Protein AF-A0A2K8T434-F1 (afdb_monomer_lite)

Foldseek 3Di:
DVVVCVVCVVPVVPVCQDPVNQVVVLVVLLVVLLCLLQVVPDDFDKFAEDEDQVDAQQEKADPPDDAQFWKFKAFPPFLDLLRGDIHGHHDDCVQADPVRHGDPRYMYHYPDDQVNLVVVLVVCVVVVHDCPPRRALDGNCQRRVDDNPTTMMTMDGCVVPVPVSVVSVVCRPPVNDAHRQDQDDFADQADPPPRDHDPPVVLVVQLPPPPQLVLLVLLLVFLLLLLQLLVCCLVPNDPVSLLVVLVLLLVLLVVLVVQCVDPNRDDDDPVLNVLSVLSNCLNPPPPNDPVSSNVSSVSVSVSSSVVSSLSSNLSSQVVCSNRHPDHRPVVSSVSVVSSDSDDQCCSPVSPDPCDLQPHFDQQPGDGPSSVSSVVSRVVRDNPDDDRDPPVVCVVVCVVPDDDPVRVVVVVVVVVVVCVVVVVVVVVVVCVQQFDDDWDWDADPVRATWIFTNCVVQDDPCVVPPPDFDKDKDADPDADSNANERIWIDGDDDPPTTGGTHHDD

Secondary structure (DSSP, 8-state):
-HHHHHHHHHTTS-GGGSHHHHHHHHHHHHHHHHHHHTTTT---EEEEEEEESSPPTTEEE-TTS-TT-EEEEEESS-SSGGG-EEEEE---GGGB-TTSPBPSSEEEEE---HHHHHHHHHHHHHTT---TTT--SS-HHHHTT--TTT-EEEEEEGGGSHHHHHHHHHHTSTTTSPPP---PPPPPSS-TTT-----HHHHHHHHT--HHHHHHHHHHHHHHHHHHHHHHHHHH--HHHHHHHHHHHHHHHHHHHHHTSSSS--PPPTTTHHHHHHHHHHHT-TT--HHHHHHHHHHHHHHHHHHHHHHHHHHHHHHGGGG-SPPP-HHHHHHHGGG-SS--THHHHTT-SSBTTTB-----S--HHHHHHHHHHHH------PPPPGGGGGGGGTT----HHHHHHHHHHHHHHHHHHHHHHHHHHHHHH--S--EEEE-TTS-EEEE--HHHH--GGGGT-SS--EEEEE-S--BTTB-SSEEEEE-SSS--EEEEE---

Organism: NCBI:txid2038116

Sequence (504 aa):
MYKLIKADLLGHQQLLETEKIKQELSRFVQSEWRDIAIGKTLTFDRAMIIPSKELKNGEICVPWLDEQEKILNFRSPFLNSNGLCVSNNKHVEDCVAPDGKSLQGIIVVNDEDHKRIQARITELEALLVDVDFIDPAETESERQARDYDGDCIGVARASLYPNLTAEAELRNLPQNAYSPTVKLKKQSFYDPTDGTQPPFEKIAIHMSDSISVGIINNQVTALEALESEIEVLKTYGTLEQQSTYLDQVSKRYQSLFEQEHDKKPKPIRAEYKPFMQSVVALAENPNRTPEIIHQAMDVNRLMYREMIGEGCYQNQIAVDLFKSAKKPEMDKIRENSRYLYRDVNYIKDKKSSSVYLRTGITPKGYSPVELLISQTNKYFQESQLESRPIVQFKNLFKGVEFTPQQKFAAVAAKYEFDRKFNAAVRASRRRETESGPSAIVQTDSGRQLEITNLTRYGHPLIWKAQTLNIRLDEIKFTNSERPHKLFWTLDKKTGSRIVCEQNE

Radius of gyration: 30.5 Å; chains: 1; bounding box: 66×80×86 Å

pLDDT: mean 85.47, std 12.94, range [27.55, 98.44]

Structure (mmCIF, N/CA/C/O backbone):
data_AF-A0A2K8T434-F1
#
_entry.id   AF-A0A2K8T434-F1
#
loop_
_atom_site.group_PDB
_atom_site.id
_atom_site.type_symbol
_atom_site.label_atom_id
_atom_site.label_alt_id
_atom_site.label_comp_id
_atom_site.label_asym_id
_atom_site.label_entity_id
_atom_site.label_seq_id
_atom_site.pdbx_PDB_ins_code
_atom_site.Cartn_x
_atom_site.Cartn_y
_atom_site.Cartn_z
_atom_site.occupancy
_atom_site.B_iso_or_equiv
_atom_site.auth_seq_id
_atom_site.auth_comp_id
_atom_site.auth_asym_id
_atom_site.auth_atom_id
_atom_site.pdbx_PDB_model_num
ATOM 1 N N . MET A 1 1 ? 1.989 -7.884 29.298 1.00 69.25 1 MET A N 1
ATOM 2 C CA . MET A 1 1 ? 3.310 -7.298 29.606 1.00 69.25 1 MET A CA 1
ATOM 3 C C . MET A 1 1 ? 3.209 -6.102 30.555 1.00 69.25 1 MET A C 1
ATOM 5 O O . MET A 1 1 ? 3.703 -6.207 31.667 1.00 69.25 1 MET A O 1
ATOM 9 N N . TYR A 1 2 ? 2.480 -5.035 30.197 1.00 70.31 2 TYR A N 1
ATOM 10 C CA . TYR A 1 2 ? 2.301 -3.827 31.030 1.00 70.31 2 TYR A CA 1
ATOM 11 C C . TYR A 1 2 ? 1.942 -4.094 32.504 1.00 70.31 2 TYR A C 1
ATOM 13 O O . TYR A 1 2 ? 2.612 -3.587 33.393 1.00 70.31 2 TYR A O 1
ATOM 21 N N . LYS A 1 3 ? 0.939 -4.941 32.789 1.00 75.12 3 LYS A N 1
ATOM 22 C CA . LYS A 1 3 ? 0.553 -5.282 34.175 1.00 75.12 3 LYS A CA 1
ATOM 23 C C . LYS A 1 3 ? 1.692 -5.930 34.976 1.00 75.12 3 LYS A C 1
ATOM 25 O O . LYS A 1 3 ? 1.811 -5.665 36.163 1.00 75.12 3 LYS A O 1
ATOM 30 N N . LEU A 1 4 ? 2.522 -6.748 34.323 1.00 70.00 4 LEU A N 1
ATOM 31 C CA . LEU A 1 4 ? 3.653 -7.441 34.944 1.00 70.00 4 LEU A CA 1
ATOM 32 C C . LEU A 1 4 ? 4.807 -6.469 35.215 1.00 70.00 4 LEU A C 1
ATOM 34 O O . LEU A 1 4 ? 5.326 -6.458 36.321 1.00 70.00 4 LEU A O 1
ATOM 38 N N . ILE A 1 5 ? 5.128 -5.596 34.254 1.00 74.56 5 ILE A N 1
ATOM 39 C CA . ILE A 1 5 ? 6.103 -4.507 34.432 1.00 74.56 5 ILE A CA 1
ATOM 40 C C . ILE A 1 5 ? 5.653 -3.559 35.547 1.00 74.56 5 ILE A C 1
ATOM 42 O O . ILE A 1 5 ? 6.426 -3.256 36.444 1.00 74.56 5 ILE A O 1
ATOM 46 N N . LYS A 1 6 ? 4.389 -3.123 35.532 1.00 75.44 6 LYS A N 1
ATOM 47 C CA . LYS A 1 6 ? 3.822 -2.228 36.548 1.00 75.44 6 LYS A CA 1
ATOM 48 C C . LYS A 1 6 ? 3.850 -2.860 37.940 1.00 75.44 6 LYS A C 1
ATOM 50 O O . LYS A 1 6 ? 4.237 -2.192 38.889 1.00 75.44 6 LYS A O 1
ATOM 55 N N . ALA A 1 7 ? 3.463 -4.130 38.065 1.00 74.00 7 ALA A N 1
ATOM 56 C CA . ALA A 1 7 ? 3.513 -4.849 39.337 1.00 74.00 7 ALA A CA 1
ATOM 57 C C . ALA A 1 7 ? 4.951 -5.032 39.845 1.00 74.00 7 ALA A C 1
ATOM 59 O O . ALA A 1 7 ? 5.192 -4.880 41.037 1.00 74.00 7 ALA A O 1
ATOM 60 N N . ASP A 1 8 ? 5.906 -5.306 38.953 1.00 70.12 8 ASP A N 1
ATOM 61 C CA . ASP A 1 8 ? 7.321 -5.421 39.312 1.00 70.12 8 ASP A CA 1
ATOM 62 C C . ASP A 1 8 ? 7.914 -4.069 39.738 1.00 70.12 8 ASP A C 1
ATOM 64 O O . ASP A 1 8 ? 8.591 -3.997 40.759 1.00 70.12 8 ASP A O 1
ATOM 68 N N . LEU A 1 9 ? 7.588 -2.982 39.025 1.00 73.50 9 LEU A N 1
ATOM 69 C CA . LEU A 1 9 ? 8.022 -1.616 39.350 1.00 73.50 9 LEU A CA 1
ATOM 70 C C . LEU A 1 9 ? 7.462 -1.102 40.685 1.00 73.50 9 LEU A C 1
ATOM 72 O O . LEU A 1 9 ? 8.158 -0.382 41.399 1.00 73.50 9 LEU A O 1
ATOM 76 N N . LEU A 1 10 ? 6.222 -1.476 41.017 1.00 75.00 10 LEU A N 1
ATOM 77 C CA . LEU A 1 10 ? 5.579 -1.185 42.306 1.00 75.00 10 LEU A CA 1
ATOM 78 C C . LEU A 1 10 ? 6.022 -2.140 43.427 1.00 75.00 10 LEU A C 1
ATOM 80 O O . LEU A 1 10 ? 5.720 -1.893 44.592 1.00 75.00 10 LEU A O 1
ATOM 84 N N . GLY A 1 11 ? 6.691 -3.236 43.069 1.00 69.12 11 GLY A N 1
ATOM 85 C CA . GLY A 1 11 ? 7.162 -4.275 43.972 1.00 69.12 11 GLY A CA 1
ATOM 86 C C . GLY A 1 11 ? 8.686 -4.313 44.043 1.00 69.12 11 GLY A C 1
ATOM 87 O O . GLY A 1 11 ? 9.332 -3.353 44.455 1.00 69.12 11 GLY A O 1
ATOM 88 N N . HIS A 1 12 ? 9.270 -5.455 43.683 1.00 66.75 12 HIS A N 1
ATOM 89 C CA . HIS A 1 12 ? 10.686 -5.740 43.925 1.00 66.75 12 HIS A CA 1
ATOM 90 C C . HIS A 1 12 ? 11.646 -5.261 42.818 1.00 66.75 12 HIS A C 1
ATOM 92 O O . HIS A 1 12 ? 12.844 -5.194 43.088 1.00 66.75 12 HIS A O 1
ATOM 98 N N . GLN A 1 13 ? 11.143 -4.884 41.632 1.00 64.69 13 GLN A N 1
ATOM 99 C CA . GLN A 1 13 ? 11.889 -4.383 40.458 1.00 64.69 13 GLN A CA 1
ATOM 100 C C . GLN A 1 13 ? 12.895 -5.377 39.844 1.00 64.69 13 GLN A C 1
ATOM 102 O O . GLN A 1 13 ? 14.026 -5.005 39.534 1.00 64.69 13 GLN A O 1
ATOM 107 N N . GLN A 1 14 ? 12.529 -6.657 39.719 1.00 63.22 14 GLN A N 1
ATOM 108 C CA . GLN A 1 14 ? 13.476 -7.748 39.419 1.00 63.22 14 GLN A CA 1
ATOM 109 C C . GLN A 1 14 ? 13.049 -8.681 38.286 1.00 63.22 14 GLN A C 1
ATOM 111 O O . GLN A 1 14 ? 13.890 -9.377 37.716 1.00 63.22 14 GLN A O 1
ATOM 116 N N . LEU A 1 15 ? 11.766 -8.706 37.920 1.00 67.19 15 LEU A N 1
ATOM 117 C CA . LEU A 1 15 ? 11.273 -9.497 36.788 1.00 67.19 15 LEU A CA 1
ATOM 118 C C . LEU A 1 15 ? 11.697 -8.902 35.441 1.00 67.19 15 LEU A C 1
ATOM 120 O O . LEU A 1 15 ? 11.828 -9.650 34.465 1.00 67.19 15 LEU A O 1
ATOM 124 N N . LEU A 1 16 ? 11.962 -7.589 35.402 1.00 64.44 16 LEU A N 1
ATOM 125 C CA . LEU A 1 16 ? 12.472 -6.868 34.228 1.00 64.44 16 LEU A CA 1
ATOM 126 C C . LEU A 1 16 ? 13.747 -7.476 33.629 1.00 64.44 16 LEU A C 1
ATOM 128 O O . LEU A 1 16 ? 13.999 -7.317 32.437 1.00 64.44 16 LEU A O 1
ATOM 132 N N . GLU A 1 17 ? 14.533 -8.199 34.426 1.00 64.62 17 GLU A N 1
ATOM 133 C CA . GLU A 1 17 ? 15.824 -8.742 33.998 1.00 64.62 17 GLU A CA 1
ATOM 134 C C . GLU A 1 17 ? 15.762 -10.166 33.451 1.00 64.62 17 GLU A C 1
ATOM 136 O O . GLU A 1 17 ? 16.748 -10.662 32.901 1.00 64.62 17 GLU A O 1
ATOM 141 N N . THR A 1 18 ? 14.614 -10.831 33.571 1.00 69.75 18 THR A N 1
ATOM 142 C CA . THR A 1 18 ? 14.461 -12.173 33.014 1.00 69.75 18 THR A CA 1
ATOM 143 C C . THR A 1 18 ? 14.592 -12.128 31.493 1.00 69.75 18 THR A C 1
ATOM 145 O O . THR A 1 18 ? 14.067 -11.231 30.833 1.00 69.75 18 THR A O 1
ATOM 148 N N . GLU A 1 19 ? 15.258 -13.131 30.920 1.00 68.62 19 GLU A N 1
ATOM 149 C CA . GLU A 1 19 ? 15.505 -13.212 29.474 1.00 68.62 19 GLU A CA 1
ATOM 150 C C . GLU A 1 19 ? 14.209 -13.094 28.659 1.00 68.62 19 GLU A C 1
ATOM 152 O O . GLU A 1 19 ? 14.160 -12.426 27.631 1.00 68.62 19 GLU A O 1
ATOM 157 N N . LYS A 1 20 ? 13.113 -13.663 29.174 1.00 74.56 20 LYS A N 1
ATOM 158 C CA . LYS A 1 20 ? 11.784 -13.524 28.577 1.00 74.56 20 LYS A CA 1
ATOM 159 C C . LYS A 1 20 ? 11.330 -12.064 28.517 1.00 74.56 20 LYS A C 1
ATOM 161 O O . LYS A 1 20 ? 10.852 -11.632 27.477 1.00 74.56 20 LYS A O 1
ATOM 166 N N . ILE A 1 21 ? 11.447 -11.312 29.612 1.00 75.62 21 ILE A N 1
ATOM 167 C CA . ILE A 1 21 ? 11.001 -9.913 29.654 1.00 75.62 21 ILE A CA 1
ATOM 168 C C . ILE A 1 21 ? 11.902 -9.029 28.793 1.00 75.62 21 ILE A C 1
ATOM 170 O O . ILE A 1 21 ? 11.378 -8.203 28.051 1.00 75.62 21 ILE A O 1
ATOM 174 N N . LYS A 1 22 ? 13.220 -9.264 28.787 1.00 76.06 22 LYS A N 1
ATOM 175 C CA . LYS A 1 22 ? 14.145 -8.576 27.876 1.00 76.06 22 LYS A CA 1
ATOM 176 C C . LYS A 1 22 ? 13.789 -8.816 26.413 1.00 76.06 22 LYS A C 1
ATOM 178 O O . LYS A 1 22 ? 13.642 -7.858 25.667 1.00 76.06 22 LYS A O 1
ATOM 183 N N . GLN A 1 23 ? 13.579 -10.069 26.010 1.00 78.38 23 GLN A N 1
ATOM 184 C CA . GLN A 1 23 ? 13.194 -10.395 24.634 1.00 78.38 23 GLN A CA 1
ATOM 185 C C . GLN A 1 23 ? 11.878 -9.730 24.229 1.00 78.38 23 GLN A C 1
ATOM 187 O O . GLN A 1 23 ? 11.771 -9.214 23.122 1.00 78.38 23 GLN A O 1
ATOM 192 N N . GLU A 1 24 ? 10.884 -9.719 25.114 1.00 82.56 24 GLU A N 1
ATOM 193 C CA . GLU A 1 24 ? 9.593 -9.088 24.840 1.00 82.56 24 GLU A CA 1
ATOM 194 C C . GLU A 1 24 ? 9.700 -7.561 24.749 1.00 82.56 24 GLU A C 1
ATOM 196 O O . GLU A 1 24 ? 9.107 -6.963 23.856 1.00 82.56 24 GLU A O 1
ATOM 201 N N . LEU A 1 25 ? 10.494 -6.927 25.617 1.00 82.56 25 LEU A N 1
ATOM 202 C CA . LEU A 1 25 ? 10.765 -5.491 25.554 1.00 82.56 25 LEU A CA 1
ATOM 203 C C . LEU A 1 25 ? 11.565 -5.114 24.302 1.00 82.56 25 LEU A C 1
ATOM 205 O O . LEU A 1 25 ? 11.208 -4.155 23.626 1.00 82.56 25 LEU A O 1
ATOM 209 N N . SER A 1 26 ? 12.595 -5.884 23.943 1.00 83.44 26 SER A N 1
ATOM 210 C CA . SER A 1 26 ? 13.347 -5.676 22.703 1.00 83.44 26 SER A CA 1
ATOM 211 C C . SER A 1 26 ? 12.463 -5.855 21.470 1.00 83.44 26 SER A C 1
ATOM 213 O O . SER A 1 26 ? 12.562 -5.054 20.548 1.00 83.44 26 SER A O 1
ATOM 215 N N . ARG A 1 27 ? 11.565 -6.851 21.452 1.00 84.94 27 ARG A N 1
ATOM 216 C CA . ARG A 1 27 ? 10.578 -7.028 20.370 1.00 84.94 27 ARG A CA 1
ATOM 217 C C . ARG A 1 27 ? 9.582 -5.878 20.300 1.00 84.94 27 ARG A C 1
ATOM 219 O O . ARG A 1 27 ? 9.239 -5.469 19.199 1.00 84.94 27 ARG A O 1
ATOM 226 N N . PHE A 1 28 ? 9.135 -5.368 21.446 1.00 88.25 28 PHE A N 1
ATOM 227 C CA . PHE A 1 28 ? 8.257 -4.203 21.507 1.00 88.25 28 PHE A CA 1
ATOM 228 C C . PHE A 1 28 ? 8.956 -2.967 20.930 1.00 88.25 28 PHE A C 1
ATOM 230 O O . PHE A 1 28 ? 8.467 -2.371 19.984 1.00 88.25 28 PHE A O 1
ATOM 237 N N . VAL A 1 29 ? 10.156 -2.624 21.404 1.00 88.00 29 VAL A N 1
ATOM 238 C CA . VAL A 1 29 ? 10.892 -1.468 20.864 1.00 88.00 29 VAL A CA 1
ATOM 239 C C . VAL A 1 29 ? 11.236 -1.664 19.380 1.00 88.00 29 VAL A C 1
ATOM 241 O O . VAL A 1 29 ? 11.122 -0.732 18.588 1.00 88.00 29 VAL A O 1
ATOM 244 N N . GLN A 1 30 ? 11.581 -2.889 18.969 1.00 89.81 30 GLN A N 1
ATOM 245 C CA . GLN A 1 30 ? 11.756 -3.245 17.560 1.00 89.81 30 GLN A CA 1
ATOM 246 C C . GLN A 1 30 ? 10.481 -2.997 16.740 1.00 89.81 30 GLN A C 1
ATOM 248 O O . GLN A 1 30 ? 10.583 -2.509 15.611 1.00 89.81 30 GLN A O 1
ATOM 253 N N . SER A 1 31 ? 9.297 -3.359 17.254 1.00 90.19 31 SER A N 1
ATOM 254 C CA . SER A 1 31 ? 8.034 -3.119 16.552 1.00 90.19 31 SER A CA 1
ATOM 255 C C . SER A 1 31 ? 7.723 -1.634 16.450 1.00 90.19 31 SER A C 1
ATOM 257 O O . SER A 1 31 ? 7.349 -1.207 15.366 1.00 90.19 31 SER A O 1
ATOM 259 N N . GLU A 1 32 ? 7.983 -0.846 17.497 1.00 91.69 32 GLU A N 1
ATOM 260 C CA . GLU A 1 32 ? 7.805 0.611 17.451 1.00 91.69 32 GLU A CA 1
ATOM 261 C C . GLU A 1 32 ? 8.685 1.242 16.362 1.00 91.69 32 GLU A C 1
ATOM 263 O O . GLU A 1 32 ? 8.187 1.951 15.491 1.00 91.69 32 GLU A O 1
ATOM 268 N N . TRP A 1 33 ? 9.986 0.920 16.328 1.00 93.31 33 TRP A N 1
ATOM 269 C CA . TRP A 1 33 ? 10.887 1.416 15.279 1.00 93.31 33 TRP A CA 1
ATOM 270 C C . TRP A 1 33 ? 10.449 0.995 13.879 1.00 93.31 33 TRP A C 1
ATOM 272 O O . TRP A 1 33 ? 10.526 1.780 12.934 1.00 93.31 33 TRP A O 1
ATOM 282 N N . ARG A 1 34 ? 9.978 -0.245 13.736 1.00 92.62 34 ARG A N 1
ATOM 283 C CA . ARG A 1 34 ? 9.474 -0.763 12.464 1.00 92.62 34 ARG A CA 1
ATOM 284 C C . ARG A 1 34 ? 8.214 -0.036 12.021 1.00 92.62 34 ARG A C 1
ATOM 286 O O . ARG A 1 34 ? 8.117 0.284 10.841 1.00 92.62 34 ARG A O 1
ATOM 293 N N . ASP A 1 35 ? 7.279 0.200 12.931 1.00 92.88 35 ASP A N 1
ATOM 294 C CA . ASP A 1 35 ? 6.023 0.885 12.650 1.00 92.88 35 ASP A CA 1
ATOM 295 C C . ASP A 1 35 ? 6.275 2.356 12.294 1.00 92.88 35 ASP A C 1
ATOM 297 O O . ASP A 1 35 ? 5.725 2.827 11.299 1.00 92.88 35 ASP A O 1
ATOM 301 N N . ILE A 1 36 ? 7.207 3.034 12.976 1.00 93.00 36 ILE A N 1
ATOM 302 C CA . ILE A 1 36 ? 7.693 4.372 12.591 1.00 93.00 36 ILE A CA 1
ATOM 303 C C . ILE A 1 36 ? 8.284 4.353 11.177 1.00 93.00 36 ILE A C 1
ATOM 305 O O . ILE A 1 36 ? 7.879 5.148 10.327 1.00 93.00 36 ILE A O 1
ATOM 309 N N . ALA A 1 37 ? 9.187 3.411 10.892 1.00 93.44 37 ALA A N 1
ATOM 310 C CA . ALA A 1 37 ? 9.864 3.321 9.601 1.00 93.44 37 ALA A CA 1
ATOM 311 C C . ALA A 1 37 ? 8.906 3.126 8.422 1.00 93.44 37 ALA A C 1
ATOM 313 O O . ALA A 1 37 ? 9.167 3.619 7.329 1.00 93.44 37 ALA A O 1
ATOM 314 N N . ILE A 1 38 ? 7.802 2.406 8.632 1.00 91.62 38 ILE A N 1
ATOM 315 C CA . ILE A 1 38 ? 6.809 2.128 7.585 1.00 91.62 38 ILE A CA 1
ATOM 316 C C . ILE A 1 38 ? 5.566 3.025 7.670 1.00 91.62 38 ILE A C 1
ATOM 318 O O . ILE A 1 38 ? 4.577 2.731 7.002 1.00 91.62 38 ILE A O 1
ATOM 322 N N . GLY A 1 39 ? 5.606 4.096 8.471 1.00 87.44 39 GLY A N 1
ATOM 323 C CA . GLY A 1 39 ? 4.557 5.121 8.527 1.00 87.44 39 GLY A CA 1
ATOM 324 C C . GLY A 1 39 ? 3.284 4.733 9.288 1.00 87.44 39 GLY A C 1
ATOM 325 O O . GLY A 1 39 ? 2.246 5.359 9.103 1.00 87.44 39 GLY A O 1
ATOM 326 N N . LYS A 1 40 ? 3.329 3.724 10.164 1.00 88.69 40 LYS A N 1
ATOM 327 C CA . LYS A 1 40 ? 2.199 3.291 11.010 1.00 88.69 40 LYS A CA 1
ATOM 328 C C . LYS A 1 40 ? 2.080 4.088 12.316 1.00 88.69 40 LYS A C 1
ATOM 330 O O . LYS A 1 40 ? 1.815 3.533 13.376 1.00 88.69 40 LYS A O 1
ATOM 335 N N . THR A 1 41 ? 2.298 5.393 12.247 1.00 84.50 41 THR A N 1
ATOM 336 C CA . THR A 1 41 ? 2.248 6.297 13.409 1.00 84.50 41 THR A CA 1
ATOM 337 C C . THR A 1 41 ? 1.001 7.173 13.429 1.00 84.50 41 THR A C 1
ATOM 339 O O . THR A 1 41 ? 0.736 7.837 14.428 1.00 84.50 41 THR A O 1
ATOM 342 N N . LEU A 1 42 ? 0.229 7.179 12.340 1.00 87.56 42 LEU A N 1
ATOM 343 C CA . LEU A 1 42 ? -1.019 7.924 12.238 1.00 87.56 42 LEU A CA 1
ATOM 344 C C . LEU A 1 42 ? -2.137 7.174 12.961 1.00 87.56 42 LEU A C 1
ATOM 346 O O . LEU A 1 42 ? -2.314 5.969 12.772 1.00 87.56 42 LEU A O 1
ATOM 350 N N . THR A 1 43 ? -2.907 7.900 13.764 1.00 90.00 43 THR A N 1
ATOM 351 C CA . THR A 1 43 ? -3.989 7.343 14.575 1.00 90.00 43 THR A CA 1
ATOM 352 C C . THR A 1 43 ? -5.307 7.986 14.186 1.00 90.00 43 THR A C 1
ATOM 354 O O . THR A 1 43 ? -5.399 9.206 14.083 1.00 90.00 43 THR A O 1
ATOM 357 N N . PHE A 1 44 ? -6.328 7.158 14.015 1.00 94.25 44 PHE A N 1
ATOM 358 C CA . PHE A 1 44 ? -7.682 7.586 13.695 1.00 94.25 44 PHE A CA 1
ATOM 359 C C . PHE A 1 44 ? -8.636 6.958 14.703 1.00 94.25 44 PHE A C 1
ATOM 361 O O . PHE A 1 44 ? -8.498 5.770 15.020 1.00 94.25 44 PHE A O 1
ATOM 368 N N . ASP A 1 45 ? -9.607 7.736 15.167 1.00 95.38 45 ASP A N 1
ATOM 369 C CA . ASP A 1 45 ? -10.725 7.208 15.939 1.00 95.38 45 ASP A CA 1
ATOM 370 C C . ASP A 1 45 ? -11.583 6.343 15.023 1.00 95.38 45 ASP A C 1
ATOM 372 O O . ASP A 1 45 ? -11.714 6.632 13.835 1.00 95.38 45 ASP A O 1
ATOM 376 N N . ARG A 1 46 ? -12.161 5.263 15.548 1.00 95.12 46 ARG A N 1
ATOM 377 C CA . ARG A 1 46 ? -13.014 4.364 14.764 1.00 95.12 46 ARG A CA 1
ATOM 378 C C . ARG A 1 46 ? -14.343 4.148 15.453 1.00 95.12 46 ARG A C 1
ATOM 380 O O . ARG A 1 46 ? -14.382 3.860 16.646 1.00 95.12 46 ARG A O 1
ATOM 387 N N . ALA A 1 47 ? -15.407 4.207 14.671 1.00 95.94 47 ALA A N 1
ATOM 388 C CA . ALA A 1 47 ? -16.768 3.983 15.131 1.00 95.94 47 ALA A CA 1
ATOM 389 C C . ALA A 1 47 ? -17.621 3.391 14.006 1.00 95.94 47 ALA A C 1
ATOM 391 O O . ALA A 1 47 ? -17.243 3.460 12.833 1.00 95.94 47 ALA A O 1
ATOM 392 N N . MET A 1 48 ? -18.740 2.776 14.391 1.00 96.81 48 MET A N 1
ATOM 393 C CA . MET A 1 48 ? -19.702 2.194 13.458 1.00 96.81 48 MET A CA 1
ATOM 394 C C . MET A 1 48 ? -20.409 3.305 12.684 1.00 96.81 48 MET A C 1
ATOM 396 O O . MET A 1 48 ? -20.736 4.337 13.266 1.00 96.81 48 MET A O 1
ATOM 400 N N . ILE A 1 49 ? -20.654 3.110 11.391 1.00 96.62 49 ILE A N 1
ATOM 401 C CA . ILE A 1 49 ? -21.391 4.095 10.601 1.00 96.62 49 ILE A CA 1
ATOM 402 C C . ILE A 1 49 ? -22.896 3.865 10.655 1.00 96.62 49 ILE A C 1
ATOM 404 O O . ILE A 1 49 ? -23.363 2.727 10.634 1.00 96.62 49 ILE A O 1
ATOM 408 N N . ILE A 1 50 ? -23.648 4.961 10.648 1.00 95.56 50 ILE A N 1
ATOM 409 C CA . ILE A 1 50 ? -25.082 4.963 10.357 1.00 95.56 50 ILE A CA 1
ATOM 410 C C . ILE A 1 50 ? -25.384 5.977 9.240 1.00 95.56 50 ILE A C 1
ATOM 412 O O . ILE A 1 50 ? -24.714 7.010 9.160 1.00 95.56 50 ILE A O 1
ATOM 416 N N . PRO A 1 51 ? -26.335 5.689 8.338 1.00 95.88 51 PRO A N 1
ATOM 417 C CA . PRO A 1 51 ? -26.692 6.607 7.262 1.00 95.88 51 PRO A CA 1
ATOM 418 C C . PRO A 1 51 ? -27.571 7.755 7.766 1.00 95.88 51 PRO A C 1
ATOM 420 O O . PRO A 1 51 ? -28.435 7.541 8.613 1.00 95.88 51 PRO A O 1
ATOM 423 N N . SER A 1 52 ? -27.423 8.936 7.165 1.00 95.12 52 SER A N 1
ATOM 424 C CA . SER A 1 52 ? -28.371 10.048 7.287 1.00 95.12 52 SER A CA 1
ATOM 425 C C . SER A 1 52 ? -28.739 10.616 5.925 1.00 95.12 52 SER A C 1
ATOM 427 O O . SER A 1 52 ? -27.886 10.808 5.055 1.00 95.12 52 SER A O 1
ATOM 429 N N . LYS A 1 53 ? -30.028 10.938 5.774 1.00 93.75 53 LYS A N 1
ATOM 430 C CA . LYS A 1 53 ? -30.566 11.641 4.604 1.00 93.75 53 LYS A CA 1
ATOM 431 C C . LYS A 1 53 ? -30.263 13.142 4.628 1.00 93.75 53 LYS A C 1
ATOM 433 O O . LYS A 1 53 ? -30.320 13.767 3.570 1.00 93.75 53 LYS A O 1
ATOM 438 N N . GLU A 1 54 ? -29.952 13.706 5.796 1.00 94.50 54 GLU A N 1
ATOM 439 C CA . GLU A 1 54 ? -29.689 15.141 5.995 1.00 94.50 54 GLU A CA 1
ATOM 440 C C . GLU A 1 54 ? -28.261 15.553 5.617 1.00 94.50 54 GLU A C 1
ATOM 442 O O . GLU A 1 54 ? -27.994 16.728 5.329 1.00 94.50 54 GLU A O 1
ATOM 447 N N . LEU A 1 55 ? -27.343 14.585 5.623 1.00 95.62 55 LEU A N 1
ATOM 448 C CA . LEU A 1 55 ? -25.963 14.764 5.198 1.00 95.62 55 LEU A CA 1
ATOM 449 C C . LEU A 1 55 ? -25.848 14.625 3.676 1.00 95.62 55 LEU A C 1
ATOM 451 O O . LEU A 1 55 ? -26.382 13.695 3.065 1.00 95.62 55 LEU A O 1
ATOM 455 N N . LYS A 1 56 ? -25.110 15.552 3.070 1.00 93.75 56 LYS A N 1
ATOM 456 C CA . LYS A 1 56 ? -24.746 15.561 1.647 1.00 93.75 56 LYS A CA 1
ATOM 457 C C . LYS A 1 56 ? -23.366 14.936 1.437 1.00 93.75 56 LYS A C 1
ATOM 459 O O . LYS A 1 56 ? -22.573 14.833 2.370 1.00 93.75 56 LYS A O 1
ATOM 464 N N . ASN A 1 57 ? -23.045 14.550 0.206 1.00 91.81 57 ASN A N 1
ATOM 465 C CA . ASN A 1 57 ? -21.676 14.196 -0.169 1.00 91.81 57 ASN A CA 1
ATOM 466 C C . ASN A 1 57 ? -20.720 15.355 0.186 1.00 91.81 57 ASN A C 1
ATOM 468 O O . ASN A 1 57 ? -20.996 16.503 -0.171 1.00 91.81 57 ASN A O 1
ATOM 472 N N . GLY A 1 58 ? -19.628 15.070 0.900 1.00 92.12 58 GLY A N 1
ATOM 473 C CA . GLY A 1 58 ? -18.751 16.072 1.513 1.00 92.12 58 GLY A CA 1
ATOM 474 C C . GLY A 1 58 ? -19.099 16.423 2.966 1.00 92.12 58 GLY A C 1
ATOM 475 O O . GLY A 1 58 ? -18.358 17.184 3.586 1.00 92.12 58 GLY A O 1
ATOM 476 N N . GLU A 1 59 ? -20.184 15.885 3.532 1.00 95.88 59 GLU A N 1
ATOM 477 C CA . GLU A 1 59 ? -20.600 16.085 4.928 1.00 95.88 59 GLU A CA 1
ATOM 478 C C . GLU A 1 59 ? -20.573 14.763 5.721 1.00 95.88 59 GLU A C 1
ATOM 480 O O . GLU A 1 59 ? -20.906 13.683 5.215 1.00 95.88 59 GLU A O 1
ATOM 485 N N . ILE A 1 60 ? -20.200 14.868 6.997 1.00 97.56 60 ILE A N 1
ATOM 486 C CA . ILE A 1 60 ? -20.109 13.773 7.974 1.00 97.56 60 ILE A CA 1
ATOM 487 C C . ILE A 1 60 ? -20.528 14.297 9.353 1.00 97.56 60 ILE A C 1
ATOM 489 O O . ILE A 1 60 ? -20.334 15.473 9.622 1.00 97.56 60 ILE A O 1
ATOM 493 N N . CYS A 1 61 ? -21.056 13.462 10.247 1.00 97.50 61 CYS A N 1
ATOM 494 C CA . CYS A 1 61 ? -21.254 13.820 11.653 1.00 97.50 61 CYS A CA 1
ATOM 495 C C . CYS A 1 61 ? -20.391 12.935 12.548 1.00 97.50 61 CYS A C 1
ATOM 497 O O . CYS A 1 61 ? -20.667 11.747 12.733 1.00 97.50 61 CYS A O 1
ATOM 499 N N . VAL A 1 62 ? -19.370 13.538 13.143 1.00 96.94 62 VAL A N 1
ATOM 500 C CA . VAL A 1 62 ? -18.574 12.971 14.225 1.00 96.94 62 VAL A CA 1
ATOM 501 C C . VAL A 1 62 ? -18.993 13.687 15.513 1.00 96.94 62 VAL A C 1
ATOM 503 O O . VAL A 1 62 ? -18.550 14.815 15.741 1.00 96.94 62 VAL A O 1
ATOM 506 N N . PRO A 1 63 ? -19.849 13.078 16.360 1.00 94.12 63 PRO A N 1
ATOM 507 C CA . PRO A 1 63 ? -20.532 13.798 17.444 1.00 94.12 63 PRO A CA 1
ATOM 508 C C . PRO A 1 63 ? -19.606 14.392 18.512 1.00 94.12 63 PRO A C 1
ATOM 510 O O . PRO A 1 63 ? -20.005 15.281 19.255 1.00 94.12 63 PRO A O 1
ATOM 513 N N . TRP A 1 64 ? -18.379 13.877 18.621 1.00 94.06 64 TRP A N 1
ATOM 514 C CA . TRP A 1 64 ? -17.376 14.344 19.582 1.00 94.06 64 TRP A CA 1
ATOM 515 C C . TRP A 1 64 ? -16.412 15.395 19.019 1.00 94.06 64 TRP A C 1
ATOM 517 O O . TRP A 1 64 ? -15.478 15.785 19.720 1.00 94.06 64 TRP A O 1
ATOM 527 N N . LEU A 1 65 ? -16.601 15.822 17.769 1.00 94.75 65 LEU A N 1
ATOM 528 C CA . LEU A 1 65 ? -15.821 16.875 17.119 1.00 94.75 65 LEU A CA 1
ATOM 529 C C . LEU A 1 65 ? -16.697 18.099 16.845 1.00 94.75 65 LEU A C 1
ATOM 531 O O . LEU A 1 65 ? -17.925 17.996 16.776 1.00 94.75 65 LEU A O 1
ATOM 535 N N . ASP A 1 66 ? -16.055 19.251 16.679 1.00 95.12 66 ASP A N 1
ATOM 536 C CA . ASP A 1 66 ? -16.746 20.532 16.559 1.00 95.12 66 ASP A CA 1
ATOM 537 C C . ASP A 1 66 ? -17.478 20.663 15.212 1.00 95.12 66 ASP A C 1
ATOM 539 O O . ASP A 1 66 ? -17.063 20.119 14.185 1.00 95.12 66 ASP A O 1
ATOM 543 N N . GLU A 1 67 ? -18.593 21.391 15.219 1.00 95.44 67 GLU A N 1
ATOM 544 C CA . GLU A 1 67 ? -19.369 21.749 14.026 1.00 95.44 67 GLU A CA 1
ATOM 545 C C . GLU A 1 67 ? -18.488 22.516 13.017 1.00 95.44 67 GLU A C 1
ATOM 547 O O . GLU A 1 67 ? -17.674 23.355 13.401 1.00 95.44 67 GLU A O 1
ATOM 552 N N . GLN A 1 68 ? -18.645 22.234 11.720 1.00 93.88 68 GLN A N 1
ATOM 553 C CA . GLN A 1 68 ? -17.833 22.763 10.611 1.00 93.88 68 GLN A CA 1
ATOM 554 C C . GLN A 1 68 ? -16.337 22.394 10.629 1.00 93.88 68 GLN A C 1
ATOM 556 O O . GLN A 1 68 ? -15.571 22.881 9.793 1.00 93.88 68 GLN A O 1
ATOM 561 N N . GLU A 1 69 ? -15.885 21.519 11.530 1.00 96.12 69 GLU A N 1
ATOM 562 C CA . GLU A 1 69 ? -14.504 21.041 11.501 1.00 96.12 69 GLU A CA 1
ATOM 563 C C . GLU A 1 69 ? -14.240 20.163 10.263 1.00 96.12 69 GLU A C 1
ATOM 565 O O . GLU A 1 69 ? -15.044 19.304 9.909 1.00 96.12 69 GLU A O 1
ATOM 570 N N . LYS A 1 70 ? -13.091 20.335 9.595 1.00 97.56 70 LYS A N 1
ATOM 571 C CA . LYS A 1 70 ? -12.677 19.439 8.503 1.00 97.56 70 LYS A CA 1
ATOM 572 C C . LYS A 1 70 ? -12.196 18.098 9.056 1.00 97.56 70 LYS A C 1
ATOM 574 O O . LYS A 1 70 ? -11.270 18.052 9.870 1.00 97.56 70 LYS A O 1
ATOM 579 N N . ILE A 1 71 ? -12.757 17.007 8.547 1.00 98.00 71 ILE A N 1
ATOM 580 C CA . ILE A 1 71 ? -12.511 15.639 9.004 1.00 98.00 71 ILE A CA 1
ATOM 581 C C . ILE A 1 71 ? -11.897 14.803 7.885 1.00 98.00 71 ILE A C 1
ATOM 583 O O . ILE A 1 71 ? -12.511 14.590 6.839 1.00 98.00 71 ILE A O 1
ATOM 587 N N . LEU A 1 72 ? -10.709 14.258 8.143 1.00 97.44 72 LEU A N 1
ATOM 588 C CA . LEU A 1 72 ? -10.166 13.149 7.367 1.00 97.44 72 LEU A CA 1
ATOM 589 C C . LEU A 1 72 ? -10.916 11.875 7.732 1.00 97.44 72 LEU A C 1
ATOM 591 O O . LEU A 1 72 ? -10.993 11.538 8.914 1.00 97.44 72 LEU A O 1
ATOM 595 N N . ASN A 1 73 ? -11.425 11.150 6.740 1.00 96.50 73 ASN A N 1
ATOM 596 C CA . ASN A 1 73 ? -12.159 9.915 6.978 1.00 96.50 73 ASN A CA 1
ATOM 597 C C . ASN A 1 73 ? -11.909 8.839 5.913 1.00 96.50 73 ASN A C 1
ATOM 599 O O . ASN A 1 73 ? -11.623 9.145 4.757 1.00 96.50 73 ASN A O 1
ATOM 603 N N . PHE A 1 74 ? -11.981 7.567 6.314 1.00 95.62 74 PHE A N 1
ATOM 604 C CA . PHE A 1 74 ? -11.806 6.423 5.410 1.00 95.62 74 PHE A CA 1
ATOM 605 C C . PHE A 1 74 ? -12.398 5.123 5.967 1.00 95.62 74 PHE A C 1
ATOM 607 O O . PHE A 1 74 ? -12.401 4.893 7.178 1.00 95.62 74 PHE A O 1
ATOM 614 N N . ARG A 1 75 ? -12.790 4.197 5.083 1.00 93.94 75 ARG A N 1
ATOM 615 C CA . ARG A 1 75 ? -13.038 2.786 5.437 1.00 93.94 75 ARG A CA 1
ATOM 616 C C . ARG A 1 75 ? -11.787 1.958 5.153 1.00 93.94 75 ARG A C 1
ATOM 618 O O . ARG A 1 75 ? -11.092 2.171 4.165 1.00 93.94 75 ARG A O 1
ATOM 625 N N . SER A 1 76 ? -11.491 1.001 6.029 1.00 88.00 76 SER A N 1
ATOM 626 C CA . SER A 1 76 ? -10.416 0.024 5.814 1.00 88.00 76 SER A CA 1
ATOM 627 C C . SER A 1 76 ? -10.993 -1.336 5.414 1.00 88.00 76 SER A C 1
ATOM 629 O O . SER A 1 76 ? -11.979 -1.745 6.026 1.00 88.00 76 SER A O 1
ATOM 631 N N . PRO A 1 77 ? -10.337 -2.090 4.516 1.00 84.00 77 PRO A N 1
ATOM 632 C CA . PRO A 1 77 ? -9.184 -1.688 3.703 1.00 84.00 77 PRO A CA 1
ATOM 633 C C . PRO A 1 77 ? -9.570 -0.684 2.602 1.00 84.00 77 PRO A C 1
ATOM 635 O O . PRO A 1 77 ? -10.732 -0.604 2.217 1.00 84.00 77 PRO A O 1
ATOM 638 N N . PHE A 1 78 ? -8.589 0.065 2.093 1.00 84.00 78 PHE A N 1
ATOM 639 C CA . PHE A 1 78 ? -8.785 0.937 0.933 1.00 84.00 78 PHE A CA 1
ATOM 640 C C . PHE A 1 78 ? -8.985 0.111 -0.342 1.00 84.00 78 PHE A C 1
ATOM 642 O O . PHE A 1 78 ? -8.285 -0.884 -0.543 1.00 84.00 78 PHE A O 1
ATOM 649 N N . LEU A 1 79 ? -9.883 0.560 -1.224 1.00 84.81 79 LEU A N 1
ATOM 650 C CA . LEU A 1 79 ? -9.897 0.111 -2.620 1.00 84.81 79 LEU A CA 1
ATOM 651 C C . LEU A 1 79 ? -8.709 0.710 -3.383 1.00 84.81 79 LEU A C 1
ATOM 653 O O . LEU A 1 79 ? -7.959 -0.006 -4.037 1.00 84.81 79 LEU A O 1
ATOM 657 N N . ASN A 1 80 ? -8.540 2.025 -3.255 1.00 88.69 80 ASN A N 1
ATOM 658 C CA . ASN A 1 80 ? -7.424 2.832 -3.739 1.00 88.69 80 ASN A CA 1
ATOM 659 C C . ASN A 1 80 ? -7.385 4.142 -2.914 1.00 88.69 80 ASN A C 1
ATOM 661 O O . ASN A 1 80 ? -8.138 4.291 -1.944 1.00 88.69 80 ASN A O 1
ATOM 665 N N . SER A 1 81 ? -6.534 5.105 -3.285 1.00 89.19 81 SER A N 1
ATOM 666 C CA . SER A 1 81 ? -6.411 6.368 -2.541 1.00 89.19 81 SER A CA 1
ATOM 667 C C . SER A 1 81 ? -7.673 7.242 -2.540 1.00 89.19 81 SER A C 1
ATOM 669 O O . SER A 1 81 ? -7.794 8.078 -1.650 1.00 89.19 81 SER A O 1
ATOM 671 N N . ASN A 1 82 ? -8.622 7.048 -3.470 1.00 91.62 82 ASN A N 1
ATOM 672 C CA . ASN A 1 82 ? -9.878 7.813 -3.521 1.00 91.62 82 ASN A CA 1
ATOM 673 C C . ASN A 1 82 ? -10.704 7.633 -2.231 1.00 91.62 82 ASN A C 1
ATOM 675 O O . ASN A 1 82 ? -11.499 8.494 -1.865 1.00 91.62 82 ASN A O 1
ATOM 679 N N . GLY A 1 83 ? -10.523 6.508 -1.527 1.00 92.81 83 GLY A N 1
ATOM 680 C CA . GLY A 1 83 ? -11.240 6.199 -0.288 1.00 92.81 83 GLY A CA 1
ATOM 681 C C . GLY A 1 83 ? -10.844 7.058 0.918 1.00 92.81 83 GLY A C 1
ATOM 682 O O . GLY A 1 83 ? -11.532 7.000 1.938 1.00 92.81 83 GLY A O 1
ATOM 683 N N . LEU A 1 84 ? -9.758 7.841 0.836 1.00 95.12 84 LEU A N 1
ATOM 684 C CA . LEU A 1 84 ? -9.385 8.803 1.875 1.00 95.12 84 LEU A CA 1
ATOM 685 C C . LEU A 1 84 ? -10.058 10.137 1.563 1.00 95.12 84 LEU A C 1
ATOM 687 O O . LEU A 1 84 ? -9.634 10.858 0.666 1.00 95.12 84 LEU A O 1
ATOM 691 N N . CYS A 1 85 ? -11.127 10.445 2.283 1.00 94.75 85 CYS A N 1
ATOM 692 C CA . CYS A 1 85 ? -11.978 11.603 2.039 1.00 94.75 85 CYS A CA 1
ATOM 693 C C . CYS A 1 85 ? -11.699 12.716 3.054 1.00 94.75 85 CYS A C 1
ATOM 695 O O . CYS A 1 85 ? -11.258 12.462 4.178 1.00 94.75 85 CYS A O 1
ATOM 697 N N . VAL A 1 86 ? -11.983 13.953 2.648 1.00 95.88 86 VAL A N 1
ATOM 698 C CA . VAL A 1 86 ? -12.032 15.119 3.533 1.00 95.88 86 VAL A CA 1
ATOM 699 C C . VAL A 1 86 ? -13.451 15.658 3.474 1.00 95.88 86 VAL A C 1
ATOM 701 O O . VAL A 1 86 ? -13.914 16.046 2.405 1.00 95.88 86 VAL A O 1
ATOM 704 N N . SER A 1 87 ? -14.131 15.653 4.614 1.00 95.94 87 SER A N 1
ATOM 705 C CA . SER A 1 87 ? -15.540 16.039 4.732 1.00 95.94 87 SER A CA 1
ATOM 706 C C . SER A 1 87 ? -15.687 17.102 5.824 1.00 95.94 87 SER A C 1
ATOM 708 O O . SER A 1 87 ? -14.887 17.146 6.760 1.00 95.94 87 SER A O 1
ATOM 710 N N . ASN A 1 88 ? -16.690 17.969 5.721 1.00 97.12 88 ASN A N 1
ATOM 711 C CA . ASN A 1 88 ? -17.014 18.935 6.770 1.00 97.12 88 ASN A CA 1
ATOM 712 C C . ASN A 1 88 ? -17.901 18.272 7.824 1.00 97.12 88 ASN A C 1
ATOM 714 O O . ASN A 1 88 ? -18.866 17.581 7.485 1.00 97.12 88 ASN A O 1
ATOM 718 N N . ASN A 1 89 ? -17.577 18.488 9.096 1.00 97.88 89 ASN A N 1
ATOM 719 C CA . ASN A 1 89 ? -18.382 17.994 10.195 1.00 97.88 89 ASN A CA 1
ATOM 720 C C . ASN A 1 89 ? -19.686 18.791 10.290 1.00 97.88 89 ASN A C 1
ATOM 722 O O . ASN A 1 89 ? -19.654 20.019 10.346 1.00 97.88 89 ASN A O 1
ATOM 726 N N . LYS A 1 90 ? -20.815 18.093 10.331 1.00 97.62 90 LYS A N 1
ATOM 727 C CA . LYS A 1 90 ? -22.153 18.658 10.455 1.00 97.62 90 LYS A CA 1
ATOM 728 C C . LYS A 1 90 ? -22.970 17.814 11.413 1.00 97.62 90 LYS A C 1
ATOM 730 O O . LYS A 1 90 ? -23.175 16.624 11.176 1.00 97.62 90 LYS A O 1
ATOM 735 N N . HIS A 1 91 ? -23.416 18.406 12.511 1.00 95.19 91 HIS A N 1
ATOM 736 C CA . HIS A 1 91 ? -24.250 17.736 13.498 1.00 95.19 91 HIS A CA 1
ATOM 737 C C . HIS A 1 91 ? -25.670 17.568 12.955 1.00 95.19 91 HIS A C 1
ATOM 739 O O . HIS A 1 91 ? -26.252 18.492 12.390 1.00 95.19 91 HIS A O 1
ATOM 745 N N . VAL A 1 92 ? -26.212 16.361 13.113 1.00 95.81 92 VAL A N 1
ATOM 746 C CA . VAL A 1 92 ? -27.557 15.967 12.664 1.00 95.81 92 VAL A CA 1
ATOM 747 C C . VAL A 1 92 ? -28.265 15.203 13.775 1.00 95.81 92 VAL A C 1
ATOM 749 O O . VAL A 1 92 ? -27.608 14.556 14.593 1.00 95.81 92 VAL A O 1
ATOM 752 N N . GLU A 1 93 ? -29.597 15.249 13.806 1.00 93.81 93 GLU A N 1
ATOM 753 C CA . GLU A 1 93 ? -30.391 14.616 14.873 1.00 93.81 93 GLU A CA 1
ATOM 754 C C . GLU A 1 93 ? -30.239 13.088 14.903 1.00 93.81 93 GLU A C 1
ATOM 756 O O . GLU A 1 93 ? -30.379 12.480 15.962 1.00 93.81 93 GLU A O 1
ATOM 761 N N . ASP A 1 94 ? -29.849 12.471 13.781 1.00 93.94 94 ASP A N 1
ATOM 762 C CA . ASP A 1 94 ? -29.570 11.033 13.683 1.00 93.94 94 ASP A CA 1
ATOM 763 C C . ASP A 1 94 ? -28.473 10.557 14.657 1.00 93.94 94 ASP A C 1
ATOM 765 O O . ASP A 1 94 ? -28.371 9.363 14.945 1.00 93.94 94 ASP A O 1
ATOM 769 N N . CYS A 1 95 ? -27.646 11.466 15.193 1.00 90.94 95 CYS A N 1
ATOM 770 C CA . CYS A 1 95 ? -26.653 11.125 16.209 1.00 90.94 95 CYS A CA 1
ATOM 771 C C . CYS A 1 95 ? -27.201 11.114 17.648 1.00 90.94 95 CYS A C 1
ATOM 773 O O . CYS A 1 95 ? -26.447 10.845 18.589 1.00 90.94 95 CYS A O 1
ATOM 775 N N . VAL A 1 96 ? -28.495 11.387 17.841 1.00 91.75 96 VAL A N 1
ATOM 776 C CA . VAL A 1 96 ? -29.150 11.539 19.144 1.00 91.75 96 VAL A CA 1
ATOM 777 C C . VAL A 1 96 ? -30.129 10.387 19.388 1.00 91.75 96 VAL A C 1
ATOM 779 O O . VAL A 1 96 ? -30.937 10.016 18.542 1.00 91.75 96 VAL A O 1
ATOM 782 N N . ALA A 1 97 ? -30.060 9.789 20.574 1.00 88.00 97 ALA A N 1
ATOM 783 C CA . ALA A 1 97 ? -30.984 8.756 21.017 1.00 88.00 97 ALA A CA 1
ATOM 784 C C . ALA A 1 97 ? -32.350 9.353 21.418 1.00 88.00 97 ALA A C 1
ATOM 786 O O . ALA A 1 97 ? -32.435 10.536 21.748 1.00 88.00 97 ALA A O 1
ATOM 787 N N . PRO A 1 98 ? -33.423 8.541 21.516 1.00 88.69 98 PRO A N 1
ATOM 788 C CA . PRO A 1 98 ? -34.740 9.023 21.947 1.00 88.69 98 PRO A CA 1
ATOM 789 C C . PRO A 1 98 ? -34.773 9.681 23.337 1.00 88.69 98 PRO A C 1
ATOM 791 O O . PRO A 1 98 ? -35.715 10.402 23.649 1.00 88.69 98 PRO A O 1
ATOM 794 N N . ASP A 1 99 ? -33.769 9.431 24.186 1.00 91.06 99 ASP A N 1
ATOM 795 C CA . ASP A 1 99 ? -33.621 10.073 25.499 1.00 91.06 99 ASP A CA 1
ATOM 796 C C . ASP A 1 99 ? -32.898 11.435 25.440 1.00 91.06 99 ASP A C 1
ATOM 798 O O . ASP A 1 99 ? -32.610 12.024 26.483 1.00 91.06 99 ASP A O 1
ATOM 802 N N . GLY A 1 100 ? -32.606 11.935 24.235 1.00 87.50 100 GLY A N 1
ATOM 803 C CA . GLY A 1 100 ? -31.933 13.208 23.986 1.00 87.50 100 GLY A CA 1
ATOM 804 C C . GLY A 1 100 ? -30.413 13.163 24.149 1.00 87.50 100 GLY A C 1
ATOM 805 O O . GLY A 1 100 ? -29.765 14.203 24.048 1.00 87.50 100 GLY A O 1
ATOM 806 N N . LYS A 1 101 ? -29.816 11.994 24.416 1.00 88.75 101 LYS A N 1
ATOM 807 C CA . LYS A 1 101 ? -28.358 11.861 24.557 1.00 88.75 101 LYS A CA 1
ATOM 808 C C . LYS A 1 101 ? -27.704 11.469 23.244 1.00 88.75 101 LYS A C 1
ATOM 810 O O . LYS A 1 101 ? -28.241 10.660 22.496 1.00 88.75 101 LYS A O 1
ATOM 815 N N . SER A 1 102 ? -26.493 11.961 23.006 1.00 87.75 102 SER A N 1
ATOM 816 C CA . SER A 1 102 ? -25.693 11.540 21.856 1.00 87.75 102 SER A CA 1
ATOM 817 C C . SER A 1 102 ? -25.366 10.049 21.927 1.00 87.75 102 SER A C 1
ATOM 819 O O . SER A 1 102 ? -24.842 9.551 22.934 1.00 87.75 102 SER A O 1
ATOM 821 N N . LEU A 1 103 ? -25.635 9.348 20.831 1.00 90.00 103 LEU A N 1
ATOM 822 C CA . LEU A 1 103 ? -25.238 7.965 20.630 1.00 90.00 103 LEU A CA 1
ATOM 823 C C . LEU A 1 103 ? -23.707 7.862 20.676 1.00 90.00 103 LEU A C 1
ATOM 825 O O . LEU A 1 103 ? -22.981 8.670 20.100 1.00 90.00 103 LEU A O 1
ATOM 829 N N . GLN A 1 104 ? -23.209 6.861 21.400 1.00 90.56 104 GLN A N 1
ATOM 830 C CA . GLN A 1 104 ? -21.776 6.640 21.585 1.00 90.56 104 GLN A CA 1
ATOM 831 C C . GLN A 1 104 ? -21.259 5.607 20.587 1.00 90.56 104 GLN A C 1
ATOM 833 O O . GLN A 1 104 ? -21.934 4.619 20.303 1.00 90.56 104 GLN A O 1
ATOM 838 N N . GLY A 1 105 ? -20.032 5.805 20.101 1.00 91.25 105 GLY A N 1
ATOM 839 C CA . GLY A 1 105 ? -19.372 4.845 19.212 1.00 91.25 105 GLY A CA 1
ATOM 840 C C . GLY A 1 105 ? -19.965 4.770 17.803 1.00 91.25 105 GLY A C 1
ATOM 841 O O . GLY A 1 105 ? -19.751 3.766 17.119 1.00 91.25 105 GLY A O 1
ATOM 842 N N . ILE A 1 106 ? -20.676 5.818 17.372 1.00 95.38 106 ILE A N 1
ATOM 843 C CA . ILE A 1 106 ? -21.220 5.943 16.019 1.00 95.38 106 ILE A CA 1
ATOM 844 C C . ILE A 1 106 ? -20.667 7.168 15.287 1.00 95.38 106 ILE A C 1
ATOM 846 O O . ILE A 1 106 ? -20.311 8.167 15.908 1.00 95.38 106 ILE A O 1
ATOM 850 N N . ILE A 1 107 ? -20.642 7.097 13.964 1.00 97.25 107 ILE A N 1
ATOM 851 C CA . ILE A 1 107 ? -20.411 8.228 13.067 1.00 97.25 107 ILE A CA 1
ATOM 852 C C . ILE A 1 107 ? -21.558 8.243 12.063 1.00 97.25 107 ILE A C 1
ATOM 854 O O . ILE A 1 107 ? -21.864 7.214 11.461 1.00 97.25 107 ILE A O 1
ATOM 858 N N . VAL A 1 108 ? -22.200 9.391 11.877 1.00 97.31 108 VAL A N 1
ATOM 859 C CA . VAL A 1 108 ? -23.262 9.516 10.875 1.00 97.31 108 VAL A CA 1
ATOM 860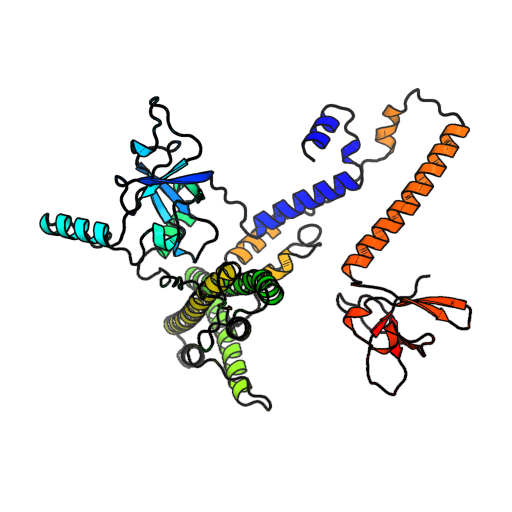 C C . VAL A 1 108 ? -22.631 9.933 9.556 1.00 97.31 108 VAL A C 1
ATOM 862 O O . VAL A 1 108 ? -21.824 10.860 9.516 1.00 97.31 108 VAL A O 1
ATOM 865 N N . VAL A 1 109 ? -22.971 9.246 8.474 1.00 97.25 109 VAL A N 1
ATOM 866 C CA . VAL A 1 109 ? -22.443 9.530 7.135 1.00 97.25 109 VAL A CA 1
ATOM 867 C C . VAL A 1 109 ? -23.579 9.785 6.156 1.00 97.25 109 VAL A C 1
ATOM 869 O O . VAL A 1 109 ? -24.689 9.284 6.333 1.00 97.25 109 VAL A O 1
ATOM 872 N N . ASN A 1 110 ? -23.295 10.532 5.092 1.00 94.44 110 ASN A N 1
ATOM 873 C CA . ASN A 1 110 ? -24.236 10.677 3.987 1.00 94.44 110 ASN A CA 1
ATOM 874 C C . ASN A 1 110 ? -24.508 9.321 3.304 1.00 94.44 110 ASN A C 1
ATOM 876 O O . ASN A 1 110 ? -23.641 8.449 3.211 1.00 94.44 110 ASN A O 1
ATOM 880 N N . ASP A 1 111 ? -25.725 9.141 2.806 1.00 92.44 111 ASP A N 1
ATOM 881 C CA . ASP A 1 111 ? -26.121 8.009 1.957 1.00 92.44 111 ASP A CA 1
ATOM 882 C C . ASP A 1 111 ? -26.588 8.484 0.571 1.00 92.44 111 ASP A C 1
ATOM 884 O O . ASP A 1 111 ? -27.445 7.879 -0.082 1.00 92.44 111 ASP A O 1
ATOM 888 N N . GLU A 1 112 ? -26.073 9.639 0.157 1.00 91.88 112 GLU A N 1
ATOM 889 C CA . GLU A 1 112 ? -26.439 10.275 -1.096 1.00 91.88 112 GLU A CA 1
ATOM 890 C C . GLU A 1 112 ? -25.937 9.438 -2.277 1.00 91.88 112 GLU A C 1
ATOM 892 O O . GLU A 1 112 ? -24.779 9.025 -2.319 1.00 91.88 112 GLU A O 1
ATOM 897 N N . ASP A 1 113 ? -26.831 9.170 -3.227 1.00 91.00 113 ASP A N 1
ATOM 898 C CA . ASP A 1 113 ? -26.506 8.513 -4.485 1.00 91.00 113 ASP A CA 1
ATOM 899 C C . ASP A 1 113 ? -26.407 9.548 -5.611 1.00 91.00 113 ASP A C 1
ATOM 901 O O . ASP A 1 113 ? -26.864 10.688 -5.484 1.00 91.00 113 ASP A O 1
ATOM 905 N N . HIS A 1 114 ? -25.853 9.136 -6.753 1.00 91.06 114 HIS A N 1
ATOM 906 C CA . HIS A 1 114 ? -25.748 9.994 -7.939 1.00 91.06 114 HIS A CA 1
ATOM 907 C C . HIS A 1 114 ? -27.085 10.619 -8.337 1.00 91.06 114 HIS A C 1
ATOM 909 O O . HIS A 1 114 ? -27.133 11.777 -8.723 1.00 91.06 114 HIS A O 1
ATOM 915 N N . LYS A 1 115 ? -28.203 9.896 -8.198 1.00 92.25 115 LYS A N 1
ATOM 916 C CA . LYS A 1 115 ? -29.525 10.428 -8.562 1.00 92.25 115 LYS A CA 1
ATOM 917 C C . LYS A 1 115 ? -29.917 11.623 -7.700 1.00 92.25 115 LYS A C 1
ATOM 919 O O . LYS A 1 115 ? -30.405 12.616 -8.234 1.00 92.25 115 LYS A O 1
ATOM 924 N N . ARG A 1 116 ? -29.715 11.535 -6.384 1.00 91.75 116 ARG A N 1
ATOM 925 C CA . ARG A 1 116 ? -29.976 12.642 -5.458 1.00 91.75 116 ARG A CA 1
ATOM 926 C C . ARG A 1 116 ? -29.015 13.805 -5.668 1.00 91.75 116 ARG A C 1
ATOM 928 O O . ARG A 1 116 ? -29.467 14.946 -5.637 1.00 91.75 116 ARG A O 1
ATOM 935 N N . ILE A 1 117 ? -27.738 13.522 -5.934 1.00 91.69 117 ILE A N 1
ATOM 936 C CA . ILE A 1 117 ? -26.746 14.550 -6.271 1.00 91.69 117 ILE A CA 1
ATOM 937 C C . ILE A 1 117 ? -27.190 15.315 -7.525 1.00 91.69 117 ILE A C 1
ATOM 939 O O . ILE A 1 117 ? -27.299 16.535 -7.484 1.00 91.69 117 ILE A O 1
ATOM 943 N N . GLN A 1 118 ? -27.549 14.610 -8.599 1.00 90.56 118 GLN A N 1
ATOM 944 C CA . GLN A 1 118 ? -27.996 15.206 -9.863 1.00 90.56 118 GLN A CA 1
ATOM 945 C C . GLN A 1 118 ? -29.291 16.016 -9.721 1.00 90.56 118 GLN A C 1
ATOM 947 O O . GLN A 1 118 ? -29.412 17.105 -10.283 1.00 90.56 118 GLN A O 1
ATOM 952 N N . ALA A 1 119 ? -30.253 15.523 -8.933 1.00 91.12 119 ALA A N 1
ATOM 953 C CA . ALA A 1 119 ? -31.472 16.274 -8.631 1.00 91.12 119 ALA A CA 1
ATOM 954 C C . ALA A 1 119 ? -31.151 17.593 -7.906 1.00 91.12 119 ALA A C 1
ATOM 956 O O . ALA A 1 119 ? -31.632 18.650 -8.311 1.00 91.12 119 ALA A O 1
ATOM 957 N N . ARG A 1 120 ? -30.272 17.547 -6.897 1.00 89.81 120 ARG A N 1
ATOM 958 C CA . ARG A 1 120 ? -29.798 18.736 -6.176 1.00 89.81 120 ARG A CA 1
ATOM 959 C C . ARG A 1 120 ? -29.032 19.701 -7.084 1.00 89.81 120 ARG A C 1
ATOM 961 O O . ARG A 1 120 ? -29.214 20.906 -6.959 1.00 89.81 120 ARG A O 1
ATOM 968 N N . ILE A 1 121 ? -28.196 19.195 -7.989 1.00 89.81 121 ILE A N 1
ATOM 969 C CA . ILE A 1 121 ? -27.490 20.008 -8.989 1.00 89.81 121 ILE A CA 1
ATOM 970 C C . ILE A 1 121 ? -28.491 20.745 -9.876 1.00 89.81 121 ILE A C 1
ATOM 972 O O . ILE A 1 121 ? -28.412 21.961 -9.982 1.00 89.81 121 ILE A O 1
ATOM 976 N N . THR A 1 122 ? -29.488 20.037 -10.412 1.00 89.88 122 THR A N 1
ATOM 977 C CA . THR A 1 122 ? -30.533 20.632 -11.263 1.00 89.88 122 THR A CA 1
ATOM 978 C C . THR A 1 122 ? -31.273 21.768 -10.541 1.00 89.88 122 THR A C 1
ATOM 980 O O . THR A 1 122 ? -31.544 22.818 -11.123 1.00 89.88 122 THR A O 1
ATOM 983 N N . GLU A 1 123 ? -31.592 21.584 -9.254 1.00 90.69 123 GLU A N 1
ATOM 984 C CA . GLU A 1 123 ? -32.217 22.622 -8.422 1.00 90.69 123 GLU A CA 1
ATOM 985 C C . GLU A 1 123 ? -31.300 23.839 -8.209 1.00 90.69 123 GLU A C 1
ATOM 987 O O . GLU A 1 123 ? -31.768 24.977 -8.244 1.00 90.69 123 GLU A O 1
ATOM 992 N N . LEU A 1 124 ? -29.998 23.620 -8.005 1.00 89.81 124 LEU A N 1
ATOM 993 C CA . LEU A 1 124 ? -29.005 24.680 -7.803 1.00 89.81 124 LEU A CA 1
ATOM 994 C C . LEU A 1 124 ? -28.701 25.457 -9.091 1.00 89.81 124 LEU A C 1
ATOM 996 O O . LEU A 1 124 ? -28.625 26.685 -9.055 1.00 89.81 124 LEU A O 1
ATOM 1000 N N . GLU A 1 125 ? -28.607 24.773 -10.230 1.00 89.44 125 GLU A N 1
ATOM 1001 C CA . GLU A 1 125 ? -28.460 25.394 -11.551 1.00 89.44 125 GLU A CA 1
ATOM 1002 C C . GLU A 1 125 ? -29.657 26.294 -11.878 1.00 89.44 125 GLU A C 1
ATOM 1004 O O . GLU A 1 125 ? -29.486 27.407 -12.380 1.00 89.44 125 GLU A O 1
ATOM 1009 N N . ALA A 1 126 ? -30.875 25.867 -11.520 1.00 91.38 126 ALA A N 1
ATOM 1010 C CA . ALA A 1 126 ? -32.078 26.689 -11.660 1.00 91.38 126 ALA A CA 1
ATOM 1011 C C . ALA A 1 126 ? -32.030 27.973 -10.805 1.00 91.38 126 ALA A C 1
ATOM 1013 O O . ALA A 1 126 ? -32.689 28.961 -11.134 1.00 91.38 126 ALA A O 1
ATOM 1014 N N . LEU A 1 127 ? -31.232 27.974 -9.732 1.00 91.75 127 LEU A N 1
ATOM 1015 C CA . LEU A 1 127 ? -30.958 29.128 -8.872 1.00 91.75 127 LEU A CA 1
ATOM 1016 C C . LEU A 1 127 ? -29.688 29.900 -9.278 1.00 91.75 127 LEU A C 1
ATOM 1018 O O . LEU A 1 127 ? -29.302 30.828 -8.567 1.00 91.75 127 LEU A O 1
ATOM 1022 N N . LEU A 1 128 ? -29.059 29.554 -10.409 1.00 87.62 128 LEU A N 1
ATOM 1023 C CA . LEU A 1 128 ? -27.804 30.139 -10.903 1.00 87.62 128 LEU A CA 1
ATOM 1024 C C . LEU A 1 128 ? -26.630 29.995 -9.917 1.00 87.62 128 LEU A C 1
ATOM 1026 O O . LEU A 1 128 ? -25.737 30.844 -9.873 1.00 87.62 128 LEU A O 1
ATOM 1030 N N . VAL A 1 129 ? -26.639 28.933 -9.112 1.00 86.50 129 VAL A N 1
ATOM 1031 C CA . VAL A 1 129 ? -25.518 28.565 -8.243 1.00 86.50 129 VAL A CA 1
ATOM 1032 C C . VAL A 1 129 ? -24.526 27.734 -9.053 1.00 86.50 129 VAL A C 1
ATOM 1034 O O . VAL A 1 129 ? -24.931 26.852 -9.803 1.00 86.50 129 VAL A O 1
ATOM 1037 N N . ASP A 1 130 ? -23.232 28.014 -8.901 1.00 76.44 130 ASP A N 1
ATOM 1038 C CA . ASP A 1 130 ? -22.160 27.202 -9.485 1.00 76.44 130 ASP A CA 1
ATOM 1039 C C . ASP A 1 130 ? -22.118 25.816 -8.818 1.00 76.44 130 ASP A C 1
ATOM 1041 O O . ASP A 1 130 ? -22.138 25.703 -7.588 1.00 76.44 130 ASP A O 1
ATOM 1045 N N . VAL A 1 131 ? -22.093 24.767 -9.637 1.00 75.62 131 VAL A N 1
ATOM 1046 C CA . VAL A 1 131 ? -22.232 23.359 -9.240 1.00 75.62 131 VAL A CA 1
ATOM 1047 C C . VAL A 1 131 ? -21.057 22.490 -9.688 1.00 75.62 131 VAL A C 1
ATOM 1049 O O . VAL A 1 131 ? -21.076 21.287 -9.427 1.00 75.62 131 VAL A O 1
ATOM 1052 N N . ASP A 1 132 ? -20.016 23.064 -10.304 1.00 64.62 132 ASP A N 1
ATOM 1053 C CA . ASP A 1 132 ? -18.901 22.315 -10.917 1.00 64.62 132 ASP A CA 1
ATOM 1054 C C . ASP A 1 132 ? -18.154 21.391 -9.927 1.00 64.62 132 ASP A C 1
ATOM 1056 O O . ASP A 1 132 ? -17.454 20.458 -10.319 1.00 64.62 132 ASP A O 1
ATOM 1060 N N . PHE A 1 133 ? -18.320 21.614 -8.621 1.00 65.50 133 PHE A N 1
ATOM 1061 C CA . PHE A 1 133 ? -17.722 20.831 -7.535 1.00 65.50 133 PHE A CA 1
ATOM 1062 C C . PHE A 1 133 ? -18.648 19.754 -6.931 1.00 65.50 133 PHE A C 1
ATOM 1064 O O . PHE A 1 133 ? -18.252 19.083 -5.975 1.00 65.50 133 PHE A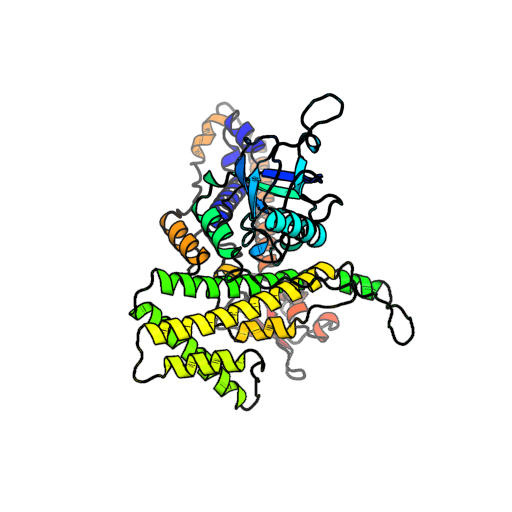 O 1
ATOM 1071 N N . ILE A 1 134 ? -19.882 19.603 -7.429 1.00 70.94 134 ILE A N 1
ATOM 1072 C CA . ILE A 1 134 ? -20.951 18.834 -6.766 1.00 70.94 134 ILE A CA 1
ATOM 1073 C C . ILE A 1 134 ? -21.151 17.437 -7.371 1.00 70.94 134 ILE A C 1
ATOM 1075 O O . ILE A 1 134 ? -21.661 16.573 -6.662 1.00 70.94 134 ILE A O 1
ATOM 1079 N N . ASP A 1 135 ? -20.723 17.184 -8.614 1.00 80.88 135 ASP A N 1
ATOM 1080 C CA . ASP A 1 135 ? -20.891 15.888 -9.296 1.00 80.88 135 ASP A CA 1
ATOM 1081 C C . ASP A 1 135 ? -19.605 15.041 -9.284 1.00 80.88 135 ASP A C 1
ATOM 1083 O O . ASP A 1 135 ? -18.765 15.148 -10.185 1.00 80.88 135 ASP A O 1
ATOM 1087 N N . PRO A 1 136 ? -19.366 14.219 -8.247 1.00 84.88 136 PRO A N 1
ATOM 1088 C CA . PRO A 1 136 ? -18.168 13.403 -8.200 1.00 84.88 136 PRO A CA 1
ATOM 1089 C C . PRO A 1 136 ? -18.293 12.181 -9.120 1.00 84.88 136 PRO A C 1
ATOM 1091 O O . PRO A 1 136 ? -19.346 11.568 -9.207 1.00 84.88 136 PRO A O 1
ATOM 1094 N N . ALA A 1 137 ? -17.181 11.713 -9.697 1.00 84.75 137 ALA A N 1
ATOM 1095 C CA . ALA A 1 137 ? -17.164 10.445 -10.447 1.00 84.75 137 ALA A CA 1
ATOM 1096 C C . ALA A 1 137 ? -17.559 9.219 -9.589 1.00 84.75 137 ALA A C 1
ATOM 1098 O O . ALA A 1 137 ? -18.126 8.254 -10.093 1.00 84.75 137 ALA A O 1
ATOM 1099 N N . GLU A 1 138 ? -17.255 9.270 -8.290 1.00 89.00 138 GLU A N 1
ATOM 1100 C CA . GLU A 1 138 ? -17.688 8.311 -7.270 1.00 89.00 138 GLU A CA 1
ATOM 1101 C C . GLU A 1 138 ? -18.189 9.093 -6.056 1.00 89.00 138 GLU A C 1
ATOM 1103 O O . GLU A 1 138 ? -17.478 9.976 -5.559 1.00 89.00 138 GLU A O 1
ATOM 1108 N N . THR A 1 139 ? -19.360 8.736 -5.537 1.00 90.50 139 THR A N 1
ATOM 1109 C CA . THR A 1 139 ? -19.821 9.175 -4.211 1.00 90.50 139 THR A CA 1
ATOM 1110 C C . THR A 1 139 ? -18.834 8.733 -3.129 1.00 90.50 139 THR A C 1
ATOM 1112 O O . THR A 1 139 ? -18.115 7.744 -3.295 1.00 90.50 139 THR A O 1
ATOM 1115 N N . GLU A 1 140 ? -18.806 9.409 -1.978 1.00 90.12 140 GLU A N 1
ATOM 1116 C CA . GLU A 1 140 ? -17.996 8.951 -0.838 1.00 90.12 140 GLU A CA 1
ATOM 1117 C C . GLU A 1 140 ? -18.298 7.493 -0.456 1.00 90.12 140 GLU A C 1
ATOM 1119 O O . GLU A 1 140 ? -17.387 6.733 -0.116 1.00 90.12 140 GLU A O 1
ATOM 1124 N N . SER A 1 141 ? -19.569 7.085 -0.558 1.00 90.25 141 SER A N 1
ATOM 1125 C CA . SER A 1 141 ? -19.981 5.708 -0.300 1.00 90.25 141 SER A CA 1
ATOM 1126 C C . SER A 1 141 ? -19.312 4.712 -1.247 1.00 90.25 141 SER A C 1
ATOM 1128 O O . SER A 1 141 ? -18.824 3.677 -0.795 1.00 90.25 141 SER A O 1
ATOM 1130 N N . GLU A 1 142 ? -19.237 5.031 -2.539 1.00 91.00 142 GLU A N 1
ATOM 1131 C CA . GLU A 1 142 ? -18.575 4.197 -3.547 1.00 91.00 142 GLU A CA 1
ATOM 1132 C C . GLU A 1 142 ? -17.055 4.164 -3.350 1.00 91.00 142 GLU A C 1
ATOM 1134 O O . GLU A 1 142 ? -16.481 3.074 -3.295 1.00 91.00 142 GLU A O 1
ATOM 1139 N N . ARG A 1 143 ? -16.415 5.323 -3.128 1.00 89.88 143 ARG A N 1
ATOM 1140 C CA . ARG A 1 143 ? -14.957 5.424 -2.896 1.00 89.88 143 ARG A CA 1
ATOM 1141 C C . ARG A 1 143 ? -14.494 4.595 -1.700 1.00 89.88 143 ARG A C 1
ATOM 1143 O O . ARG A 1 143 ? -13.408 4.016 -1.707 1.00 89.88 143 ARG A O 1
ATOM 1150 N N . GLN A 1 144 ? -15.318 4.551 -0.655 1.00 91.44 144 GLN A N 1
ATOM 1151 C CA . GLN A 1 144 ? -15.074 3.783 0.568 1.00 91.44 144 GLN A CA 1
ATOM 1152 C C . GLN A 1 144 ? -15.686 2.378 0.522 1.00 91.44 144 GLN A C 1
ATOM 1154 O O . GLN A 1 144 ? -15.563 1.622 1.485 1.00 91.44 144 GLN A O 1
ATOM 1159 N N . ALA A 1 145 ? -16.361 2.023 -0.573 1.00 88.31 145 ALA A N 1
ATOM 1160 C CA . ALA A 1 145 ? -17.126 0.794 -0.756 1.00 88.31 145 ALA A CA 1
ATOM 1161 C C . ALA A 1 145 ? -18.184 0.512 0.327 1.00 88.31 145 ALA A C 1
ATOM 1163 O O . ALA A 1 145 ? -18.579 -0.648 0.467 1.00 88.31 145 ALA A O 1
ATOM 1164 N N . ARG A 1 146 ? -18.575 1.514 1.128 1.00 88.44 146 ARG A N 1
ATOM 1165 C CA . ARG A 1 146 ? -19.272 1.344 2.413 1.00 88.44 146 ARG A CA 1
ATOM 1166 C C . ARG A 1 146 ? -20.682 0.788 2.254 1.00 88.44 146 ARG A C 1
ATOM 1168 O O . ARG A 1 146 ? -21.403 1.136 1.320 1.00 88.44 146 ARG A O 1
ATOM 1175 N N . ASP A 1 147 ? -21.059 -0.052 3.201 1.00 88.44 147 ASP A N 1
ATOM 1176 C CA . ASP A 1 147 ? -22.410 -0.537 3.430 1.00 88.44 147 ASP A CA 1
ATOM 1177 C C . ASP A 1 147 ? -22.804 -0.338 4.898 1.00 88.44 147 ASP A C 1
ATOM 1179 O O . ASP A 1 147 ? -21.991 -0.008 5.751 1.00 88.44 147 ASP A O 1
ATOM 1183 N N . TYR A 1 148 ? -24.092 -0.461 5.204 1.00 91.56 148 TYR A N 1
ATOM 1184 C CA . TYR A 1 148 ? -24.625 -0.145 6.535 1.00 91.56 148 TYR A CA 1
ATOM 1185 C C . TYR A 1 148 ? -24.931 -1.410 7.355 1.00 91.56 148 TYR A C 1
ATOM 1187 O O . TYR A 1 148 ? -25.837 -1.409 8.184 1.00 91.56 148 TYR A O 1
ATOM 1195 N N . ASP A 1 149 ? -24.206 -2.509 7.111 1.00 90.75 149 ASP A N 1
ATOM 1196 C CA . ASP A 1 149 ? -24.408 -3.816 7.760 1.00 90.75 149 ASP A CA 1
ATOM 1197 C C . ASP A 1 149 ? -23.470 -4.072 8.959 1.00 90.75 149 ASP A C 1
ATOM 1199 O O . ASP A 1 149 ? -23.410 -5.186 9.486 1.00 90.75 149 ASP A O 1
ATOM 1203 N N . GLY A 1 150 ? -22.775 -3.030 9.425 1.00 91.69 150 GLY A N 1
ATOM 1204 C CA . GLY A 1 150 ? -21.838 -3.086 10.553 1.00 91.69 150 GLY A CA 1
ATOM 1205 C C . GLY A 1 150 ? -20.479 -2.444 10.281 1.00 91.69 150 GLY A C 1
ATOM 1206 O O . GLY A 1 150 ? -19.546 -2.639 11.064 1.00 91.69 150 GLY A O 1
ATOM 1207 N N . ASP A 1 151 ? -20.350 -1.696 9.187 1.00 94.38 151 ASP A N 1
ATOM 1208 C CA . ASP A 1 151 ? -19.121 -1.001 8.843 1.00 94.38 151 ASP A CA 1
ATOM 1209 C C . ASP A 1 151 ? -18.657 -0.001 9.886 1.00 94.38 151 ASP A C 1
ATOM 1211 O O . ASP A 1 151 ? -19.443 0.690 10.530 1.00 94.38 151 ASP A O 1
ATOM 1215 N N . CYS A 1 152 ? -17.334 0.134 9.966 1.00 96.06 152 CYS A N 1
ATOM 1216 C CA . CYS A 1 152 ? -16.681 1.175 10.738 1.00 96.06 152 CYS A CA 1
ATOM 1217 C C . CYS A 1 152 ? -15.738 1.980 9.848 1.00 96.06 152 CYS A C 1
ATOM 1219 O O . CYS A 1 152 ? -14.942 1.402 9.093 1.00 96.06 152 CYS A O 1
ATOM 1221 N N . ILE A 1 153 ? -15.733 3.296 10.033 1.00 96.31 153 ILE A N 1
ATOM 1222 C CA . ILE A 1 153 ? -14.765 4.196 9.399 1.00 96.31 153 ILE A CA 1
ATOM 1223 C C . ILE A 1 153 ? -13.803 4.771 10.433 1.00 96.31 153 ILE A C 1
ATOM 1225 O O . ILE A 1 153 ? -14.114 4.846 11.621 1.00 96.31 153 ILE A O 1
ATOM 1229 N N . GLY A 1 154 ? -12.601 5.106 9.971 1.00 96.44 154 GLY A N 1
ATOM 1230 C CA . GLY A 1 154 ? -11.625 5.883 10.718 1.00 96.44 154 GLY A CA 1
ATOM 1231 C C . GLY A 1 154 ? -11.832 7.372 10.474 1.00 96.44 154 GLY A C 1
ATOM 1232 O O . GLY A 1 154 ? -12.051 7.752 9.327 1.00 96.44 154 GLY A O 1
ATOM 1233 N N . VAL A 1 155 ? -11.735 8.195 11.519 1.00 97.12 155 VAL A N 1
ATOM 1234 C CA . VAL A 1 155 ? -11.812 9.660 11.450 1.00 97.12 155 VAL A CA 1
ATOM 1235 C C . VAL A 1 155 ? -10.684 10.325 12.232 1.00 97.12 155 VAL A C 1
ATOM 1237 O O . VAL A 1 155 ? -10.212 9.808 13.244 1.00 97.12 155 VAL A O 1
ATOM 1240 N N . ALA A 1 156 ? -10.235 11.478 11.749 1.00 97.19 156 ALA A N 1
ATOM 1241 C CA . ALA A 1 156 ? -9.333 12.369 12.465 1.00 97.19 156 ALA A CA 1
ATOM 1242 C C . ALA A 1 156 ? -9.586 13.815 12.035 1.00 97.19 156 ALA A C 1
ATOM 1244 O O . ALA A 1 156 ? -9.959 14.078 10.891 1.00 97.19 156 ALA A O 1
ATOM 1245 N N . ARG A 1 157 ? -9.326 14.768 12.933 1.00 97.31 157 ARG A N 1
ATOM 1246 C CA . ARG A 1 157 ? -9.336 16.195 12.587 1.00 97.31 157 ARG A CA 1
ATOM 1247 C C . ARG A 1 157 ? -8.276 16.446 11.517 1.00 97.31 157 ARG A C 1
ATOM 1249 O O . ARG A 1 157 ? -7.110 16.103 11.716 1.00 97.31 157 ARG A O 1
ATOM 1256 N N . ALA A 1 158 ? -8.657 17.063 10.405 1.00 96.62 158 ALA A N 1
ATOM 1257 C CA . ALA A 1 158 ? -7.750 17.345 9.292 1.00 96.62 158 ALA A CA 1
ATOM 1258 C C . ALA A 1 158 ? -6.541 18.196 9.730 1.00 96.62 158 ALA A C 1
ATOM 1260 O O . ALA A 1 158 ? -5.414 17.992 9.276 1.00 96.62 158 ALA A O 1
ATOM 1261 N N . SER A 1 159 ? -6.756 19.094 10.697 1.00 96.00 159 SER A N 1
ATOM 1262 C CA . SER A 1 159 ? -5.728 19.952 11.297 1.00 96.00 159 SER A CA 1
ATOM 1263 C C . SER A 1 159 ? -4.584 19.187 11.976 1.00 96.00 159 SER A C 1
ATOM 1265 O O . SER A 1 159 ? -3.482 19.724 12.086 1.00 96.00 159 SER A O 1
ATOM 1267 N N . LEU A 1 160 ? -4.801 17.934 12.397 1.00 95.94 160 LEU A N 1
ATOM 1268 C CA . LEU A 1 160 ? -3.747 17.083 12.961 1.00 95.94 160 LEU A CA 1
ATOM 1269 C C . LEU A 1 160 ? -2.759 16.602 11.895 1.00 95.94 160 LEU A C 1
ATOM 1271 O O . LEU A 1 160 ? -1.590 16.366 12.201 1.00 95.94 160 LEU A O 1
ATOM 1275 N N . TYR A 1 161 ? -3.220 16.470 10.650 1.00 95.12 161 TYR A N 1
ATOM 1276 C CA . TYR A 1 161 ? -2.447 15.925 9.540 1.00 95.12 161 TYR A CA 1
ATOM 1277 C C . TYR A 1 161 ? -2.577 16.825 8.299 1.00 95.12 161 TYR A C 1
ATOM 1279 O O . TYR A 1 161 ? -3.132 16.397 7.284 1.00 95.12 161 TYR A O 1
ATOM 1287 N N . PRO A 1 162 ? -2.063 18.071 8.335 1.00 95.44 162 PRO A N 1
ATOM 1288 C CA . PRO A 1 162 ? -2.297 19.054 7.275 1.00 95.44 162 PRO A CA 1
ATOM 1289 C C . PRO A 1 162 ? -1.748 18.605 5.913 1.00 95.44 162 PRO A C 1
ATOM 1291 O O . PRO A 1 162 ? -2.424 18.758 4.902 1.00 95.44 162 PRO A O 1
ATOM 1294 N N . ASN A 1 163 ? -0.569 17.974 5.883 1.00 93.00 163 ASN A N 1
ATOM 1295 C CA . ASN A 1 163 ? 0.027 17.485 4.634 1.00 93.00 163 ASN A CA 1
ATOM 1296 C C . ASN A 1 163 ? -0.744 16.292 4.049 1.00 93.00 163 ASN A C 1
ATOM 1298 O O . ASN A 1 163 ? -0.963 16.243 2.844 1.00 93.00 163 ASN A O 1
ATOM 1302 N N . LEU A 1 164 ? -1.191 15.357 4.897 1.00 93.06 164 LEU A N 1
ATOM 1303 C CA . LEU A 1 164 ? -2.020 14.231 4.456 1.00 93.06 164 LEU A CA 1
ATOM 1304 C C . LEU A 1 164 ? -3.388 14.713 3.965 1.00 93.06 164 LEU A C 1
ATOM 1306 O O . LEU A 1 164 ? -3.901 14.190 2.985 1.00 93.06 164 LEU A O 1
ATOM 1310 N N . THR A 1 165 ? -3.959 15.720 4.629 1.00 95.88 165 THR A N 1
ATOM 1311 C CA . THR A 1 165 ? -5.210 16.361 4.206 1.00 95.88 165 THR A CA 1
ATOM 1312 C C . THR A 1 165 ? -5.055 16.988 2.830 1.00 95.88 165 THR A C 1
ATOM 1314 O O . THR A 1 165 ? -5.854 16.698 1.948 1.00 95.88 165 THR A O 1
ATOM 1317 N N . ALA A 1 166 ? -4.002 17.783 2.625 1.00 95.31 166 ALA A N 1
ATOM 1318 C CA . ALA A 1 166 ? -3.729 18.399 1.333 1.00 95.31 166 ALA A CA 1
ATOM 1319 C C . ALA A 1 166 ? -3.510 17.347 0.232 1.00 95.31 166 ALA A C 1
ATOM 1321 O O . ALA A 1 166 ? -4.010 17.509 -0.878 1.00 95.31 166 ALA A O 1
ATOM 1322 N N . GLU A 1 167 ? -2.814 16.243 0.532 1.00 92.69 167 GLU A N 1
ATOM 1323 C CA . GLU A 1 167 ? -2.659 15.136 -0.417 1.00 92.69 167 GLU A CA 1
ATOM 1324 C C . GLU A 1 167 ? -3.997 14.441 -0.717 1.00 92.69 167 GLU A C 1
ATOM 1326 O O . GLU A 1 167 ? -4.276 14.148 -1.878 1.00 92.69 167 GLU A O 1
ATOM 1331 N N . ALA A 1 168 ? -4.840 14.204 0.292 1.00 94.00 168 ALA A N 1
ATOM 1332 C CA . ALA A 1 168 ? -6.158 13.598 0.112 1.00 94.00 168 ALA A CA 1
ATOM 1333 C C . ALA A 1 168 ? -7.078 14.481 -0.748 1.00 94.00 168 ALA A C 1
ATOM 1335 O O . ALA A 1 168 ? -7.712 13.983 -1.676 1.00 94.00 168 ALA A O 1
ATOM 1336 N N . GLU A 1 169 ? -7.118 15.792 -0.489 1.00 93.44 169 GLU A N 1
ATOM 1337 C CA . GLU A 1 169 ? -7.854 16.761 -1.311 1.00 93.44 169 GLU A CA 1
ATOM 1338 C C . GLU A 1 169 ? -7.315 16.766 -2.752 1.00 93.44 169 GLU A C 1
ATOM 1340 O O . GLU A 1 169 ? -8.091 16.621 -3.696 1.00 93.44 169 GLU A O 1
ATOM 1345 N N . LEU A 1 170 ? -5.989 16.833 -2.929 1.00 92.00 170 LEU A N 1
ATOM 1346 C CA . LEU A 1 170 ? -5.343 16.836 -4.244 1.00 92.00 170 LEU A CA 1
ATOM 1347 C C . LEU A 1 170 ? -5.630 15.557 -5.040 1.00 92.00 170 LEU A C 1
ATOM 1349 O O . LEU A 1 170 ? -5.941 15.643 -6.228 1.00 92.00 170 LEU A O 1
ATOM 1353 N N . ARG A 1 171 ? -5.514 14.377 -4.416 1.00 89.88 171 ARG A N 1
ATOM 1354 C CA . ARG A 1 171 ? -5.747 13.081 -5.077 1.00 89.88 171 ARG A CA 1
ATOM 1355 C C . ARG A 1 171 ? -7.219 12.820 -5.377 1.00 89.88 171 ARG A C 1
ATOM 1357 O O . ARG A 1 171 ? -7.502 12.046 -6.281 1.00 89.88 171 ARG A O 1
ATOM 1364 N N . ASN A 1 172 ? -8.138 13.468 -4.667 1.00 89.31 172 ASN A N 1
ATOM 1365 C CA . ASN A 1 172 ? -9.573 13.358 -4.923 1.00 89.31 172 ASN A CA 1
ATOM 1366 C C . ASN A 1 172 ? -10.089 14.295 -6.023 1.00 89.31 172 ASN A C 1
ATOM 1368 O O . ASN A 1 172 ? -11.261 14.180 -6.390 1.00 89.31 172 ASN A O 1
ATOM 1372 N N . LEU A 1 173 ? -9.250 15.194 -6.558 1.00 88.56 173 LEU A N 1
ATOM 1373 C CA . LEU A 1 173 ? -9.599 15.992 -7.735 1.00 88.56 173 LEU A CA 1
ATOM 1374 C C . LEU A 1 173 ? -9.811 15.082 -8.960 1.00 88.56 173 LEU A C 1
ATOM 1376 O O . LEU A 1 173 ? -9.040 14.134 -9.130 1.00 88.56 173 LEU A O 1
ATOM 1380 N N . PRO A 1 174 ? -10.775 15.373 -9.856 1.00 86.19 174 PRO A N 1
ATOM 1381 C CA . PRO A 1 174 ? -11.112 14.501 -10.988 1.00 86.19 174 PRO A CA 1
ATOM 1382 C C . PRO A 1 174 ? -9.917 14.077 -11.856 1.00 86.19 174 PRO A C 1
ATOM 1384 O O . PRO A 1 174 ? -9.804 12.917 -12.236 1.00 86.19 174 PRO A O 1
ATOM 1387 N N . GLN A 1 175 ? -8.984 14.993 -12.116 1.00 86.38 175 GLN A N 1
ATOM 1388 C CA . GLN A 1 175 ? -7.775 14.744 -12.908 1.00 86.38 175 GLN A CA 1
ATOM 1389 C C . GLN A 1 175 ? -6.722 13.875 -12.198 1.00 86.38 175 GLN A C 1
ATOM 1391 O O . GLN A 1 175 ? -5.843 13.316 -12.851 1.00 86.38 175 GLN A O 1
ATOM 1396 N N . ASN A 1 176 ? -6.793 13.771 -10.868 1.00 88.69 176 ASN A N 1
ATOM 1397 C CA . ASN A 1 176 ? -5.823 13.069 -10.026 1.00 88.69 176 ASN A CA 1
ATOM 1398 C C . ASN A 1 176 ? -6.397 11.819 -9.356 1.00 88.69 176 ASN A C 1
ATOM 1400 O O . ASN A 1 176 ? -5.626 11.060 -8.759 1.00 88.69 176 ASN A O 1
ATOM 1404 N N . ALA A 1 177 ? -7.710 11.604 -9.434 1.00 89.69 177 ALA A N 1
ATOM 1405 C CA . ALA A 1 177 ? -8.386 10.440 -8.886 1.00 89.69 177 ALA A CA 1
ATOM 1406 C C . ALA A 1 177 ? -8.083 9.201 -9.729 1.00 89.69 177 ALA A C 1
ATOM 1408 O O . ALA A 1 177 ? -7.858 9.267 -10.943 1.00 89.69 177 ALA A O 1
ATOM 1409 N N . TYR A 1 178 ? -7.997 8.046 -9.078 1.00 89.62 178 TYR A N 1
ATOM 1410 C CA . TYR A 1 178 ? -7.974 6.783 -9.805 1.00 89.62 178 TYR A CA 1
ATOM 1411 C C . TYR A 1 178 ? -9.334 6.544 -10.450 1.00 89.62 178 TYR A C 1
ATOM 1413 O O . TYR A 1 178 ? -10.356 6.989 -9.927 1.00 89.62 178 TYR A O 1
ATOM 1421 N N . SER A 1 179 ? -9.360 5.801 -11.554 1.00 88.06 179 SER A N 1
ATOM 1422 C CA . SER A 1 179 ? -10.629 5.314 -12.085 1.00 88.06 179 SER A CA 1
ATOM 1423 C C . SER A 1 179 ? -11.352 4.451 -11.037 1.00 88.06 179 SER A C 1
ATOM 1425 O O . SER A 1 179 ? -10.686 3.720 -10.289 1.00 88.06 179 SER A O 1
ATOM 1427 N N . PRO A 1 180 ? -12.695 4.499 -10.995 1.00 88.94 180 PRO A N 1
ATOM 1428 C CA . PRO A 1 180 ? -13.488 3.710 -10.060 1.00 88.94 180 PRO A CA 1
ATOM 1429 C C . PRO A 1 180 ? -13.140 2.223 -10.120 1.00 88.94 180 PRO A C 1
ATOM 1431 O O . PRO A 1 180 ? -13.065 1.625 -11.199 1.00 88.94 180 PRO A O 1
ATOM 1434 N N . THR A 1 181 ? -12.949 1.594 -8.959 1.00 87.31 181 THR A N 1
ATOM 1435 C CA . THR A 1 181 ? -12.657 0.154 -8.917 1.00 87.31 181 THR A CA 1
ATOM 1436 C C . THR A 1 181 ? -13.951 -0.633 -9.095 1.00 87.31 181 THR A C 1
ATOM 1438 O O . THR A 1 181 ? -14.824 -0.640 -8.231 1.00 87.31 181 THR A O 1
ATOM 1441 N N . VAL A 1 182 ? -14.079 -1.340 -10.219 1.00 83.62 182 VAL A N 1
ATOM 1442 C CA . VAL A 1 182 ? -15.311 -2.066 -10.556 1.00 83.62 182 VAL A CA 1
ATOM 1443 C C . VAL A 1 182 ? -15.533 -3.256 -9.619 1.00 83.62 182 VAL A C 1
ATOM 1445 O O . VAL A 1 182 ? -14.802 -4.250 -9.664 1.00 83.62 182 VAL A O 1
ATOM 1448 N N . LYS A 1 183 ? -16.613 -3.211 -8.832 1.00 82.50 183 LYS A N 1
ATOM 1449 C CA . LYS A 1 183 ? -17.082 -4.347 -8.029 1.00 82.50 183 LYS A CA 1
ATOM 1450 C C . LYS A 1 183 ? -17.980 -5.253 -8.866 1.00 82.50 183 LYS A C 1
ATOM 1452 O O . LYS A 1 183 ? -19.078 -4.880 -9.275 1.00 82.50 183 LYS A O 1
ATOM 1457 N N . LEU A 1 184 ? -17.513 -6.468 -9.128 1.00 85.38 184 LEU A N 1
ATOM 1458 C CA . LEU A 1 184 ? -18.275 -7.434 -9.911 1.00 85.38 184 LEU A CA 1
ATOM 1459 C C . LEU A 1 184 ? -19.386 -8.094 -9.099 1.00 85.38 184 LEU A C 1
ATOM 1461 O O . LEU A 1 184 ? -19.261 -8.328 -7.896 1.00 85.38 184 LEU A O 1
ATOM 1465 N N . LYS A 1 185 ? -20.451 -8.494 -9.799 1.00 89.25 185 LYS A N 1
ATOM 1466 C CA . LYS A 1 185 ? -21.448 -9.404 -9.234 1.00 89.25 185 LYS A CA 1
ATOM 1467 C C . LYS A 1 185 ? -20.776 -10.724 -8.849 1.00 89.25 185 LYS A C 1
ATOM 1469 O O . LYS A 1 185 ? -19.951 -11.254 -9.595 1.00 89.25 185 LYS A O 1
ATOM 1474 N N . LYS A 1 186 ? -21.148 -11.245 -7.678 1.00 90.62 186 LYS A N 1
ATOM 1475 C CA . LYS A 1 186 ? -20.648 -12.520 -7.152 1.00 90.62 186 LYS A CA 1
ATOM 1476 C C . LYS A 1 186 ? -20.948 -13.637 -8.152 1.00 90.62 186 LYS A C 1
ATOM 1478 O O . LYS A 1 186 ? -22.084 -13.769 -8.604 1.00 90.62 186 LYS A O 1
ATOM 1483 N N . GLN A 1 187 ? -19.934 -14.431 -8.489 1.00 92.56 187 GLN A N 1
ATOM 1484 C CA . GLN A 1 187 ? -20.101 -15.582 -9.369 1.00 92.56 187 GLN A CA 1
ATOM 1485 C C . GLN A 1 187 ? -20.488 -16.803 -8.536 1.00 92.56 187 GLN A C 1
ATOM 1487 O O . GLN A 1 187 ? -19.831 -17.112 -7.541 1.00 92.56 187 GLN A O 1
ATOM 1492 N N . SER A 1 188 ? -21.542 -17.498 -8.956 1.00 91.50 188 SER A N 1
ATOM 1493 C CA . SER A 1 188 ? -21.962 -18.744 -8.320 1.00 91.50 188 SER A CA 1
ATOM 1494 C C . SER A 1 188 ? -20.976 -19.883 -8.594 1.00 91.50 188 SER A C 1
ATOM 1496 O O . SER A 1 188 ? -20.291 -19.884 -9.613 1.00 91.50 188 SER A O 1
ATOM 1498 N N . PHE A 1 189 ? -20.931 -20.867 -7.695 1.00 92.56 189 PHE A N 1
ATOM 1499 C CA . PHE A 1 189 ? -20.139 -22.089 -7.869 1.00 92.56 189 PHE A CA 1
ATOM 1500 C C . PHE A 1 189 ? -20.804 -23.122 -8.788 1.00 92.56 189 PHE A C 1
ATOM 1502 O O . PHE A 1 189 ? -20.193 -24.152 -9.044 1.00 92.56 189 PHE A O 1
ATOM 1509 N N . TYR A 1 190 ? -22.025 -22.876 -9.267 1.00 92.00 190 TYR A N 1
ATOM 1510 C CA . TYR A 1 190 ? -22.657 -23.746 -10.258 1.00 92.00 190 TYR A CA 1
ATOM 1511 C C . TYR A 1 190 ? -22.005 -23.569 -11.630 1.00 92.00 190 TYR A C 1
ATOM 1513 O O . TYR A 1 190 ? -21.797 -22.439 -12.081 1.00 92.00 190 TYR A O 1
ATOM 1521 N N . ASP A 1 191 ? -21.709 -24.682 -12.292 1.00 84.94 191 ASP A N 1
ATOM 1522 C CA . ASP A 1 191 ? -21.307 -24.679 -13.689 1.00 84.94 191 ASP A CA 1
ATOM 1523 C C . ASP A 1 191 ? -22.496 -24.201 -14.545 1.00 84.94 191 ASP A C 1
ATOM 1525 O O . ASP A 1 191 ? -23.601 -24.740 -14.432 1.00 84.94 191 ASP A O 1
ATOM 1529 N N . PRO A 1 192 ? -22.324 -23.160 -15.375 1.00 83.94 192 PRO A N 1
ATOM 1530 C CA . PRO A 1 192 ? -23.420 -22.607 -16.162 1.00 83.94 192 PRO A CA 1
ATOM 1531 C C . PRO A 1 192 ? -23.892 -23.536 -17.292 1.00 83.94 192 PRO A C 1
ATOM 1533 O O . PRO A 1 192 ? -24.948 -23.281 -17.864 1.00 83.94 192 PRO A O 1
ATOM 1536 N N . THR A 1 193 ? -23.122 -24.570 -17.647 1.00 87.69 193 THR A N 1
ATOM 1537 C CA . THR A 1 193 ? -23.431 -25.480 -18.760 1.00 87.69 193 THR A CA 1
ATOM 1538 C C . THR A 1 193 ? -24.338 -26.636 -18.351 1.00 87.69 193 THR A C 1
ATOM 1540 O O . THR A 1 193 ? -25.227 -26.999 -19.119 1.00 87.69 193 THR A O 1
ATOM 1543 N N . ASP A 1 194 ? -24.156 -27.185 -17.148 1.00 91.31 194 ASP A N 1
ATOM 1544 C CA . ASP A 1 194 ? -24.902 -28.352 -16.659 1.00 91.31 194 ASP A CA 1
ATOM 1545 C C . ASP A 1 194 ? -25.569 -28.143 -15.286 1.00 91.31 194 ASP A C 1
ATOM 1547 O O . ASP A 1 194 ? -26.309 -29.008 -14.816 1.00 91.31 194 ASP A O 1
ATOM 1551 N N . GLY A 1 195 ? -25.351 -26.990 -14.644 1.00 89.88 195 GLY A N 1
ATOM 1552 C CA . GLY A 1 195 ? -25.915 -26.657 -13.337 1.00 89.88 195 GLY A CA 1
ATOM 1553 C C . GLY A 1 195 ? -25.315 -27.452 -12.177 1.00 89.88 195 GLY A C 1
ATOM 1554 O O . GLY A 1 195 ? -25.856 -27.409 -11.071 1.00 89.88 195 GLY A O 1
ATOM 1555 N N . THR A 1 196 ? -24.224 -28.190 -12.393 1.00 92.19 196 THR A N 1
ATOM 1556 C CA . THR A 1 196 ? -23.576 -28.975 -11.341 1.00 92.19 196 THR A CA 1
ATOM 1557 C C . THR A 1 196 ? -22.744 -28.089 -10.424 1.00 92.19 196 THR A C 1
ATOM 1559 O O . THR A 1 196 ? -22.264 -27.022 -10.803 1.00 92.19 196 THR A O 1
ATOM 1562 N N . GLN A 1 197 ? -22.578 -28.521 -9.175 1.00 93.19 197 GLN A N 1
ATOM 1563 C CA . GLN A 1 197 ? -21.739 -27.835 -8.200 1.00 93.19 197 GLN A CA 1
ATOM 1564 C C . GLN A 1 197 ? -20.489 -28.676 -7.903 1.00 93.19 197 GLN A C 1
ATOM 1566 O O . GLN A 1 197 ? -20.601 -29.895 -7.734 1.00 93.19 197 GLN A O 1
ATOM 1571 N N . PRO A 1 198 ? -19.297 -28.065 -7.778 1.00 91.75 198 PRO A N 1
ATOM 1572 C CA . PRO A 1 198 ? -18.127 -28.749 -7.253 1.00 91.75 198 PRO A CA 1
ATOM 1573 C C . PRO A 1 198 ? -18.388 -29.303 -5.843 1.00 91.75 198 PRO A C 1
ATOM 1575 O O . PRO A 1 198 ? -19.114 -28.677 -5.069 1.00 91.75 198 PRO A O 1
ATOM 1578 N N . PRO A 1 199 ? -17.741 -30.419 -5.457 1.00 93.75 199 PRO A N 1
ATOM 1579 C CA . PRO A 1 199 ? -17.775 -30.901 -4.080 1.00 93.75 199 PRO A CA 1
ATOM 1580 C C . PRO A 1 199 ? -17.378 -29.812 -3.082 1.00 93.75 199 PRO A C 1
ATOM 1582 O O . PRO A 1 199 ? -16.510 -28.978 -3.374 1.00 93.75 199 PRO A O 1
ATOM 1585 N N . PHE A 1 200 ? -17.978 -29.856 -1.892 1.00 91.62 200 PHE A N 1
ATOM 1586 C CA . PHE A 1 200 ? -17.763 -28.864 -0.839 1.00 91.62 200 PHE A CA 1
ATOM 1587 C C . PHE A 1 200 ? -16.277 -28.665 -0.518 1.00 91.62 200 PHE A C 1
ATOM 1589 O O . PHE A 1 200 ? -15.836 -27.537 -0.333 1.00 91.62 200 PHE A O 1
ATOM 1596 N N . GLU A 1 201 ? -15.469 -29.725 -0.540 1.00 93.44 201 GLU A N 1
ATOM 1597 C CA . GLU A 1 201 ? -14.031 -29.667 -0.279 1.00 93.44 201 GLU A CA 1
ATOM 1598 C C . GLU A 1 201 ? -13.297 -28.794 -1.302 1.00 93.44 201 GLU A C 1
ATOM 1600 O O . GLU A 1 201 ? -12.399 -28.035 -0.939 1.00 93.44 201 GLU A O 1
ATOM 1605 N N . LYS A 1 202 ? -13.691 -28.847 -2.582 1.00 90.44 202 LYS A N 1
ATOM 1606 C CA . LYS A 1 202 ? -13.098 -27.990 -3.620 1.00 90.44 202 LYS A CA 1
ATOM 1607 C C . LYS A 1 202 ? -13.476 -26.526 -3.411 1.00 90.44 202 LYS A C 1
ATOM 1609 O O . LYS A 1 202 ? -12.633 -25.652 -3.610 1.00 90.44 202 LYS A O 1
ATOM 1614 N N . ILE A 1 203 ? -14.715 -26.271 -2.991 1.00 91.81 203 ILE A N 1
ATOM 1615 C CA . ILE A 1 203 ? -15.197 -24.928 -2.653 1.00 91.81 203 ILE A CA 1
ATOM 1616 C C . ILE A 1 203 ? -14.447 -24.401 -1.425 1.00 91.81 203 ILE A C 1
ATOM 1618 O O . ILE A 1 203 ? -13.925 -23.293 -1.461 1.00 91.81 203 ILE A O 1
ATOM 1622 N N . ALA A 1 204 ? -14.300 -25.210 -0.376 1.00 89.88 204 ALA A N 1
ATOM 1623 C CA . ALA A 1 204 ? -13.580 -24.842 0.838 1.00 89.88 204 ALA A CA 1
ATOM 1624 C C . ALA A 1 204 ? -12.102 -24.529 0.558 1.00 89.88 204 ALA A C 1
ATOM 1626 O O . ALA A 1 204 ? -11.595 -23.510 1.024 1.00 89.88 204 ALA A O 1
ATOM 1627 N N . ILE A 1 205 ? -11.422 -25.346 -0.257 1.00 88.69 205 ILE A N 1
ATOM 1628 C CA . ILE A 1 205 ? -10.040 -25.079 -0.683 1.00 88.69 205 ILE A CA 1
ATOM 1629 C C . ILE A 1 205 ? -9.960 -23.753 -1.449 1.00 88.69 205 ILE A C 1
ATOM 1631 O O . ILE A 1 205 ? -9.081 -22.942 -1.165 1.00 88.69 205 ILE A O 1
ATOM 1635 N N . HIS A 1 206 ? -10.889 -23.497 -2.376 1.00 89.44 206 HIS A N 1
ATOM 1636 C CA . HIS A 1 206 ? -10.964 -22.226 -3.105 1.00 89.44 206 HIS A CA 1
ATOM 1637 C C . HIS A 1 206 ? -11.161 -21.029 -2.168 1.00 89.44 206 HIS A C 1
ATOM 1639 O O . HIS A 1 206 ? -10.433 -20.047 -2.269 1.00 89.44 206 HIS A O 1
ATOM 1645 N N . MET A 1 207 ? -12.105 -21.126 -1.231 1.00 88.31 207 MET A N 1
ATOM 1646 C CA . MET A 1 207 ? -12.421 -20.061 -0.275 1.00 88.31 207 MET A CA 1
ATOM 1647 C C . MET A 1 207 ? -11.302 -19.826 0.749 1.00 88.31 207 MET A C 1
ATOM 1649 O O . MET A 1 207 ? -11.231 -18.750 1.336 1.00 88.31 207 MET A O 1
ATOM 1653 N N . SER A 1 208 ? -10.433 -20.818 0.972 1.00 85.62 208 SER A N 1
ATOM 1654 C CA . SER A 1 208 ? -9.309 -20.728 1.912 1.00 85.62 208 SER A CA 1
ATOM 1655 C C . SER A 1 208 ? -8.092 -19.960 1.381 1.00 85.62 208 SER A C 1
ATOM 1657 O O . SER A 1 208 ? -7.141 -19.731 2.136 1.00 85.62 208 SER A O 1
ATOM 1659 N N . ASP A 1 209 ? -8.096 -19.551 0.106 1.00 84.31 209 ASP A N 1
ATOM 1660 C CA . ASP A 1 209 ? -6.996 -18.784 -0.479 1.00 84.31 209 ASP A CA 1
ATOM 1661 C C . ASP A 1 209 ? -6.921 -17.363 0.099 1.00 84.31 209 ASP A C 1
ATOM 1663 O O . ASP A 1 209 ? -7.540 -16.412 -0.370 1.00 84.31 209 ASP A O 1
ATOM 1667 N N . SER A 1 210 ? -6.091 -17.234 1.129 1.00 74.00 210 SER A N 1
ATOM 1668 C CA . SER A 1 210 ? -5.687 -15.970 1.749 1.00 74.00 210 SER A CA 1
ATOM 1669 C C . SER A 1 210 ? -4.364 -15.429 1.193 1.00 74.00 210 SER A C 1
ATOM 1671 O O . SER A 1 210 ? -3.942 -14.326 1.548 1.00 74.00 210 SER A O 1
ATOM 1673 N N . ILE A 1 211 ? -3.685 -16.187 0.325 1.00 84.00 211 ILE A N 1
ATOM 1674 C CA . ILE A 1 211 ? -2.346 -15.848 -0.167 1.00 84.00 211 ILE A CA 1
ATOM 1675 C C . ILE A 1 211 ? -2.450 -14.799 -1.275 1.00 84.00 211 ILE A C 1
ATOM 1677 O O . ILE A 1 211 ? -1.648 -13.862 -1.306 1.00 84.00 211 ILE A O 1
ATOM 1681 N N . SER A 1 212 ? -3.450 -14.927 -2.152 1.00 89.88 212 SER A N 1
ATOM 1682 C CA . SER A 1 212 ? -3.643 -14.032 -3.299 1.00 89.88 212 SER A CA 1
ATOM 1683 C C . SER A 1 212 ? -3.745 -12.559 -2.891 1.00 89.88 212 SER A C 1
ATOM 1685 O O . SER A 1 212 ? -3.007 -11.738 -3.433 1.00 89.88 212 SER A O 1
ATOM 1687 N N . VAL A 1 213 ? -4.537 -12.234 -1.861 1.00 90.56 213 VAL A N 1
ATOM 1688 C CA . VAL A 1 213 ? -4.660 -10.861 -1.321 1.00 90.56 213 VAL A CA 1
ATOM 1689 C C . VAL A 1 213 ? -3.296 -10.306 -0.898 1.00 90.56 213 VAL A C 1
ATOM 1691 O O . VAL A 1 213 ? -2.922 -9.190 -1.249 1.00 90.56 213 VAL A O 1
ATOM 1694 N N . GLY A 1 214 ? -2.504 -11.101 -0.172 1.00 90.19 214 GLY A N 1
ATOM 1695 C CA . GLY A 1 214 ? -1.180 -10.684 0.283 1.00 90.19 214 GLY A CA 1
ATOM 1696 C C . GLY A 1 214 ? -0.190 -10.454 -0.862 1.00 90.19 214 GLY A C 1
ATOM 1697 O O . GLY A 1 214 ? 0.612 -9.522 -0.796 1.00 90.19 214 GLY A O 1
ATOM 1698 N N . ILE A 1 215 ? -0.226 -11.288 -1.907 1.00 92.44 215 ILE A N 1
ATOM 1699 C CA . ILE A 1 215 ? 0.637 -11.137 -3.088 1.00 92.44 215 ILE A CA 1
ATOM 1700 C C . ILE A 1 215 ? 0.258 -9.879 -3.872 1.00 92.44 215 ILE A C 1
ATOM 1702 O O . ILE A 1 215 ? 1.146 -9.082 -4.177 1.00 92.44 215 ILE A O 1
ATOM 1706 N N . ILE A 1 216 ? -1.035 -9.686 -4.149 1.00 94.50 216 ILE A N 1
ATOM 1707 C CA . ILE A 1 216 ? -1.536 -8.533 -4.906 1.00 94.50 216 ILE A CA 1
ATOM 1708 C C . ILE A 1 216 ? -1.243 -7.236 -4.148 1.00 94.50 216 ILE A C 1
ATOM 1710 O O . ILE A 1 216 ? -0.654 -6.325 -4.720 1.00 94.50 216 ILE A O 1
ATOM 1714 N N . ASN A 1 217 ? -1.525 -7.178 -2.842 1.00 92.06 217 ASN A N 1
ATOM 1715 C CA . ASN A 1 217 ? -1.222 -5.998 -2.026 1.00 92.06 217 ASN A CA 1
ATOM 1716 C C . ASN A 1 217 ? 0.269 -5.639 -2.045 1.00 92.06 217 ASN A C 1
ATOM 1718 O O . ASN A 1 217 ? 0.614 -4.475 -2.208 1.00 92.06 217 ASN A O 1
ATOM 1722 N N . ASN A 1 218 ? 1.173 -6.620 -1.917 1.00 93.38 218 ASN A N 1
ATOM 1723 C CA . ASN A 1 218 ? 2.613 -6.339 -1.983 1.00 93.38 218 ASN A CA 1
ATOM 1724 C C . ASN A 1 218 ? 3.023 -5.772 -3.345 1.00 93.38 218 ASN A C 1
ATOM 1726 O O . ASN A 1 218 ? 3.930 -4.946 -3.408 1.00 93.38 218 ASN A O 1
ATOM 1730 N N . GLN A 1 219 ? 2.386 -6.223 -4.426 1.00 95.31 219 GLN A N 1
ATOM 1731 C CA . GLN A 1 219 ? 2.629 -5.660 -5.742 1.00 95.31 219 GLN A CA 1
ATOM 1732 C C . GLN A 1 219 ? 2.103 -4.229 -5.851 1.00 95.31 219 GLN A C 1
ATOM 1734 O O . GLN A 1 219 ? 2.851 -3.364 -6.296 1.00 95.31 219 GLN A O 1
ATOM 1739 N N . VAL A 1 220 ? 0.848 -3.984 -5.464 1.00 94.75 220 VAL A N 1
ATOM 1740 C CA . VAL A 1 220 ? 0.236 -2.648 -5.510 1.00 94.75 220 VAL A CA 1
ATOM 1741 C C . VAL A 1 220 ? 1.083 -1.666 -4.707 1.00 94.75 220 VAL A C 1
ATOM 1743 O O . VAL A 1 220 ? 1.497 -0.650 -5.247 1.00 94.75 220 VAL A O 1
ATOM 1746 N N . THR A 1 221 ? 1.502 -2.036 -3.493 1.00 94.25 221 THR A N 1
ATOM 1747 C CA . THR A 1 221 ? 2.424 -1.221 -2.687 1.00 94.25 221 THR A CA 1
ATOM 1748 C C . THR A 1 221 ? 3.758 -0.952 -3.393 1.00 94.25 221 THR A C 1
ATOM 1750 O O . THR A 1 221 ? 4.328 0.124 -3.232 1.00 94.25 221 THR A O 1
ATOM 1753 N N . ALA A 1 222 ? 4.296 -1.910 -4.156 1.00 96.44 222 ALA A N 1
ATOM 1754 C CA . ALA A 1 222 ? 5.520 -1.685 -4.922 1.00 96.44 222 ALA A CA 1
ATOM 1755 C C . ALA A 1 222 ? 5.289 -0.690 -6.069 1.00 96.44 222 ALA A C 1
ATOM 1757 O O . ALA A 1 222 ? 6.104 0.205 -6.263 1.00 96.44 222 ALA A O 1
ATOM 1758 N N . LEU A 1 223 ? 4.180 -0.817 -6.797 1.00 96.94 223 LEU A N 1
ATOM 1759 C CA . LEU A 1 223 ? 3.814 0.104 -7.873 1.00 96.94 223 LEU A CA 1
ATOM 1760 C C . LEU A 1 223 ? 3.564 1.521 -7.343 1.00 96.94 223 LEU A C 1
ATOM 1762 O O . LEU A 1 223 ? 4.136 2.463 -7.875 1.00 96.94 223 LEU A O 1
ATOM 1766 N N . GLU A 1 224 ? 2.795 1.669 -6.262 1.00 94.62 224 GLU A N 1
ATOM 1767 C CA . GLU A 1 224 ? 2.527 2.959 -5.605 1.00 94.62 224 GLU A CA 1
ATOM 1768 C C . GLU A 1 224 ? 3.813 3.626 -5.106 1.00 94.62 224 GLU A C 1
ATOM 1770 O O . GLU A 1 224 ? 3.976 4.844 -5.211 1.00 94.62 224 GLU A O 1
ATOM 1775 N N . ALA A 1 225 ? 4.757 2.835 -4.584 1.00 96.31 225 ALA A N 1
ATOM 1776 C CA . ALA A 1 225 ? 6.056 3.339 -4.156 1.00 96.31 225 ALA A CA 1
ATOM 1777 C C . ALA A 1 225 ? 6.869 3.904 -5.330 1.00 96.31 225 ALA A C 1
ATOM 1779 O O . ALA A 1 225 ? 7.502 4.947 -5.172 1.00 96.31 225 ALA A O 1
ATOM 1780 N N . LEU A 1 226 ? 6.841 3.243 -6.492 1.00 97.94 226 LEU A N 1
ATOM 1781 C CA . LEU A 1 226 ? 7.540 3.702 -7.694 1.00 97.94 226 LEU A CA 1
ATOM 1782 C C . LEU A 1 226 ? 6.804 4.858 -8.389 1.00 97.94 226 LEU A C 1
ATOM 1784 O O . LEU A 1 226 ? 7.462 5.777 -8.862 1.00 97.94 226 LEU A O 1
ATOM 1788 N N . GLU A 1 227 ? 5.466 4.869 -8.401 1.00 96.50 227 GLU A N 1
ATOM 1789 C CA . GLU A 1 227 ? 4.669 6.019 -8.861 1.00 96.50 227 GLU A CA 1
ATOM 1790 C C . GLU A 1 227 ? 5.001 7.264 -8.025 1.00 96.50 227 GLU A C 1
ATOM 1792 O O . GLU A 1 227 ? 5.309 8.323 -8.565 1.00 96.50 227 GLU A O 1
ATOM 1797 N N . SER A 1 228 ? 5.000 7.127 -6.698 1.00 94.88 228 SER A N 1
ATOM 1798 C CA . SER A 1 228 ? 5.269 8.243 -5.785 1.00 94.88 228 SER A CA 1
ATOM 1799 C C . SER A 1 228 ? 6.727 8.703 -5.838 1.00 94.88 228 SER A C 1
ATOM 1801 O O . SER A 1 228 ? 7.007 9.886 -5.680 1.00 94.88 228 SER A O 1
ATOM 1803 N N . GLU A 1 229 ? 7.671 7.793 -6.084 1.00 97.00 229 GLU A N 1
ATOM 1804 C CA . GLU A 1 229 ? 9.073 8.147 -6.317 1.00 97.00 229 GLU A CA 1
ATOM 1805 C C . GLU A 1 229 ? 9.243 9.060 -7.536 1.00 97.00 229 GLU A C 1
ATOM 1807 O O . GLU A 1 229 ? 10.045 9.991 -7.480 1.00 97.00 229 GLU A O 1
ATOM 1812 N N . ILE A 1 230 ? 8.477 8.839 -8.611 1.00 97.44 230 ILE A N 1
ATOM 1813 C CA . ILE A 1 230 ? 8.491 9.723 -9.783 1.00 97.44 230 ILE A CA 1
ATOM 1814 C C . ILE A 1 230 ? 8.081 11.138 -9.376 1.00 97.44 230 ILE A C 1
ATOM 1816 O O . ILE A 1 230 ? 8.786 12.091 -9.700 1.00 97.44 230 ILE A O 1
ATOM 1820 N N . GLU A 1 231 ? 6.983 11.277 -8.631 1.00 93.94 231 GLU A N 1
ATOM 1821 C CA . GLU A 1 231 ? 6.483 12.579 -8.170 1.00 93.94 231 GLU A CA 1
ATOM 1822 C C . GLU A 1 231 ? 7.473 13.288 -7.235 1.00 93.94 231 GLU A C 1
ATOM 1824 O O . GLU A 1 231 ? 7.734 14.485 -7.382 1.00 93.94 231 GLU A O 1
ATOM 1829 N N . VAL A 1 232 ? 8.106 12.543 -6.324 1.00 95.62 232 VAL A N 1
ATOM 1830 C CA . VAL A 1 232 ? 9.170 13.069 -5.457 1.00 95.62 232 VAL A CA 1
ATOM 1831 C C . VAL A 1 232 ? 10.358 13.559 -6.286 1.00 95.62 232 VAL A C 1
ATOM 1833 O O . VAL A 1 232 ? 10.851 14.663 -6.051 1.00 95.62 232 VAL A O 1
ATOM 1836 N N . LEU A 1 233 ? 10.815 12.781 -7.271 1.00 97.06 233 LEU A N 1
ATOM 1837 C CA . LEU A 1 233 ? 11.939 13.161 -8.130 1.00 97.06 233 LEU A CA 1
ATOM 1838 C C . LEU A 1 233 ? 11.612 14.365 -9.020 1.00 97.06 233 LEU A C 1
ATOM 1840 O O . LEU A 1 233 ? 12.476 15.222 -9.203 1.00 97.06 233 LEU A O 1
ATOM 1844 N N . LYS A 1 234 ? 10.386 14.465 -9.546 1.00 95.50 234 LYS A N 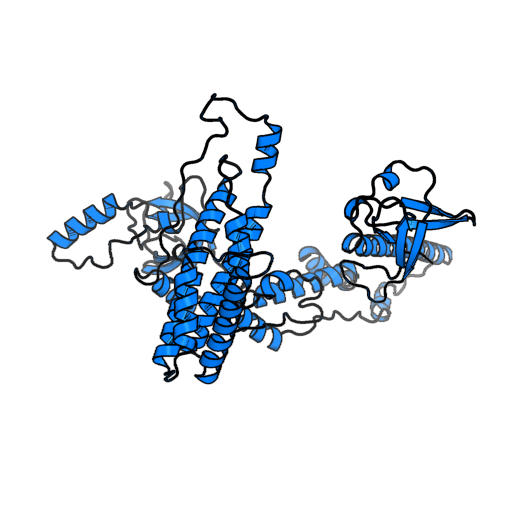1
ATOM 1845 C CA . LYS A 1 234 ? 9.935 15.635 -10.317 1.00 95.50 234 LYS A CA 1
ATOM 1846 C C . LYS A 1 234 ? 9.915 16.901 -9.465 1.00 95.50 234 LYS A C 1
ATOM 1848 O O . LYS A 1 234 ? 10.359 17.948 -9.925 1.00 95.50 234 LYS A O 1
ATOM 1853 N N . THR A 1 235 ? 9.416 16.791 -8.236 1.00 94.06 235 THR A N 1
ATOM 1854 C CA . THR A 1 235 ? 9.183 17.944 -7.355 1.00 94.06 235 THR A CA 1
ATOM 1855 C C . THR A 1 235 ? 10.460 18.417 -6.660 1.00 94.06 235 THR A C 1
ATOM 1857 O O . THR A 1 235 ? 10.687 19.617 -6.532 1.00 94.06 235 THR A O 1
ATOM 1860 N N . TYR A 1 236 ? 11.300 17.484 -6.204 1.00 95.56 236 TYR A N 1
ATOM 1861 C CA . TYR A 1 236 ? 12.438 17.777 -5.324 1.00 95.56 236 TYR A CA 1
ATOM 1862 C C . TYR A 1 236 ? 13.790 17.291 -5.862 1.00 95.56 236 TYR A C 1
ATOM 1864 O O . TYR A 1 236 ? 14.827 17.633 -5.294 1.00 95.56 236 TYR A O 1
ATOM 1872 N N . GLY A 1 237 ? 13.803 16.470 -6.915 1.00 95.06 237 GLY A N 1
ATOM 1873 C CA . GLY A 1 237 ? 15.029 15.917 -7.485 1.00 95.06 237 GLY A CA 1
ATOM 1874 C C . GLY A 1 237 ? 15.785 16.916 -8.361 1.00 95.06 237 GLY A C 1
ATOM 1875 O O . GLY A 1 237 ? 15.194 17.774 -9.016 1.00 95.06 237 GLY A O 1
ATOM 1876 N N . THR A 1 238 ? 17.110 16.782 -8.413 1.00 96.50 238 THR A N 1
ATOM 1877 C CA . THR A 1 238 ? 17.942 17.523 -9.371 1.00 96.50 238 THR A CA 1
ATOM 1878 C C . THR A 1 238 ? 17.759 16.971 -10.788 1.00 96.50 238 THR A C 1
ATOM 1880 O O . THR A 1 238 ? 17.383 15.812 -10.972 1.00 96.50 238 THR A O 1
ATOM 1883 N N . LEU A 1 239 ? 18.093 17.765 -11.813 1.00 95.25 239 LEU A N 1
ATOM 1884 C CA . LEU A 1 239 ? 18.063 17.296 -13.207 1.00 95.25 239 LEU A CA 1
ATOM 1885 C C . LEU A 1 239 ? 18.933 16.048 -13.425 1.00 95.25 239 LEU A C 1
ATOM 1887 O O . LEU A 1 239 ? 18.556 15.160 -14.183 1.00 95.25 239 LEU A O 1
ATOM 1891 N N . GLU A 1 240 ? 20.065 15.943 -12.728 1.00 95.75 240 GLU A N 1
ATOM 1892 C CA . GLU A 1 240 ? 20.929 14.760 -12.773 1.00 95.75 240 GLU A CA 1
ATOM 1893 C C . GLU A 1 240 ? 20.227 13.518 -12.203 1.00 95.75 240 GLU A C 1
ATOM 1895 O O . GLU A 1 240 ? 20.280 12.447 -12.809 1.00 95.75 240 GLU A O 1
ATOM 1900 N N . GLN A 1 241 ? 19.519 13.653 -11.076 1.00 96.56 241 GLN A N 1
ATOM 1901 C CA . GLN A 1 241 ? 18.748 12.558 -10.476 1.00 96.56 241 GLN A CA 1
ATOM 1902 C C . GLN A 1 241 ? 17.589 12.128 -11.379 1.00 96.56 241 GLN A C 1
ATOM 1904 O O . GLN A 1 241 ? 17.392 10.932 -11.594 1.00 96.56 241 GLN A O 1
ATOM 1909 N N . GLN A 1 242 ? 16.858 13.089 -11.950 1.00 97.25 242 GLN A N 1
ATOM 1910 C CA . GLN A 1 242 ? 15.777 12.827 -12.904 1.00 97.25 242 GLN A CA 1
ATOM 1911 C C . GLN A 1 242 ? 16.307 12.135 -14.170 1.00 97.25 242 GLN A C 1
ATOM 1913 O O . GLN A 1 242 ? 15.726 11.153 -14.638 1.00 97.25 242 GLN A O 1
ATOM 1918 N N . SER A 1 243 ? 17.451 12.591 -14.694 1.00 95.75 243 SER A N 1
ATOM 1919 C CA . SER A 1 243 ? 18.107 11.970 -15.846 1.00 95.75 243 SER A CA 1
ATOM 1920 C C . SER A 1 243 ? 18.551 10.539 -15.538 1.00 95.75 243 SER A C 1
ATOM 1922 O O . SER A 1 243 ? 18.239 9.623 -16.297 1.00 95.75 243 SER A O 1
ATOM 1924 N N . THR A 1 244 ? 19.203 10.335 -14.391 1.00 96.75 244 THR A N 1
ATOM 1925 C CA . THR A 1 244 ? 19.676 9.020 -13.935 1.00 96.75 244 THR A CA 1
ATOM 1926 C C . THR A 1 244 ? 18.524 8.033 -13.771 1.00 96.75 244 THR A C 1
ATOM 1928 O O . THR A 1 244 ? 18.626 6.882 -14.195 1.00 96.75 244 THR A O 1
ATOM 1931 N N . TYR A 1 245 ? 17.412 8.474 -13.177 1.00 97.69 245 TYR A N 1
ATOM 1932 C CA . TYR A 1 245 ? 16.197 7.673 -13.064 1.00 97.69 245 TYR A CA 1
ATOM 1933 C C . TYR A 1 245 ? 15.702 7.217 -14.442 1.00 97.69 245 TYR A C 1
ATOM 1935 O O . TYR A 1 245 ? 15.504 6.022 -14.671 1.00 97.69 245 TYR A O 1
ATOM 1943 N N . LEU A 1 246 ? 15.553 8.154 -15.380 1.00 97.69 246 LEU A N 1
ATOM 1944 C CA . LEU A 1 246 ? 15.055 7.843 -16.717 1.00 97.69 246 LEU A CA 1
ATOM 1945 C C . LEU A 1 246 ? 16.016 6.918 -17.488 1.00 97.69 246 LEU A C 1
ATOM 1947 O O . LEU A 1 246 ? 15.550 6.021 -18.188 1.00 97.69 246 LEU A O 1
ATOM 1951 N N . ASP A 1 247 ? 17.332 7.037 -17.292 1.00 97.50 247 ASP A N 1
ATOM 1952 C CA . ASP A 1 247 ? 18.315 6.114 -17.880 1.00 97.50 247 ASP A CA 1
ATOM 1953 C C . ASP A 1 247 ? 18.147 4.684 -17.349 1.00 97.50 247 ASP A C 1
ATOM 1955 O O . ASP A 1 247 ? 18.187 3.716 -18.112 1.00 97.50 247 ASP A O 1
ATOM 1959 N N . GLN A 1 248 ? 17.915 4.531 -16.042 1.00 98.00 248 GLN A N 1
ATOM 1960 C CA . GLN A 1 248 ? 17.679 3.225 -15.422 1.00 98.00 248 GLN A CA 1
ATOM 1961 C C . GLN A 1 248 ? 16.382 2.581 -15.923 1.00 98.00 248 GLN A C 1
ATOM 1963 O O . GLN A 1 248 ? 16.365 1.383 -16.221 1.00 98.00 248 GLN A O 1
ATOM 1968 N N . VAL A 1 249 ? 15.311 3.369 -16.045 1.00 98.25 249 VAL A N 1
ATOM 1969 C CA . VAL A 1 249 ? 14.026 2.910 -16.586 1.00 98.25 249 VAL A CA 1
ATOM 1970 C C . VAL A 1 249 ? 14.165 2.517 -18.056 1.00 98.25 249 VAL A C 1
ATOM 1972 O O . VAL A 1 249 ? 13.772 1.411 -18.427 1.00 98.25 249 VAL A O 1
ATOM 1975 N N . SER A 1 250 ? 14.776 3.371 -18.881 1.00 98.12 250 SER A N 1
ATOM 1976 C CA . SER A 1 250 ? 14.990 3.098 -20.306 1.00 98.12 250 SER A CA 1
ATOM 1977 C C . SER A 1 250 ? 15.795 1.813 -20.506 1.00 98.12 250 SER A C 1
ATOM 1979 O O . SER A 1 250 ? 15.354 0.900 -21.207 1.00 98.12 250 SER A O 1
ATOM 1981 N N . LYS A 1 251 ? 16.903 1.659 -19.768 1.00 98.25 251 LYS A N 1
ATOM 1982 C CA . LYS A 1 251 ? 17.718 0.439 -19.780 1.00 98.25 251 LYS A CA 1
ATOM 1983 C C . LYS A 1 251 ? 16.920 -0.802 -19.379 1.00 98.25 251 LYS A C 1
ATOM 1985 O O . LYS A 1 251 ? 17.111 -1.874 -19.959 1.00 98.25 251 LYS A O 1
ATOM 1990 N N . ARG A 1 252 ? 16.024 -0.693 -18.387 1.00 98.00 252 ARG A N 1
ATOM 1991 C CA . ARG A 1 252 ? 15.136 -1.805 -18.023 1.00 98.00 252 ARG A CA 1
ATOM 1992 C C . ARG A 1 252 ? 14.250 -2.191 -19.202 1.00 98.00 252 ARG A C 1
ATOM 1994 O O . ARG A 1 252 ? 14.160 -3.378 -19.499 1.00 98.00 252 ARG A O 1
ATOM 2001 N N . TYR A 1 253 ? 13.595 -1.228 -19.842 1.00 98.38 253 TYR A N 1
ATOM 2002 C CA . TYR A 1 253 ? 12.641 -1.493 -20.922 1.00 98.38 253 TYR A CA 1
ATOM 2003 C C . TYR A 1 253 ? 13.307 -2.015 -22.185 1.00 98.38 253 TYR A C 1
ATOM 2005 O O . TYR A 1 253 ? 12.825 -2.999 -22.739 1.00 98.38 253 TYR A O 1
ATOM 2013 N N . GLN A 1 254 ? 14.468 -1.480 -22.560 1.00 97.69 254 GLN A N 1
ATOM 2014 C CA . GLN A 1 254 ? 15.311 -2.060 -23.609 1.00 97.69 254 GLN A CA 1
ATOM 2015 C C . GLN A 1 254 ? 15.605 -3.542 -23.329 1.00 97.69 254 GLN A C 1
ATOM 2017 O O . GLN A 1 254 ? 15.345 -4.395 -24.175 1.00 97.69 254 GLN A O 1
ATOM 2022 N N . SER A 1 255 ? 16.020 -3.878 -22.102 1.00 96.94 255 SER A N 1
ATOM 2023 C CA . SER A 1 255 ? 16.252 -5.275 -21.710 1.00 96.94 255 SER A CA 1
ATOM 2024 C C . SER A 1 255 ? 14.985 -6.143 -21.763 1.00 96.94 255 SER A C 1
ATOM 2026 O O . SER A 1 255 ? 15.073 -7.346 -22.013 1.00 96.94 255 SER A O 1
ATOM 2028 N N . LEU A 1 256 ? 13.795 -5.580 -21.524 1.00 96.81 256 LEU A N 1
ATOM 2029 C CA . LEU A 1 256 ? 12.532 -6.308 -21.688 1.00 96.81 256 LEU A CA 1
ATOM 2030 C C . LEU A 1 256 ? 12.196 -6.547 -23.166 1.00 96.81 256 LEU A C 1
ATOM 2032 O O . LEU A 1 256 ? 11.721 -7.635 -23.483 1.00 96.81 256 LEU A O 1
ATOM 2036 N N . PHE A 1 257 ? 12.469 -5.588 -24.056 1.00 97.19 257 PHE A N 1
ATOM 2037 C CA . PHE A 1 257 ? 12.292 -5.761 -25.502 1.00 97.19 257 PHE A CA 1
ATOM 2038 C C . PHE A 1 257 ? 13.243 -6.820 -26.068 1.00 97.19 257 PHE A C 1
ATOM 2040 O O . PHE A 1 257 ? 12.823 -7.677 -26.841 1.00 97.19 257 PHE A O 1
ATOM 2047 N N . GLU A 1 258 ? 14.499 -6.848 -25.616 1.00 95.00 258 GLU A N 1
ATOM 2048 C CA . GLU A 1 258 ? 15.453 -7.907 -25.975 1.00 95.00 258 GLU A CA 1
ATOM 2049 C C . GLU A 1 258 ? 14.935 -9.305 -25.586 1.00 95.00 258 GLU A C 1
ATOM 2051 O O . GLU A 1 258 ? 15.075 -10.263 -26.349 1.00 95.00 258 GLU A O 1
ATOM 2056 N N . GLN A 1 259 ? 14.268 -9.430 -24.431 1.00 93.62 259 GLN A N 1
ATOM 2057 C CA . GLN A 1 259 ? 13.674 -10.693 -23.968 1.00 93.62 259 GLN A CA 1
ATOM 2058 C C . GLN A 1 259 ? 12.499 -11.180 -24.832 1.00 93.62 259 GLN A C 1
ATOM 2060 O O . GLN A 1 259 ? 12.154 -12.364 -24.764 1.00 93.62 259 GLN A O 1
ATOM 2065 N N . GLU A 1 260 ? 11.872 -10.323 -25.643 1.00 91.50 260 GLU A N 1
ATOM 2066 C CA . GLU A 1 260 ? 10.853 -10.751 -26.613 1.00 91.50 260 GLU A CA 1
ATOM 2067 C C . GLU A 1 260 ? 11.466 -11.514 -27.800 1.00 91.50 260 GLU A C 1
ATOM 2069 O O . GLU A 1 260 ? 10.761 -12.262 -28.474 1.00 91.50 260 GLU A O 1
ATOM 2074 N N . HIS A 1 261 ? 12.777 -11.378 -28.025 1.00 90.12 261 HIS A N 1
ATOM 2075 C CA . HIS A 1 261 ? 13.509 -12.008 -29.129 1.00 90.12 261 HIS A CA 1
ATOM 2076 C C . HIS A 1 261 ? 14.468 -13.128 -28.683 1.00 90.12 261 HIS A C 1
ATOM 2078 O O . HIS A 1 261 ? 15.182 -13.697 -29.509 1.00 90.12 261 HIS A O 1
ATOM 2084 N N . ASP A 1 262 ? 14.495 -13.466 -27.390 1.00 88.81 262 ASP A N 1
ATOM 2085 C CA . ASP A 1 262 ? 15.348 -14.529 -26.846 1.00 88.81 262 ASP A CA 1
ATOM 2086 C C . ASP A 1 262 ? 14.852 -15.939 -27.245 1.00 88.81 262 ASP A C 1
ATOM 2088 O O . ASP A 1 262 ? 13.734 -16.128 -27.720 1.00 88.81 262 ASP A O 1
ATOM 2092 N N . LYS A 1 263 ? 15.658 -16.981 -26.998 1.00 84.12 263 LYS A N 1
ATOM 2093 C CA . LYS A 1 263 ? 15.325 -18.395 -27.281 1.00 84.12 263 LYS A CA 1
ATOM 2094 C C . LYS A 1 263 ? 14.024 -18.860 -26.620 1.00 84.12 263 LYS A C 1
ATOM 2096 O O . LYS A 1 263 ? 13.414 -19.826 -27.075 1.00 84.12 263 LYS A O 1
ATOM 2101 N N . LYS A 1 264 ? 13.632 -18.218 -25.515 1.00 88.81 264 LYS A N 1
ATOM 2102 C CA . LYS A 1 264 ? 12.339 -18.395 -24.843 1.00 88.81 264 LYS A CA 1
ATOM 2103 C C . LYS A 1 264 ? 11.681 -17.021 -24.686 1.00 88.81 264 LYS A C 1
ATOM 2105 O O . LYS A 1 264 ? 11.829 -16.424 -23.616 1.00 88.81 264 LYS A O 1
ATOM 2110 N N . PRO A 1 265 ? 10.986 -16.533 -25.730 1.00 88.81 265 PRO A N 1
ATOM 2111 C CA . PRO A 1 265 ? 10.385 -15.209 -25.737 1.00 88.81 265 PRO A CA 1
ATOM 2112 C C . PRO A 1 265 ? 9.473 -14.980 -24.536 1.00 88.81 265 PRO A C 1
ATOM 2114 O O . PRO A 1 265 ? 8.647 -15.833 -24.200 1.00 88.81 265 PRO A O 1
ATOM 2117 N N . LYS A 1 266 ? 9.605 -13.811 -23.910 1.00 91.00 266 LYS A N 1
ATOM 2118 C CA . LYS A 1 266 ? 8.690 -13.339 -22.864 1.00 91.00 266 LYS A CA 1
ATOM 2119 C C . LYS A 1 266 ? 7.969 -12.084 -23.351 1.00 91.00 266 LYS A C 1
ATOM 2121 O O . LYS A 1 266 ? 8.443 -10.981 -23.056 1.00 91.00 266 LYS A O 1
ATOM 2126 N N . PRO A 1 267 ? 6.864 -12.242 -24.104 1.00 92.44 267 PRO A N 1
ATOM 2127 C CA . PRO A 1 267 ? 6.166 -11.115 -24.707 1.00 92.44 267 PRO A CA 1
ATOM 2128 C C . PRO A 1 267 ? 5.735 -10.113 -23.639 1.00 92.44 267 PRO A C 1
ATOM 2130 O O . PRO A 1 267 ? 5.336 -10.491 -22.535 1.00 92.44 267 PRO A O 1
ATOM 2133 N N . ILE A 1 268 ? 5.848 -8.833 -23.966 1.00 95.94 268 ILE A N 1
ATOM 2134 C CA . ILE A 1 268 ? 5.318 -7.755 -23.137 1.00 95.94 268 ILE A CA 1
ATOM 2135 C C . ILE A 1 268 ? 3.825 -7.636 -23.436 1.00 95.94 268 ILE A C 1
ATOM 2137 O O . ILE A 1 268 ? 3.394 -7.735 -24.586 1.00 95.94 268 ILE A O 1
ATOM 2141 N N . ARG A 1 269 ? 3.031 -7.419 -22.390 1.00 96.06 269 ARG A N 1
ATOM 2142 C CA . ARG A 1 269 ? 1.593 -7.176 -22.498 1.00 96.06 269 ARG A CA 1
ATOM 2143 C C . ARG A 1 269 ? 1.299 -5.983 -23.417 1.00 96.06 269 ARG A C 1
ATOM 2145 O O . ARG A 1 269 ? 1.924 -4.927 -23.297 1.00 96.06 269 ARG A O 1
ATOM 2152 N N . ALA A 1 270 ? 0.364 -6.171 -24.346 1.00 95.94 270 ALA A N 1
ATOM 2153 C CA . ALA A 1 270 ? 0.087 -5.230 -25.432 1.00 95.94 270 ALA A CA 1
ATOM 2154 C C . ALA A 1 270 ? -0.362 -3.851 -24.926 1.00 95.94 270 ALA A C 1
ATOM 2156 O O . ALA A 1 270 ? -0.037 -2.840 -25.533 1.00 95.94 270 ALA A O 1
ATOM 2157 N N . GLU A 1 271 ? -1.056 -3.815 -23.794 1.00 95.81 271 GLU A N 1
ATOM 2158 C CA . GLU A 1 271 ? -1.537 -2.613 -23.118 1.00 95.81 271 GLU A CA 1
ATOM 2159 C C . GLU A 1 271 ? -0.410 -1.751 -22.523 1.00 95.81 271 GLU A C 1
ATOM 2161 O O . GLU A 1 271 ? -0.541 -0.531 -22.482 1.00 95.81 271 GLU A O 1
ATOM 2166 N N . TYR A 1 272 ? 0.719 -2.345 -22.115 1.00 97.06 272 TYR A N 1
ATOM 2167 C CA . TYR A 1 272 ? 1.833 -1.611 -21.491 1.00 97.06 272 TYR A CA 1
ATOM 2168 C C . TYR A 1 272 ? 2.996 -1.337 -22.445 1.00 97.06 272 TYR A C 1
ATOM 2170 O O . TYR A 1 272 ? 3.796 -0.427 -22.222 1.00 97.06 272 TYR A O 1
ATOM 2178 N N . LYS A 1 273 ? 3.080 -2.095 -23.540 1.00 97.06 273 LYS A N 1
ATOM 2179 C CA . LYS A 1 273 ? 4.135 -1.956 -24.545 1.00 97.06 273 LYS A CA 1
ATOM 2180 C C . LYS A 1 273 ? 4.257 -0.528 -25.119 1.00 97.06 273 LYS A C 1
ATOM 2182 O O . LYS A 1 273 ? 5.390 -0.046 -25.177 1.00 97.06 273 LYS A O 1
ATOM 2187 N N . PRO A 1 274 ? 3.165 0.189 -25.468 1.00 98.38 274 PRO A N 1
ATOM 2188 C CA . PRO A 1 274 ? 3.255 1.557 -25.982 1.00 98.38 274 PRO A CA 1
ATOM 2189 C C . PRO A 1 274 ? 3.874 2.545 -24.987 1.00 98.38 274 PRO A C 1
ATOM 2191 O O . PRO A 1 274 ? 4.679 3.386 -25.385 1.00 98.38 274 PRO A O 1
ATOM 2194 N N . PHE A 1 275 ? 3.566 2.414 -23.690 1.00 98.44 275 PHE A N 1
ATOM 2195 C CA . PHE A 1 275 ? 4.170 3.252 -22.650 1.00 98.44 275 PHE A CA 1
ATOM 2196 C C . PHE A 1 275 ? 5.685 3.048 -22.600 1.00 98.44 275 PHE A C 1
ATOM 2198 O O . PHE A 1 275 ? 6.442 4.012 -22.673 1.00 98.44 275 PHE A O 1
ATOM 2205 N N . MET A 1 276 ? 6.138 1.790 -22.555 1.00 98.44 276 MET A N 1
ATOM 2206 C CA . MET A 1 276 ? 7.568 1.464 -22.519 1.00 98.44 276 MET A CA 1
ATOM 2207 C C . MET A 1 276 ? 8.307 1.969 -23.763 1.00 98.44 276 MET A C 1
ATOM 2209 O O . MET A 1 276 ? 9.397 2.524 -23.644 1.00 98.44 276 MET A O 1
ATOM 2213 N N . GLN A 1 277 ? 7.707 1.814 -24.949 1.00 98.38 277 GLN A N 1
ATOM 2214 C CA . GLN A 1 277 ? 8.274 2.313 -26.205 1.00 98.38 277 GLN A CA 1
ATOM 2215 C C . GLN A 1 277 ? 8.406 3.838 -26.190 1.00 98.38 277 GLN A C 1
ATOM 2217 O O . GLN A 1 277 ? 9.451 4.365 -26.564 1.00 98.38 277 GLN A O 1
ATOM 2222 N N . SER A 1 278 ? 7.379 4.542 -25.709 1.00 98.25 278 SER A N 1
ATOM 2223 C CA . SER A 1 278 ? 7.410 5.998 -25.581 1.00 98.25 278 SER A CA 1
ATOM 2224 C C . SER A 1 278 ? 8.468 6.465 -24.578 1.00 98.25 278 SER A C 1
ATOM 2226 O O . SER A 1 278 ? 9.161 7.440 -24.854 1.00 98.25 278 SER A O 1
ATOM 2228 N N . VAL A 1 279 ? 8.633 5.782 -23.440 1.00 98.25 279 VAL A N 1
ATOM 2229 C CA . VAL A 1 279 ? 9.676 6.121 -22.455 1.00 98.25 279 VAL A CA 1
ATOM 2230 C C . VAL A 1 279 ? 11.071 5.962 -23.056 1.00 98.25 279 VAL A C 1
ATOM 2232 O O . VAL A 1 279 ? 11.891 6.866 -22.914 1.00 98.25 279 VAL A O 1
ATOM 2235 N N . VAL A 1 280 ? 11.337 4.854 -23.757 1.00 98.12 280 VAL A N 1
ATOM 2236 C CA . VAL A 1 280 ? 12.636 4.623 -24.414 1.00 98.12 280 VAL A CA 1
ATOM 2237 C C . VAL A 1 280 ? 12.897 5.675 -25.492 1.00 98.12 280 VAL A C 1
ATOM 2239 O O . VAL A 1 280 ? 13.961 6.288 -25.488 1.00 98.12 280 VAL A O 1
ATOM 2242 N N . ALA A 1 281 ? 11.914 5.965 -26.350 1.00 97.56 281 ALA A N 1
ATOM 2243 C CA . ALA A 1 281 ? 12.055 6.973 -27.401 1.00 97.56 281 ALA A CA 1
ATOM 2244 C C . ALA A 1 281 ? 12.337 8.383 -26.846 1.00 97.56 281 ALA A C 1
ATOM 2246 O O . ALA A 1 281 ? 13.141 9.124 -27.411 1.00 97.56 281 ALA A O 1
ATOM 2247 N N . LEU A 1 282 ? 11.703 8.760 -25.729 1.00 97.19 282 LEU A N 1
ATOM 2248 C CA . LEU A 1 282 ? 11.955 10.042 -25.064 1.00 97.19 282 LEU A CA 1
ATOM 2249 C C . LEU A 1 282 ? 13.324 10.069 -24.366 1.00 97.19 282 LEU A C 1
ATOM 2251 O O . LEU A 1 282 ? 14.005 11.092 -24.402 1.00 97.19 282 LEU A O 1
ATOM 2255 N N . ALA A 1 283 ? 13.751 8.956 -23.762 1.00 95.25 283 ALA A N 1
ATOM 2256 C CA . ALA A 1 283 ? 15.055 8.841 -23.109 1.00 95.25 283 ALA A CA 1
ATOM 2257 C C . ALA A 1 283 ? 16.228 8.913 -24.101 1.00 95.25 283 ALA A C 1
ATOM 2259 O O . ALA A 1 283 ? 17.254 9.516 -23.792 1.00 95.25 283 ALA A O 1
ATOM 2260 N N . GLU A 1 284 ? 16.069 8.320 -25.287 1.00 94.62 284 GLU A N 1
ATOM 2261 C CA . GLU A 1 284 ? 17.068 8.306 -26.366 1.00 94.62 284 GLU A CA 1
ATOM 2262 C C . GLU A 1 284 ? 17.058 9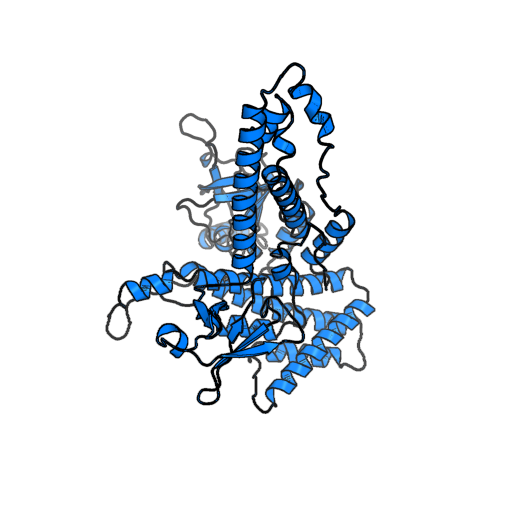.578 -27.226 1.00 94.62 284 GLU A C 1
ATOM 2264 O O . GLU A 1 284 ? 17.843 9.695 -28.170 1.00 94.62 284 GLU A O 1
ATOM 2269 N N . ASN A 1 285 ? 16.186 10.545 -26.922 1.00 92.62 285 ASN A N 1
ATOM 2270 C CA . ASN A 1 285 ? 16.108 11.777 -27.691 1.00 92.62 285 ASN A CA 1
ATOM 2271 C C . ASN A 1 285 ? 17.456 12.531 -27.630 1.00 92.62 285 ASN A C 1
ATOM 2273 O O . ASN A 1 285 ? 17.903 12.889 -26.537 1.00 92.62 285 ASN A O 1
ATOM 2277 N N . PRO A 1 286 ? 18.101 12.823 -28.778 1.00 87.69 286 PRO A N 1
ATOM 2278 C CA . PRO A 1 286 ? 19.403 13.491 -28.805 1.00 87.69 286 PRO A CA 1
ATOM 2279 C C . PRO A 1 286 ? 19.365 14.916 -28.229 1.00 87.69 286 PRO A C 1
ATOM 2281 O O . PRO A 1 286 ? 20.390 15.418 -27.778 1.00 87.69 286 PRO A O 1
ATOM 2284 N N . ASN A 1 287 ? 18.188 15.550 -28.199 1.00 89.81 287 ASN A N 1
ATOM 2285 C CA . ASN A 1 287 ? 17.958 16.881 -27.639 1.00 89.81 287 ASN A CA 1
ATOM 2286 C C . ASN A 1 287 ? 17.180 16.792 -26.320 1.00 89.81 287 ASN A C 1
ATOM 2288 O O . ASN A 1 287 ? 16.140 17.426 -26.164 1.00 89.81 287 ASN A O 1
ATOM 2292 N N . ARG A 1 288 ? 17.646 15.969 -25.379 1.00 87.25 288 ARG A N 1
ATOM 2293 C CA . ARG A 1 288 ? 16.970 15.722 -24.099 1.00 87.25 288 ARG A CA 1
ATOM 2294 C C . ARG A 1 288 ? 16.922 16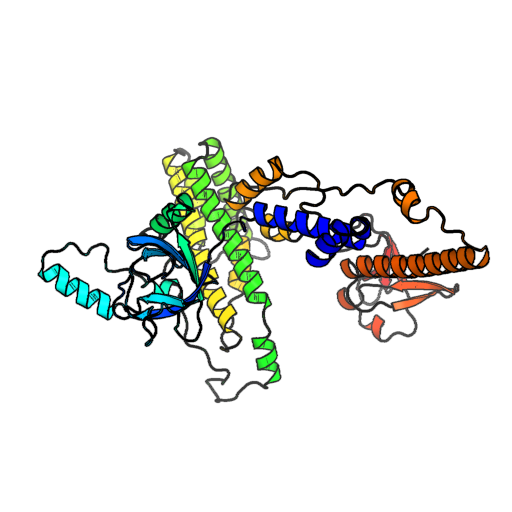.974 -23.212 1.00 87.25 288 ARG A C 1
ATOM 2296 O O . ARG A 1 288 ? 17.871 17.273 -22.489 1.00 87.25 288 ARG A O 1
ATOM 2303 N N . THR A 1 289 ? 15.802 17.692 -23.256 1.00 94.81 289 THR A N 1
ATOM 2304 C CA . THR A 1 289 ? 15.510 18.838 -22.380 1.00 94.81 289 THR A CA 1
ATOM 2305 C C . THR A 1 289 ? 14.820 18.393 -21.080 1.00 94.81 289 THR A C 1
ATOM 2307 O O . THR A 1 289 ? 14.315 17.265 -21.012 1.00 94.81 289 THR A O 1
ATOM 2310 N N . PRO A 1 290 ? 14.757 19.246 -20.037 1.00 94.94 290 PRO A N 1
ATOM 2311 C CA . PRO A 1 290 ? 13.987 18.961 -18.822 1.00 94.94 290 PRO A CA 1
ATOM 2312 C C . PRO A 1 290 ? 12.524 18.580 -19.093 1.00 94.94 290 PRO A C 1
ATOM 2314 O O . PRO A 1 290 ? 11.998 17.664 -18.465 1.00 94.94 290 PRO A O 1
ATOM 2317 N N . GLU A 1 291 ? 11.888 19.215 -20.076 1.00 95.88 291 GLU A N 1
ATOM 2318 C CA . GLU A 1 291 ? 10.499 18.952 -20.460 1.00 95.88 291 GLU A CA 1
ATOM 2319 C C . GLU A 1 291 ? 10.337 17.542 -21.038 1.00 95.88 291 GLU A C 1
ATOM 2321 O O . GLU A 1 291 ? 9.388 16.842 -20.693 1.00 95.88 291 GLU A O 1
ATOM 2326 N N . ILE A 1 292 ? 11.293 17.083 -21.855 1.00 96.38 292 ILE A N 1
ATOM 2327 C CA . ILE A 1 292 ? 11.305 15.714 -22.396 1.00 96.38 292 ILE A CA 1
ATOM 2328 C C . ILE A 1 292 ? 11.505 14.689 -21.274 1.00 96.38 292 ILE A C 1
ATOM 2330 O O . ILE A 1 292 ? 10.866 13.635 -21.277 1.00 96.38 292 ILE A O 1
ATOM 2334 N N . ILE A 1 293 ? 12.359 14.997 -20.291 1.00 96.94 293 ILE A N 1
ATOM 2335 C CA . ILE A 1 293 ? 12.551 14.137 -19.116 1.00 96.94 293 ILE A CA 1
ATOM 2336 C C . ILE A 1 293 ? 11.241 14.019 -18.333 1.00 96.94 293 ILE A C 1
ATOM 2338 O O . ILE A 1 293 ? 10.820 12.906 -18.021 1.00 96.94 293 ILE A O 1
ATOM 2342 N N . HIS A 1 294 ? 10.575 15.141 -18.051 1.00 97.44 294 HIS A N 1
ATOM 2343 C CA . HIS A 1 294 ? 9.305 15.156 -17.318 1.00 97.44 294 HIS A CA 1
ATOM 2344 C C . HIS A 1 294 ? 8.209 14.424 -18.084 1.00 97.44 294 HIS A C 1
ATOM 2346 O O . HIS A 1 294 ? 7.509 13.609 -17.493 1.00 97.44 294 HIS A O 1
ATOM 2352 N N . GLN A 1 295 ? 8.132 14.616 -19.402 1.00 97.69 295 GLN A N 1
ATOM 2353 C CA . GLN A 1 295 ? 7.206 13.882 -20.257 1.00 97.69 295 GLN A CA 1
ATOM 2354 C C . GLN A 1 295 ? 7.437 12.366 -20.170 1.00 97.69 295 GLN A C 1
ATOM 2356 O O . GLN A 1 295 ? 6.483 11.604 -20.024 1.00 97.69 295 GLN A O 1
ATOM 2361 N N . ALA A 1 296 ? 8.689 11.904 -20.217 1.00 97.94 296 ALA A N 1
ATOM 2362 C CA . ALA A 1 296 ? 9.000 10.480 -20.092 1.00 97.94 296 ALA A CA 1
ATOM 2363 C C . ALA A 1 296 ? 8.649 9.930 -18.701 1.00 97.94 296 ALA A C 1
ATOM 2365 O O . ALA A 1 296 ? 8.128 8.819 -18.576 1.00 97.94 296 ALA A O 1
ATOM 2366 N N . MET A 1 297 ? 8.909 10.716 -17.653 1.00 98.31 297 MET A N 1
ATOM 2367 C CA . MET A 1 297 ? 8.524 10.396 -16.279 1.00 98.31 297 MET A CA 1
ATOM 2368 C C . MET A 1 297 ? 7.000 10.278 -16.138 1.00 98.31 297 MET A C 1
ATOM 2370 O O . MET A 1 297 ? 6.538 9.321 -15.521 1.00 98.31 297 MET A O 1
ATOM 2374 N N . ASP A 1 298 ? 6.232 11.172 -16.763 1.00 97.69 298 ASP A N 1
ATOM 2375 C CA . ASP A 1 298 ? 4.765 11.151 -16.756 1.00 97.69 298 ASP A CA 1
ATOM 2376 C C . ASP A 1 298 ? 4.196 9.943 -17.495 1.00 97.69 298 ASP A C 1
ATOM 2378 O O . ASP A 1 298 ? 3.314 9.263 -16.973 1.00 97.69 298 ASP A O 1
ATOM 2382 N N . VAL A 1 299 ? 4.748 9.598 -18.662 1.00 98.25 299 VAL A N 1
ATOM 2383 C CA . VAL A 1 299 ? 4.366 8.372 -19.381 1.00 98.25 299 VAL A CA 1
ATOM 2384 C C . VAL A 1 299 ? 4.610 7.141 -18.508 1.00 98.25 299 VAL A C 1
ATOM 2386 O O . VAL A 1 299 ? 3.740 6.272 -18.409 1.00 98.25 299 VAL A O 1
ATOM 2389 N N . ASN A 1 300 ? 5.765 7.063 -17.838 1.00 98.44 300 ASN A N 1
ATOM 2390 C CA . ASN A 1 300 ? 6.048 5.929 -16.965 1.00 98.44 300 ASN A CA 1
ATOM 2391 C C . ASN A 1 300 ? 5.120 5.891 -15.742 1.00 98.44 300 ASN A C 1
ATOM 2393 O O . ASN A 1 300 ? 4.630 4.833 -15.342 1.00 98.44 300 ASN A O 1
ATOM 2397 N N . ARG A 1 301 ? 4.846 7.060 -15.159 1.00 97.00 301 ARG A N 1
ATOM 2398 C CA . ARG A 1 301 ? 3.927 7.193 -14.033 1.00 97.00 301 ARG A CA 1
ATOM 2399 C C . ARG A 1 301 ? 2.529 6.705 -14.399 1.00 97.00 301 ARG A C 1
ATOM 2401 O O . ARG A 1 301 ? 1.951 5.926 -13.645 1.00 97.00 301 ARG A O 1
ATOM 2408 N N . LEU A 1 302 ? 2.012 7.108 -15.560 1.00 96.00 302 LEU A N 1
ATOM 2409 C CA . LEU A 1 302 ? 0.718 6.650 -16.070 1.00 96.00 302 LEU A CA 1
ATOM 2410 C C . LEU A 1 302 ? 0.689 5.128 -16.240 1.00 96.00 302 LEU A C 1
ATOM 2412 O O . LEU A 1 302 ? -0.275 4.492 -15.830 1.00 96.00 302 LEU A O 1
ATOM 2416 N N . MET A 1 303 ? 1.767 4.518 -16.740 1.00 97.56 303 MET A N 1
ATOM 2417 C CA . MET A 1 303 ? 1.850 3.058 -16.842 1.00 97.56 303 MET A CA 1
ATOM 2418 C C . MET A 1 303 ? 1.738 2.368 -15.470 1.00 97.56 303 MET A C 1
ATOM 2420 O O . MET A 1 303 ? 1.001 1.389 -15.330 1.00 97.56 303 MET A O 1
ATOM 2424 N N . TYR A 1 304 ? 2.440 2.866 -14.443 1.00 97.44 304 TYR A N 1
ATOM 2425 C CA . TYR A 1 304 ? 2.288 2.340 -13.080 1.00 97.44 304 TYR A CA 1
ATOM 2426 C C . TYR A 1 304 ? 0.880 2.559 -12.535 1.00 97.44 304 TYR A C 1
ATOM 2428 O O . TYR A 1 304 ? 0.340 1.655 -11.902 1.00 97.44 304 TYR A O 1
ATOM 2436 N N . ARG A 1 305 ? 0.261 3.701 -12.833 1.00 94.75 305 ARG A N 1
ATOM 2437 C CA . ARG A 1 305 ? -1.112 4.023 -12.440 1.00 94.75 305 ARG A CA 1
ATOM 2438 C C . ARG A 1 305 ? -2.136 3.036 -13.016 1.00 94.75 305 ARG A C 1
ATOM 2440 O O . ARG A 1 305 ? -2.985 2.548 -12.273 1.00 94.75 305 ARG A O 1
ATOM 2447 N N . GLU A 1 306 ? -2.003 2.665 -14.289 1.00 95.12 306 GLU A N 1
ATOM 2448 C CA . GLU A 1 306 ? -2.833 1.631 -14.928 1.00 95.12 306 GLU A CA 1
ATOM 2449 C C . GLU A 1 306 ? -2.623 0.248 -14.287 1.00 95.12 306 GLU A C 1
ATOM 2451 O O . GLU A 1 306 ? -3.578 -0.489 -14.028 1.00 95.12 306 GLU A O 1
ATOM 2456 N N . MET A 1 307 ? -1.374 -0.110 -13.965 1.00 96.12 307 MET A N 1
ATOM 2457 C CA . MET A 1 307 ? -1.076 -1.357 -13.250 1.00 96.12 307 MET A CA 1
ATOM 2458 C C . MET A 1 307 ? -1.629 -1.371 -11.816 1.00 96.12 307 MET A C 1
ATOM 2460 O O . MET A 1 307 ? -2.046 -2.429 -11.342 1.00 96.12 307 MET A O 1
ATOM 2464 N N . ILE A 1 308 ? -1.648 -0.226 -11.124 1.00 95.19 308 ILE A N 1
ATOM 2465 C CA . ILE A 1 308 ? -2.277 -0.079 -9.801 1.00 95.19 308 ILE A CA 1
ATOM 2466 C C . ILE A 1 308 ? -3.781 -0.316 -9.922 1.00 95.19 308 ILE A C 1
ATOM 2468 O O . ILE A 1 308 ? -4.314 -1.132 -9.174 1.00 95.19 308 ILE A O 1
ATOM 2472 N N . GLY A 1 309 ? -4.444 0.307 -10.903 1.00 93.25 309 GLY A N 1
ATOM 2473 C CA . GLY A 1 309 ? -5.869 0.093 -11.172 1.00 93.25 309 GLY A CA 1
ATOM 2474 C C . GLY A 1 309 ? -6.212 -1.382 -11.407 1.00 93.25 309 GLY A C 1
ATOM 2475 O O . GLY A 1 309 ? -7.137 -1.917 -10.790 1.00 93.25 309 GLY A O 1
ATOM 2476 N N . GLU A 1 310 ? -5.417 -2.083 -12.223 1.00 94.12 310 GLU A N 1
ATOM 2477 C CA . GLU A 1 310 ? -5.571 -3.529 -12.412 1.00 94.12 310 GLU A CA 1
ATOM 2478 C C . GLU A 1 310 ? -5.336 -4.314 -11.111 1.00 94.12 310 GLU A C 1
ATOM 2480 O O . GLU A 1 310 ? -6.107 -5.221 -10.787 1.00 94.12 310 GLU A O 1
ATOM 2485 N N . GLY A 1 311 ? -4.298 -3.966 -10.348 1.00 94.81 311 GLY A N 1
ATOM 2486 C CA . GLY A 1 311 ? -3.998 -4.588 -9.062 1.00 94.81 311 GLY A CA 1
ATOM 2487 C C . GLY A 1 311 ? -5.153 -4.453 -8.067 1.00 94.81 311 GLY A C 1
ATOM 2488 O O . GLY A 1 311 ? -5.577 -5.456 -7.495 1.00 94.81 311 GLY A O 1
ATOM 2489 N N . CYS A 1 312 ? -5.721 -3.255 -7.917 1.00 93.12 312 CYS A N 1
ATOM 2490 C CA . CYS A 1 312 ? -6.889 -2.987 -7.074 1.00 93.12 312 CYS A CA 1
ATOM 2491 C C . CYS A 1 312 ? -8.111 -3.809 -7.513 1.00 93.12 312 CYS A C 1
ATOM 2493 O O . CYS A 1 312 ? -8.762 -4.447 -6.682 1.00 93.12 312 CYS A O 1
ATOM 2495 N N . TYR A 1 313 ? -8.379 -3.883 -8.820 1.00 93.06 313 TYR A N 1
ATOM 2496 C CA . TYR A 1 313 ? -9.459 -4.703 -9.371 1.00 93.06 313 TYR A CA 1
ATOM 2497 C C . TYR A 1 313 ? -9.281 -6.202 -9.068 1.00 93.06 313 TYR A C 1
ATOM 2499 O O . TYR A 1 313 ? -10.209 -6.866 -8.597 1.00 93.06 313 TYR A O 1
ATOM 2507 N N . GLN A 1 314 ? -8.081 -6.749 -9.284 1.00 94.31 314 GLN A N 1
ATOM 2508 C CA . GLN A 1 314 ? -7.796 -8.154 -8.972 1.00 94.31 314 GLN A CA 1
ATOM 2509 C C . GLN A 1 314 ? -7.824 -8.415 -7.461 1.00 94.31 314 GLN A C 1
ATOM 2511 O O . GLN A 1 314 ? -8.258 -9.485 -7.030 1.00 94.31 314 GLN A O 1
ATOM 2516 N N . ASN A 1 315 ? -7.422 -7.439 -6.643 1.00 92.56 315 ASN A N 1
ATOM 2517 C CA . ASN A 1 315 ? -7.503 -7.539 -5.191 1.00 92.56 315 ASN A CA 1
ATOM 2518 C C . ASN A 1 315 ? -8.955 -7.613 -4.712 1.00 92.56 315 ASN A C 1
ATOM 2520 O O . ASN A 1 315 ? -9.259 -8.414 -3.834 1.00 92.56 315 ASN A O 1
ATOM 2524 N N . GLN A 1 316 ? -9.867 -6.852 -5.326 1.00 89.62 316 GLN A N 1
ATOM 2525 C CA . GLN A 1 316 ? -11.294 -6.936 -5.015 1.00 89.62 316 GLN A CA 1
ATOM 2526 C C . GLN A 1 316 ? -11.844 -8.341 -5.300 1.00 89.62 316 GLN A C 1
ATOM 2528 O O . GLN A 1 316 ? -12.571 -8.902 -4.480 1.00 89.62 316 GLN A O 1
ATOM 2533 N N . ILE A 1 317 ? -11.444 -8.955 -6.421 1.00 91.75 317 ILE A N 1
ATOM 2534 C CA . ILE A 1 317 ? -11.797 -10.349 -6.730 1.00 91.75 317 ILE A CA 1
ATOM 2535 C C . ILE A 1 317 ? -11.212 -11.301 -5.676 1.00 91.75 317 ILE A C 1
ATOM 2537 O O . ILE A 1 317 ? -11.911 -12.202 -5.217 1.00 91.75 317 ILE A O 1
ATOM 2541 N N . ALA A 1 318 ? -9.956 -11.091 -5.270 1.00 91.81 318 ALA A N 1
ATOM 2542 C CA . ALA A 1 318 ? -9.281 -11.913 -4.268 1.00 91.81 318 ALA A CA 1
ATOM 2543 C C . ALA A 1 318 ? -9.950 -11.824 -2.885 1.00 91.81 318 ALA A C 1
ATOM 2545 O O . ALA A 1 318 ? -10.185 -12.849 -2.250 1.00 91.81 318 ALA A O 1
ATOM 2546 N N . VAL A 1 319 ? -10.316 -10.619 -2.437 1.00 88.38 319 VAL A N 1
ATOM 2547 C CA . VAL A 1 319 ? -11.066 -10.403 -1.189 1.00 88.38 319 VAL A CA 1
ATOM 2548 C C . VAL A 1 319 ? -12.423 -11.095 -1.250 1.00 88.38 319 VAL A C 1
ATOM 2550 O O . VAL A 1 319 ? -12.893 -11.608 -0.243 1.00 88.38 319 VAL A O 1
ATOM 2553 N N . ASP A 1 320 ? -13.039 -11.170 -2.427 1.00 89.19 320 ASP A N 1
ATOM 2554 C CA . ASP A 1 320 ? -14.357 -11.761 -2.617 1.00 89.19 320 ASP A CA 1
ATOM 2555 C C . ASP A 1 320 ? -14.366 -13.291 -2.797 1.00 89.19 320 ASP A C 1
ATOM 2557 O O . ASP A 1 320 ? -15.458 -13.863 -2.883 1.00 89.19 320 ASP A O 1
ATOM 2561 N N . LEU A 1 321 ? -13.206 -13.964 -2.794 1.00 89.69 321 LEU A N 1
ATOM 2562 C CA . LEU A 1 321 ? -13.071 -15.418 -3.006 1.00 89.69 321 LEU A CA 1
ATOM 2563 C C . LEU A 1 321 ? -13.921 -16.265 -2.048 1.00 89.69 321 LEU A C 1
ATOM 2565 O O . LEU A 1 321 ? -14.467 -17.292 -2.445 1.00 89.69 321 LEU A O 1
ATOM 2569 N N . PHE A 1 322 ? -14.102 -15.818 -0.804 1.00 86.00 322 PHE A N 1
ATOM 2570 C CA . PHE A 1 322 ? -14.940 -16.509 0.184 1.00 86.00 322 PHE A CA 1
ATOM 2571 C C . PHE A 1 322 ? -16.451 -16.445 -0.118 1.00 86.00 322 PHE A C 1
ATOM 2573 O O . PHE A 1 322 ? -17.246 -17.127 0.518 1.00 86.00 322 PHE A O 1
ATOM 2580 N N . LYS A 1 323 ? -16.870 -15.606 -1.070 1.00 87.75 323 LYS A N 1
ATOM 2581 C CA . LYS A 1 323 ? -18.274 -15.392 -1.463 1.00 87.75 323 LYS A CA 1
ATOM 2582 C C . LYS A 1 323 ? -18.496 -15.579 -2.975 1.00 87.75 323 LYS A C 1
ATOM 2584 O O . LYS A 1 323 ? -19.607 -15.350 -3.443 1.00 87.75 323 LYS A O 1
ATOM 2589 N N . SER A 1 324 ? -17.461 -15.910 -3.754 1.00 91.62 324 SER A N 1
ATOM 2590 C CA . SER A 1 324 ? -17.494 -15.900 -5.224 1.00 91.62 324 SER A CA 1
ATOM 2591 C C . SER A 1 324 ? -16.600 -16.985 -5.820 1.00 91.62 324 SER A C 1
ATOM 2593 O O . SER A 1 324 ? -15.469 -17.176 -5.379 1.00 91.62 324 SER A O 1
ATOM 2595 N N . ALA A 1 325 ? -17.069 -17.642 -6.882 1.00 91.75 325 ALA A N 1
ATOM 2596 C CA . ALA A 1 325 ? -16.290 -18.624 -7.638 1.00 91.75 325 ALA A CA 1
ATOM 2597 C C . ALA A 1 325 ? -15.227 -17.991 -8.559 1.00 91.75 325 ALA A C 1
ATOM 2599 O O . ALA A 1 325 ? -14.315 -18.682 -9.018 1.00 91.75 325 ALA A O 1
ATOM 2600 N N . LYS A 1 326 ? -15.317 -16.680 -8.831 1.00 92.50 326 LYS A N 1
ATOM 2601 C CA . LYS A 1 326 ? -14.357 -15.972 -9.689 1.00 92.50 326 LYS A CA 1
ATOM 2602 C C . LYS A 1 326 ? -12.992 -15.881 -9.005 1.00 92.50 326 LYS A C 1
ATOM 2604 O O . LYS A 1 326 ? -12.912 -15.429 -7.867 1.00 92.50 326 LYS A O 1
ATOM 2609 N N . LYS A 1 327 ? -11.925 -16.256 -9.716 1.00 91.88 327 LYS A N 1
ATOM 2610 C CA . LYS A 1 327 ? -10.538 -16.153 -9.235 1.00 91.88 327 LYS A CA 1
ATOM 2611 C C . LYS A 1 327 ? -9.827 -14.910 -9.769 1.00 91.88 327 LYS A C 1
ATOM 2613 O O . LYS A 1 327 ? -10.111 -14.512 -10.902 1.00 91.88 327 LYS A O 1
ATOM 2618 N N . PRO A 1 328 ? -8.894 -14.331 -8.993 1.00 93.94 328 PRO A N 1
ATOM 2619 C CA . PRO A 1 328 ? -8.014 -13.290 -9.498 1.00 93.94 328 PRO A CA 1
ATOM 2620 C C . PRO A 1 328 ? -7.044 -13.860 -10.543 1.00 93.94 328 PRO A C 1
ATOM 2622 O O . PRO A 1 328 ? -6.597 -15.008 -10.459 1.00 93.94 328 PRO A O 1
ATOM 2625 N N . GLU A 1 329 ? -6.685 -13.040 -11.522 1.00 94.75 329 GLU A N 1
ATOM 2626 C CA . GLU A 1 329 ? -5.755 -13.382 -12.599 1.00 94.75 329 GLU A CA 1
ATOM 2627 C C . GLU A 1 329 ? -4.299 -13.222 -12.134 1.00 94.75 329 GLU A C 1
ATOM 2629 O O . GLU A 1 329 ? -3.592 -12.283 -12.498 1.00 94.75 329 GLU A O 1
ATOM 2634 N N . MET A 1 330 ? -3.834 -14.160 -11.307 1.00 93.88 330 MET A N 1
ATOM 2635 C CA . MET A 1 330 ? -2.522 -14.070 -10.649 1.00 93.88 330 MET A CA 1
ATOM 2636 C C . MET A 1 330 ? -1.325 -14.035 -11.606 1.00 93.88 330 MET A C 1
ATOM 2638 O O . MET A 1 330 ? -0.258 -13.552 -11.224 1.00 93.88 330 MET A O 1
ATOM 2642 N N . ASP A 1 331 ? -1.469 -14.524 -12.835 1.00 93.56 331 ASP A N 1
ATOM 2643 C CA . ASP A 1 331 ? -0.385 -14.475 -13.818 1.00 93.56 331 ASP A CA 1
ATOM 2644 C C . ASP A 1 331 ? -0.158 -13.056 -14.349 1.00 93.56 331 ASP A C 1
ATOM 2646 O O . ASP A 1 331 ? 0.994 -12.656 -14.501 1.00 93.56 331 ASP A O 1
ATOM 2650 N N . LYS A 1 332 ? -1.220 -12.249 -14.499 1.00 93.00 332 LYS A N 1
ATOM 2651 C CA . LYS A 1 332 ? -1.107 -10.815 -14.823 1.00 93.00 332 LYS A CA 1
ATOM 2652 C C . LYS A 1 332 ? -0.377 -10.054 -13.718 1.00 93.00 332 LYS A C 1
ATOM 2654 O O . LYS A 1 332 ? 0.559 -9.306 -13.982 1.00 93.00 332 LYS A O 1
ATOM 2659 N N . ILE A 1 333 ? -0.749 -10.333 -12.469 1.00 94.62 333 ILE A N 1
ATOM 2660 C CA . ILE A 1 333 ? -0.121 -9.780 -11.261 1.00 94.62 333 ILE A CA 1
ATOM 2661 C C . ILE A 1 333 ? 1.371 -10.128 -11.234 1.00 94.62 333 ILE A C 1
ATOM 2663 O O . ILE A 1 333 ? 2.217 -9.247 -11.149 1.00 94.62 333 ILE A O 1
ATOM 2667 N N . ARG A 1 334 ? 1.748 -11.398 -11.397 1.00 92.12 334 ARG A N 1
ATOM 2668 C CA . ARG A 1 334 ? 3.172 -11.789 -11.423 1.00 92.12 334 ARG A CA 1
ATOM 2669 C C . ARG A 1 334 ? 3.941 -11.140 -12.569 1.00 92.12 334 ARG A C 1
ATOM 2671 O O . ARG A 1 334 ? 5.091 -10.747 -12.384 1.00 92.12 334 ARG A O 1
ATOM 2678 N N . GLU A 1 335 ? 3.315 -11.037 -13.733 1.00 93.50 335 GLU A N 1
ATOM 2679 C CA . GLU A 1 335 ? 3.929 -10.470 -14.926 1.00 93.50 335 GLU A CA 1
ATOM 2680 C C . GLU A 1 335 ? 4.193 -8.966 -14.778 1.00 93.50 335 GLU A C 1
ATOM 2682 O O . GLU A 1 335 ? 5.288 -8.507 -15.089 1.00 93.50 335 GLU A O 1
ATOM 2687 N N . ASN A 1 336 ? 3.270 -8.208 -14.186 1.00 93.88 336 ASN A N 1
ATOM 2688 C CA . ASN A 1 336 ? 3.454 -6.778 -13.916 1.00 93.88 336 ASN A CA 1
ATOM 2689 C C . ASN A 1 336 ? 4.681 -6.500 -13.018 1.00 93.88 336 ASN A C 1
ATOM 2691 O O . ASN A 1 336 ? 5.360 -5.488 -13.185 1.00 93.88 336 ASN A O 1
ATOM 2695 N N . SER A 1 337 ? 5.052 -7.414 -12.106 1.00 91.50 337 SER A N 1
ATOM 2696 C CA . SER A 1 337 ? 6.296 -7.284 -11.323 1.00 91.50 337 SER A CA 1
ATOM 2697 C C . SER A 1 337 ? 7.565 -7.328 -12.186 1.00 91.50 337 SER A C 1
ATOM 2699 O O . SER A 1 337 ? 8.595 -6.788 -11.786 1.00 91.50 337 SER A O 1
ATOM 2701 N N . ARG A 1 338 ? 7.519 -7.939 -13.378 1.00 94.44 338 ARG A N 1
ATOM 2702 C CA . ARG A 1 338 ? 8.643 -7.947 -14.326 1.00 94.44 338 ARG A CA 1
ATOM 2703 C C . ARG A 1 338 ? 8.908 -6.554 -14.895 1.00 94.44 338 ARG A C 1
ATOM 2705 O O . ARG A 1 338 ? 10.050 -6.263 -15.246 1.00 94.44 338 ARG A O 1
ATOM 2712 N N . TYR A 1 339 ? 7.894 -5.700 -14.969 1.00 96.38 339 TYR A N 1
ATOM 2713 C CA . TYR A 1 339 ? 7.980 -4.384 -15.603 1.00 96.38 339 TYR A CA 1
ATOM 2714 C C . TYR A 1 339 ? 8.573 -3.305 -14.702 1.00 96.38 339 TYR A C 1
ATOM 2716 O O . TYR A 1 339 ? 8.922 -2.231 -15.182 1.00 96.38 339 TYR A O 1
ATOM 2724 N N . LEU A 1 340 ? 8.745 -3.586 -13.412 1.00 96.62 340 LEU A N 1
ATOM 2725 C CA . LEU A 1 340 ? 9.371 -2.642 -12.495 1.00 96.62 340 LEU A CA 1
ATOM 2726 C C . LEU A 1 340 ? 10.849 -2.455 -12.861 1.00 96.62 340 LEU A C 1
ATOM 2728 O O . LEU A 1 340 ? 11.559 -3.419 -13.173 1.00 96.62 340 LEU A O 1
ATOM 2732 N N . TYR A 1 341 ? 11.321 -1.210 -12.811 1.00 96.81 341 TYR A N 1
ATOM 2733 C CA . TYR A 1 341 ? 12.728 -0.900 -13.079 1.00 96.81 341 TYR A CA 1
ATOM 2734 C C . TYR A 1 341 ? 13.660 -1.288 -11.925 1.00 96.81 341 TYR A C 1
ATOM 2736 O O . TYR A 1 341 ? 14.839 -1.566 -12.148 1.00 96.81 341 TYR A O 1
ATOM 2744 N N . ARG A 1 342 ? 13.119 -1.370 -10.705 1.00 95.75 342 ARG A N 1
ATOM 2745 C CA . ARG A 1 342 ? 13.816 -1.830 -9.504 1.00 95.75 342 ARG A CA 1
ATOM 2746 C C . ARG A 1 342 ? 12.866 -2.543 -8.546 1.00 95.75 342 ARG A C 1
ATOM 2748 O O . ARG A 1 342 ? 11.657 -2.328 -8.572 1.00 95.75 342 ARG A O 1
ATOM 2755 N N . ASP A 1 343 ? 13.446 -3.321 -7.639 1.00 93.88 343 ASP A N 1
ATOM 2756 C CA . ASP A 1 343 ? 12.720 -3.926 -6.524 1.00 93.88 343 ASP A CA 1
ATOM 2757 C C . ASP A 1 343 ? 12.525 -2.934 -5.366 1.00 93.88 343 ASP A C 1
ATOM 2759 O O . ASP A 1 343 ? 13.471 -2.274 -4.916 1.00 93.88 343 ASP A O 1
ATOM 2763 N N . VAL A 1 344 ? 11.313 -2.915 -4.805 1.00 95.31 344 VAL A N 1
ATOM 2764 C CA . VAL A 1 344 ? 10.964 -2.173 -3.584 1.00 95.31 344 VAL A CA 1
ATOM 2765 C C . VAL A 1 344 ? 11.221 -3.060 -2.357 1.00 95.31 344 VAL A C 1
ATOM 2767 O O . VAL A 1 344 ? 10.351 -3.780 -1.863 1.00 95.31 344 VAL A O 1
ATOM 2770 N N . ASN A 1 345 ? 12.472 -3.063 -1.893 1.00 89.19 345 ASN A N 1
ATOM 2771 C CA . ASN A 1 345 ? 12.991 -4.091 -0.975 1.00 89.19 345 ASN A CA 1
ATOM 2772 C C . ASN A 1 345 ? 12.355 -4.056 0.424 1.00 89.19 345 ASN A C 1
ATOM 2774 O O . ASN A 1 345 ? 12.112 -5.116 1.009 1.00 89.19 345 ASN A O 1
ATOM 2778 N N . TYR A 1 346 ? 11.986 -2.870 0.928 1.00 92.06 346 TYR A N 1
ATOM 2779 C CA . TYR A 1 346 ? 11.445 -2.726 2.286 1.00 92.06 346 TYR A CA 1
ATOM 2780 C C . TYR A 1 346 ? 10.167 -3.542 2.527 1.00 92.06 346 TYR A C 1
ATOM 2782 O O . TYR A 1 346 ? 9.870 -3.901 3.667 1.00 92.06 346 TYR A O 1
ATOM 2790 N N . ILE A 1 347 ? 9.416 -3.884 1.472 1.00 91.06 347 ILE A N 1
ATOM 2791 C CA . ILE A 1 347 ? 8.218 -4.732 1.551 1.00 91.06 347 ILE A CA 1
ATOM 2792 C C . ILE A 1 347 ? 8.562 -6.115 2.124 1.00 91.06 347 ILE A C 1
ATOM 2794 O O . ILE A 1 347 ? 7.789 -6.670 2.915 1.00 91.06 347 ILE A O 1
ATOM 2798 N N . LYS A 1 348 ? 9.733 -6.652 1.761 1.00 89.31 348 LYS A N 1
ATOM 2799 C CA . LYS A 1 348 ? 10.275 -7.910 2.286 1.00 89.31 348 LYS A CA 1
ATOM 2800 C C . LYS A 1 348 ? 11.107 -7.662 3.542 1.00 89.31 348 LYS A C 1
ATOM 2802 O O . LYS A 1 348 ? 10.883 -8.332 4.549 1.00 89.31 348 LYS A O 1
ATOM 2807 N N . ASP A 1 349 ? 11.998 -6.673 3.512 1.00 88.31 349 ASP A N 1
ATOM 2808 C CA . ASP A 1 349 ? 12.989 -6.451 4.572 1.00 88.31 349 ASP A CA 1
ATOM 2809 C C . ASP A 1 349 ? 12.341 -6.126 5.922 1.00 88.31 349 ASP A C 1
ATOM 2811 O O . ASP A 1 349 ? 12.820 -6.583 6.960 1.00 88.31 349 ASP A O 1
ATOM 2815 N N . LYS A 1 350 ? 11.183 -5.445 5.928 1.00 87.75 350 LYS A N 1
ATOM 2816 C CA . LYS A 1 350 ? 10.420 -5.162 7.158 1.00 87.75 350 LYS A CA 1
ATOM 2817 C C . LYS A 1 350 ? 9.972 -6.415 7.915 1.00 87.75 350 LYS A C 1
ATOM 2819 O O . LYS A 1 350 ? 9.588 -6.314 9.074 1.00 87.75 350 LYS A O 1
ATOM 2824 N N . LYS A 1 351 ? 9.973 -7.591 7.276 1.00 87.44 351 LYS A N 1
ATOM 2825 C CA . LYS A 1 351 ? 9.634 -8.875 7.913 1.00 87.44 351 LYS A CA 1
ATOM 2826 C C . LYS A 1 351 ? 10.846 -9.561 8.544 1.00 87.44 351 LYS A C 1
ATOM 2828 O O . LYS A 1 351 ? 10.659 -10.531 9.273 1.00 87.44 351 LYS A O 1
ATOM 2833 N N . SER A 1 352 ? 12.063 -9.077 8.287 1.00 87.19 352 SER A N 1
ATOM 2834 C CA . SER A 1 352 ? 13.279 -9.643 8.870 1.00 87.19 352 SER A CA 1
ATOM 2835 C C . SER A 1 352 ? 13.244 -9.564 10.398 1.00 87.19 352 SER A C 1
ATOM 2837 O O . SER A 1 352 ? 12.860 -8.545 10.980 1.00 87.19 352 SER A O 1
ATOM 2839 N N . SER A 1 353 ? 13.673 -10.637 11.062 1.00 82.69 353 SER A N 1
ATOM 2840 C CA . SER A 1 353 ? 13.767 -10.690 12.521 1.00 82.69 353 SER A CA 1
ATOM 2841 C C . SER A 1 353 ? 14.884 -9.801 13.073 1.00 82.69 353 SER A C 1
ATOM 2843 O O . SER A 1 353 ? 14.804 -9.417 14.232 1.00 82.69 353 SER A O 1
ATOM 2845 N N . SER A 1 354 ? 15.889 -9.430 12.270 1.00 84.38 354 SER A N 1
ATOM 2846 C CA . SER A 1 354 ? 17.042 -8.624 12.709 1.00 84.38 354 SER A CA 1
ATOM 2847 C C . SER A 1 354 ? 16.857 -7.110 12.563 1.00 84.38 354 SER A C 1
ATOM 2849 O O . SER A 1 354 ? 17.552 -6.331 13.225 1.00 84.38 354 SER A O 1
ATOM 2851 N N . VAL A 1 355 ? 15.933 -6.686 11.696 1.00 89.00 355 VAL A N 1
ATOM 2852 C CA . VAL A 1 355 ? 15.686 -5.272 11.387 1.00 89.00 355 VAL A CA 1
ATOM 2853 C C . VAL A 1 355 ? 15.153 -4.543 12.618 1.00 89.00 355 VAL A C 1
ATOM 2855 O O . VAL A 1 355 ? 14.221 -5.026 13.259 1.00 89.00 355 VAL A O 1
ATOM 2858 N N . TYR A 1 356 ? 15.752 -3.395 12.930 1.00 90.31 356 TYR A N 1
ATOM 2859 C CA . TYR A 1 356 ? 15.536 -2.573 14.126 1.00 90.31 356 TYR A CA 1
ATOM 2860 C C . TYR A 1 356 ? 15.796 -3.275 15.471 1.00 90.31 356 TYR A C 1
ATOM 2862 O O . TYR A 1 356 ? 15.386 -2.789 16.519 1.00 90.31 356 TYR A O 1
ATOM 2870 N N . LEU A 1 357 ? 16.530 -4.393 15.459 1.00 85.38 357 LEU A N 1
ATOM 2871 C CA . LEU A 1 357 ? 17.254 -4.885 16.641 1.00 85.38 357 LEU A CA 1
ATOM 2872 C C . LEU A 1 357 ? 18.736 -4.540 16.565 1.00 85.38 357 LEU A C 1
ATOM 2874 O O . LEU A 1 357 ? 19.330 -4.162 17.567 1.00 85.38 357 LEU A O 1
ATOM 2878 N N . ARG A 1 358 ? 19.327 -4.710 15.377 1.00 82.19 358 ARG A N 1
ATOM 2879 C CA . ARG A 1 358 ? 20.755 -4.464 15.124 1.00 82.19 358 ARG A CA 1
ATOM 2880 C C . ARG A 1 358 ? 20.992 -3.509 13.964 1.00 82.19 358 ARG A C 1
ATOM 2882 O O . ARG A 1 358 ? 21.939 -2.745 13.976 1.00 82.19 358 ARG A O 1
ATOM 2889 N N . THR A 1 359 ? 20.146 -3.561 12.938 1.00 88.31 359 THR A N 1
ATOM 2890 C CA . THR A 1 359 ? 20.334 -2.780 11.709 1.00 88.31 359 THR A CA 1
ATOM 2891 C C . THR A 1 359 ? 19.019 -2.170 11.252 1.00 88.31 359 THR A C 1
ATOM 2893 O O . THR A 1 359 ? 17.974 -2.810 11.370 1.00 88.31 359 THR A O 1
ATOM 2896 N N . GLY A 1 360 ? 19.060 -0.966 10.684 1.00 91.12 360 GLY A N 1
ATOM 2897 C CA . GLY A 1 360 ? 17.913 -0.384 9.982 1.00 91.12 360 GLY A CA 1
ATOM 2898 C C . GLY A 1 360 ? 17.602 -1.099 8.661 1.00 91.12 360 GLY A C 1
ATOM 2899 O O . GLY A 1 360 ? 18.369 -1.950 8.203 1.00 91.12 360 GLY A O 1
ATOM 2900 N N . ILE A 1 361 ? 16.479 -0.748 8.034 1.00 93.69 361 ILE A N 1
ATOM 2901 C CA . ILE A 1 361 ? 16.177 -1.163 6.652 1.00 93.69 361 ILE A CA 1
ATOM 2902 C C . ILE A 1 361 ? 17.022 -0.312 5.704 1.00 93.69 361 ILE A C 1
ATOM 2904 O O . ILE A 1 361 ? 17.087 0.896 5.892 1.00 93.69 361 ILE A O 1
ATOM 2908 N N . THR A 1 362 ? 17.647 -0.893 4.680 1.00 92.88 362 THR A N 1
ATOM 2909 C CA . THR A 1 362 ? 18.396 -0.115 3.678 1.00 92.88 362 THR A CA 1
ATOM 2910 C C . THR A 1 362 ? 17.454 0.370 2.568 1.00 92.88 362 THR A C 1
ATOM 2912 O O . THR A 1 362 ? 17.018 -0.450 1.755 1.00 92.88 362 THR A O 1
ATOM 2915 N N . PRO A 1 363 ? 17.130 1.674 2.498 1.00 93.06 363 PRO A N 1
ATOM 2916 C CA . PRO A 1 363 ? 16.344 2.219 1.396 1.00 93.06 363 PRO A CA 1
ATOM 2917 C C . PRO A 1 363 ? 17.181 2.203 0.108 1.00 93.06 363 PRO A C 1
ATOM 2919 O O . PRO A 1 363 ? 18.393 2.415 0.159 1.00 93.06 363 PRO A O 1
ATOM 2922 N N . LYS A 1 364 ? 16.554 1.934 -1.046 1.00 92.44 364 LYS A N 1
ATOM 2923 C CA . LYS A 1 364 ? 17.238 1.936 -2.358 1.00 92.44 364 LYS A CA 1
ATOM 2924 C C . LYS A 1 364 ? 16.657 2.953 -3.344 1.00 92.44 364 LYS A C 1
ATOM 2926 O O . LYS A 1 364 ? 17.042 2.945 -4.508 1.00 92.44 364 LYS A O 1
ATOM 2931 N N . GLY A 1 365 ? 15.736 3.791 -2.888 1.00 92.75 365 GLY A N 1
ATOM 2932 C CA . GLY A 1 365 ? 15.075 4.809 -3.688 1.00 92.75 365 GLY A CA 1
ATOM 2933 C C . GLY A 1 365 ? 14.468 5.903 -2.820 1.00 92.75 365 GLY A C 1
ATOM 2934 O O . GLY A 1 365 ? 14.836 6.064 -1.654 1.00 92.75 365 GLY A O 1
ATOM 2935 N N . TYR A 1 366 ? 13.546 6.648 -3.416 1.00 94.56 366 TYR A N 1
ATOM 2936 C CA . TYR A 1 366 ? 12.975 7.881 -2.882 1.00 94.56 366 TYR A CA 1
ATOM 2937 C C . TYR A 1 366 ? 11.460 7.797 -2.682 1.00 94.56 366 TYR A C 1
ATOM 2939 O O . TYR A 1 366 ? 10.803 8.833 -2.585 1.00 94.56 366 TYR A O 1
ATOM 2947 N N . SER A 1 367 ? 10.876 6.592 -2.606 1.00 95.19 367 SER A N 1
ATOM 2948 C CA . SER A 1 367 ? 9.457 6.492 -2.254 1.00 95.19 367 SER A CA 1
ATOM 2949 C C . SER A 1 367 ? 9.205 7.105 -0.867 1.00 95.19 367 SER A C 1
ATOM 2951 O O . SER A 1 367 ? 10.106 7.080 -0.019 1.00 95.19 367 SER A O 1
ATOM 2953 N N . PRO A 1 368 ? 7.992 7.609 -0.570 1.00 92.62 368 PRO A N 1
ATOM 2954 C CA . PRO A 1 368 ? 7.698 8.210 0.732 1.00 92.62 368 PRO A CA 1
ATOM 2955 C C . PRO A 1 368 ? 8.080 7.313 1.922 1.00 92.62 368 PRO A C 1
ATOM 2957 O O . PRO A 1 368 ? 8.657 7.783 2.902 1.00 92.62 368 PRO A O 1
ATOM 2960 N N . VAL A 1 369 ? 7.858 5.998 1.811 1.00 95.12 369 VAL A N 1
ATOM 2961 C CA . VAL A 1 369 ? 8.262 5.032 2.845 1.00 95.12 369 VAL A CA 1
ATOM 2962 C C . VAL A 1 369 ? 9.784 4.888 2.929 1.00 95.12 369 VAL A C 1
ATOM 2964 O O . VAL A 1 369 ? 10.323 4.802 4.025 1.00 95.12 369 VAL A O 1
ATOM 2967 N N . GLU A 1 370 ? 10.513 4.894 1.812 1.00 96.31 370 GLU A N 1
ATOM 2968 C CA . GLU A 1 370 ? 11.984 4.861 1.832 1.00 96.31 370 GLU A CA 1
ATOM 2969 C C . GLU A 1 370 ? 12.590 6.137 2.441 1.00 96.31 370 GLU A C 1
ATOM 2971 O O . GLU A 1 370 ? 13.606 6.064 3.140 1.00 96.31 370 GLU A O 1
ATOM 2976 N N . LEU A 1 371 ? 11.942 7.290 2.261 1.00 95.19 371 LEU A N 1
ATOM 2977 C CA . LEU A 1 371 ? 12.310 8.537 2.936 1.00 95.19 371 LEU A CA 1
ATOM 2978 C C . LEU A 1 371 ? 12.049 8.460 4.448 1.00 95.19 371 LEU A C 1
ATOM 2980 O O . LEU A 1 371 ? 12.920 8.836 5.236 1.00 95.19 371 LEU A O 1
ATOM 2984 N N . LEU A 1 372 ? 10.905 7.905 4.868 1.00 94.94 372 LEU A N 1
ATOM 2985 C CA . LEU A 1 372 ? 10.611 7.648 6.283 1.00 94.94 372 LEU A CA 1
ATOM 2986 C C . LEU A 1 372 ? 11.601 6.661 6.902 1.00 94.94 372 LEU A C 1
ATOM 2988 O O . LEU A 1 372 ? 12.104 6.916 7.994 1.00 94.94 372 LEU A O 1
ATOM 2992 N N . ILE A 1 373 ? 11.950 5.581 6.200 1.00 96.19 373 ILE A N 1
ATOM 2993 C CA . ILE A 1 373 ? 12.994 4.635 6.614 1.00 96.19 373 ILE A CA 1
ATOM 2994 C C . ILE A 1 373 ? 14.323 5.369 6.783 1.00 96.19 373 ILE A C 1
ATOM 2996 O O . ILE A 1 373 ? 14.980 5.219 7.811 1.00 96.19 373 ILE A O 1
ATOM 3000 N N . SER A 1 374 ? 14.709 6.188 5.801 1.00 95.31 374 SER A N 1
ATOM 3001 C CA . SER A 1 374 ? 15.950 6.968 5.848 1.00 95.31 374 SER A CA 1
ATOM 3002 C C . SER A 1 374 ? 15.986 7.876 7.073 1.00 95.31 374 SER A C 1
ATOM 3004 O O . SER A 1 374 ? 17.000 7.937 7.765 1.00 95.31 374 SER A O 1
ATOM 3006 N N . GLN A 1 375 ? 14.880 8.559 7.371 1.00 94.88 375 GLN A N 1
ATOM 3007 C CA . GLN A 1 375 ? 14.777 9.437 8.529 1.00 94.88 375 GLN A CA 1
ATOM 3008 C C . GLN A 1 375 ? 14.768 8.646 9.841 1.00 94.88 375 GLN A C 1
ATOM 3010 O O . GLN A 1 375 ? 15.484 8.999 10.773 1.00 94.88 375 GLN A O 1
ATOM 3015 N N . THR A 1 376 ? 14.031 7.540 9.894 1.00 94.88 376 THR A N 1
ATOM 3016 C CA . THR A 1 376 ? 13.972 6.651 11.059 1.00 94.88 376 THR A CA 1
ATOM 3017 C C . THR A 1 376 ? 15.350 6.096 11.382 1.00 94.88 376 THR A C 1
ATOM 3019 O O . THR A 1 376 ? 15.766 6.130 12.532 1.00 94.88 376 THR A O 1
ATOM 3022 N N . ASN A 1 377 ? 16.111 5.675 10.372 1.00 94.81 377 ASN A N 1
ATOM 3023 C CA . ASN A 1 377 ? 17.464 5.157 10.550 1.00 94.81 377 ASN A CA 1
ATOM 3024 C C . ASN A 1 377 ? 18.443 6.187 11.134 1.00 94.81 377 ASN A C 1
ATOM 3026 O O . ASN A 1 377 ? 19.397 5.780 11.786 1.00 94.81 377 ASN A O 1
ATOM 3030 N N . LYS A 1 378 ? 18.223 7.496 10.933 1.00 94.12 378 LYS A N 1
ATOM 3031 C CA . LYS A 1 378 ? 19.049 8.545 11.564 1.00 94.12 378 LYS A CA 1
ATOM 3032 C C . LYS A 1 378 ? 18.844 8.611 13.076 1.00 94.12 378 LYS A C 1
ATOM 3034 O O . LYS A 1 378 ? 19.773 8.966 13.793 1.00 94.12 378 LYS A O 1
ATOM 3039 N N . TYR A 1 379 ? 17.633 8.309 13.543 1.00 92.50 379 TYR A N 1
ATOM 3040 C CA . TYR A 1 379 ? 17.284 8.317 14.967 1.00 92.50 379 TYR A CA 1
ATOM 3041 C C . TYR A 1 379 ? 17.345 6.938 15.606 1.00 92.50 379 TYR A C 1
ATOM 3043 O O . TYR A 1 379 ? 17.361 6.844 16.831 1.00 92.50 379 TYR A O 1
ATOM 3051 N N . PHE A 1 380 ? 17.357 5.882 14.794 1.00 91.06 380 PHE A N 1
ATOM 3052 C CA . PHE A 1 380 ? 17.427 4.520 15.276 1.00 91.06 380 PHE A CA 1
ATOM 3053 C C . PHE A 1 380 ? 18.670 4.349 16.143 1.00 91.06 380 PHE A C 1
ATOM 3055 O O . PHE A 1 380 ? 19.804 4.529 15.699 1.00 91.06 380 PHE A O 1
ATOM 3062 N N . GLN A 1 381 ? 18.426 3.965 17.387 1.00 78.50 381 GLN A N 1
ATOM 3063 C CA . GLN A 1 381 ? 19.449 3.538 18.320 1.00 78.50 381 GLN A CA 1
ATOM 3064 C C . GLN A 1 381 ? 19.224 2.063 18.611 1.00 78.50 381 GLN A C 1
ATOM 3066 O O . GLN A 1 381 ? 18.097 1.636 18.894 1.00 78.50 381 GLN A O 1
ATOM 3071 N N . GLU A 1 382 ? 20.302 1.283 18.548 1.00 73.94 382 GLU A N 1
ATOM 3072 C CA . GLU A 1 382 ? 20.256 -0.118 18.941 1.00 73.94 382 GLU A CA 1
ATOM 3073 C C . GLU A 1 382 ? 19.719 -0.224 20.368 1.00 73.94 382 GLU A C 1
ATOM 3075 O O . GLU A 1 382 ? 20.316 0.261 21.328 1.00 73.94 382 GLU A O 1
ATOM 3080 N N . SER A 1 383 ? 18.560 -0.858 20.512 1.00 64.94 383 SER A N 1
ATOM 3081 C CA . SER A 1 383 ? 17.919 -1.030 21.811 1.00 64.94 383 SER A CA 1
ATOM 3082 C C . SER A 1 383 ? 18.496 -2.267 22.494 1.00 64.94 383 SER A C 1
ATOM 3084 O O . SER A 1 383 ? 17.872 -3.330 22.528 1.00 64.94 383 SER A O 1
ATOM 3086 N N . GLN A 1 384 ? 19.727 -2.140 22.996 1.00 61.31 384 GLN A N 1
ATOM 3087 C CA . GLN A 1 384 ? 20.380 -3.181 23.784 1.00 61.31 384 GLN A CA 1
ATOM 3088 C C . GLN A 1 384 ? 19.994 -3.035 25.260 1.00 61.31 384 GLN A C 1
ATOM 3090 O O . GLN A 1 384 ? 20.346 -2.065 25.926 1.00 61.31 384 GLN A O 1
ATOM 3095 N N . LEU A 1 385 ? 19.249 -4.011 25.781 1.00 62.53 385 LEU A N 1
ATOM 3096 C CA . LEU A 1 385 ? 18.973 -4.097 27.213 1.00 62.53 385 LEU A CA 1
ATOM 3097 C C . LEU A 1 385 ? 20.172 -4.744 27.909 1.00 62.53 385 LEU A C 1
ATOM 3099 O O . LEU A 1 385 ? 20.364 -5.960 27.836 1.00 62.53 385 LEU A O 1
ATOM 3103 N N . GLU A 1 386 ? 20.973 -3.938 28.598 1.00 59.06 386 GLU A N 1
ATOM 3104 C CA . GLU A 1 386 ? 22.080 -4.445 29.406 1.00 59.06 386 GLU A CA 1
ATOM 3105 C C . GLU A 1 386 ? 21.563 -5.201 30.638 1.00 59.06 386 GLU A C 1
ATOM 3107 O O . GLU A 1 386 ? 20.565 -4.836 31.266 1.00 59.06 386 GLU A O 1
ATOM 3112 N N . SER A 1 387 ? 22.238 -6.297 30.996 1.00 56.28 387 SER A N 1
ATOM 3113 C CA . SER A 1 387 ? 21.947 -6.985 32.253 1.00 56.28 387 SER A CA 1
ATOM 3114 C C . SER A 1 387 ? 22.536 -6.206 33.416 1.00 56.28 387 SER A C 1
ATOM 3116 O O . SER A 1 387 ? 23.719 -5.867 33.378 1.00 56.28 387 SER A O 1
ATOM 3118 N N . ARG A 1 388 ? 21.765 -5.998 34.489 1.00 59.19 388 ARG A N 1
ATOM 3119 C CA . ARG A 1 388 ? 22.360 -5.473 35.715 1.00 59.19 388 ARG A CA 1
ATOM 3120 C C . ARG A 1 388 ? 23.259 -6.546 36.347 1.00 59.19 388 ARG A C 1
ATOM 3122 O O . ARG A 1 388 ? 23.014 -7.747 36.185 1.00 59.19 388 ARG A O 1
ATOM 3129 N N . PRO A 1 389 ? 24.326 -6.149 37.057 1.00 61.88 389 PRO A N 1
ATOM 3130 C CA . PRO A 1 389 ? 25.159 -7.086 37.797 1.00 61.88 389 PRO A CA 1
ATOM 3131 C C . PRO A 1 389 ? 24.347 -7.862 38.847 1.00 61.88 389 PRO A C 1
ATOM 3133 O O . PRO A 1 389 ? 23.689 -7.253 39.690 1.00 61.88 389 PRO A O 1
ATOM 3136 N N . ILE A 1 390 ? 24.478 -9.198 38.874 1.00 61.66 390 ILE A N 1
ATOM 3137 C CA . ILE A 1 390 ? 23.750 -10.091 39.808 1.00 61.66 390 ILE A CA 1
ATOM 3138 C C . ILE A 1 390 ? 23.934 -9.676 41.284 1.00 61.66 390 ILE A C 1
ATOM 3140 O O . ILE A 1 390 ? 23.066 -9.903 42.126 1.00 61.66 390 ILE A O 1
ATOM 3144 N N . VAL A 1 391 ? 25.051 -9.018 41.610 1.00 66.06 391 VAL A N 1
ATOM 3145 C CA . VAL A 1 391 ? 25.350 -8.506 42.957 1.00 66.06 391 VAL A CA 1
ATOM 3146 C C . VAL A 1 391 ? 24.293 -7.526 43.487 1.00 66.06 391 VAL A C 1
ATOM 3148 O O . VAL A 1 391 ? 24.119 -7.430 44.700 1.00 66.06 391 VAL A O 1
ATOM 3151 N N . GLN A 1 392 ? 23.542 -6.849 42.614 1.00 60.03 392 GLN A N 1
ATOM 3152 C CA . GLN A 1 392 ? 22.473 -5.929 43.014 1.00 60.03 392 GLN A CA 1
ATOM 3153 C C . GLN A 1 392 ? 21.274 -6.658 43.651 1.00 60.03 392 GLN A C 1
ATOM 3155 O O . GLN A 1 392 ? 20.591 -6.087 44.499 1.00 60.03 392 GLN A O 1
ATOM 3160 N N . PHE A 1 393 ? 21.081 -7.950 43.353 1.00 63.03 393 PHE A N 1
ATOM 3161 C CA . PHE A 1 393 ? 20.053 -8.795 43.975 1.00 63.03 393 PHE A CA 1
ATOM 3162 C C . PHE A 1 393 ? 20.462 -9.360 45.341 1.00 63.03 393 PHE A C 1
ATOM 3164 O O . PHE A 1 393 ? 19.637 -9.948 46.038 1.00 63.03 393 PHE A O 1
ATOM 3171 N N . LYS A 1 394 ? 21.723 -9.182 45.769 1.00 65.94 394 LYS A N 1
ATOM 3172 C CA . LYS A 1 394 ? 22.237 -9.728 47.040 1.00 65.94 394 LYS A CA 1
ATOM 3173 C C . LYS A 1 394 ? 21.414 -9.272 48.250 1.00 65.94 394 LYS A C 1
ATOM 3175 O O . LYS A 1 394 ? 21.275 -10.017 49.217 1.00 65.94 394 LYS A O 1
ATOM 3180 N N . ASN A 1 395 ? 20.841 -8.070 48.183 1.00 68.75 395 ASN A N 1
ATOM 3181 C CA . ASN A 1 395 ? 20.044 -7.497 49.264 1.00 68.75 395 ASN A CA 1
ATOM 3182 C C . ASN A 1 395 ? 18.695 -8.204 49.488 1.00 68.75 395 ASN A C 1
ATOM 3184 O O . ASN A 1 395 ? 18.162 -8.107 50.588 1.00 68.75 395 ASN A O 1
ATOM 3188 N N . LEU A 1 396 ? 18.175 -8.953 48.509 1.00 60.06 396 LEU A N 1
ATOM 3189 C CA . LEU A 1 396 ? 16.941 -9.744 48.659 1.00 60.06 396 LEU A CA 1
ATOM 3190 C C . LEU A 1 396 ? 17.096 -10.948 49.569 1.00 60.06 396 LEU A C 1
ATOM 3192 O O . LEU A 1 396 ? 16.140 -11.411 50.177 1.00 60.06 396 LEU A O 1
ATOM 3196 N N . PHE A 1 397 ? 18.312 -11.476 49.612 1.00 69.69 397 PHE A N 1
ATOM 3197 C CA . PHE A 1 397 ? 18.646 -12.691 50.338 1.00 69.69 397 PHE A CA 1
ATOM 3198 C C . PHE A 1 397 ? 19.393 -12.359 51.631 1.00 69.69 397 PHE A C 1
ATOM 3200 O O . PHE A 1 397 ? 20.034 -13.216 52.235 1.00 69.69 397 PHE A O 1
ATOM 3207 N N . LYS A 1 398 ? 19.343 -11.091 52.059 1.00 69.75 398 LYS A N 1
ATOM 3208 C CA . LYS A 1 398 ? 19.993 -10.632 53.282 1.00 69.75 398 LYS A CA 1
ATOM 3209 C C . LYS A 1 398 ? 19.261 -11.249 54.478 1.00 69.75 398 LYS A C 1
ATOM 3211 O O . LYS A 1 398 ? 18.074 -11.015 54.660 1.00 69.75 398 LYS A O 1
ATOM 3216 N N . GLY A 1 399 ? 19.972 -12.056 55.264 1.00 71.88 399 GLY A N 1
ATOM 3217 C CA . GLY A 1 399 ? 19.386 -12.819 56.374 1.00 71.88 399 GLY A CA 1
ATOM 3218 C C . GLY A 1 399 ? 18.717 -14.136 55.963 1.00 71.88 399 GLY A C 1
ATOM 3219 O O . GLY A 1 399 ? 18.163 -14.817 56.818 1.00 71.88 399 GLY A O 1
ATOM 3220 N N . VAL A 1 400 ? 18.783 -14.519 54.683 1.00 73.19 400 VAL A N 1
ATOM 3221 C CA . VAL A 1 400 ? 18.328 -15.835 54.224 1.00 73.19 400 VAL A CA 1
ATOM 3222 C C . VAL A 1 400 ? 19.509 -16.800 54.273 1.00 73.19 400 VAL A C 1
ATOM 3224 O O . VAL A 1 400 ? 20.421 -16.731 53.448 1.00 73.19 400 VAL A O 1
ATOM 3227 N N . GLU A 1 401 ? 19.499 -17.701 55.250 1.00 77.38 401 GLU A N 1
ATOM 3228 C CA . GLU A 1 401 ? 20.460 -18.798 55.319 1.00 77.38 401 GLU A CA 1
ATOM 3229 C C . GLU A 1 401 ? 19.924 -20.024 54.582 1.00 77.38 401 GLU A C 1
ATOM 3231 O O . GLU A 1 401 ? 18.788 -20.453 54.778 1.00 77.38 401 GLU A O 1
ATOM 3236 N N . PHE A 1 402 ? 20.759 -20.597 53.718 1.00 76.38 402 PHE A N 1
ATOM 3237 C CA . PHE A 1 402 ? 20.416 -21.795 52.963 1.00 76.38 402 PHE A CA 1
ATOM 3238 C C . PHE A 1 402 ? 21.183 -22.986 53.512 1.00 76.38 402 PHE A C 1
ATOM 3240 O O . PHE A 1 402 ? 22.417 -22.967 53.575 1.00 76.38 402 PHE A O 1
ATOM 3247 N N . THR A 1 403 ? 20.454 -24.055 53.812 1.00 85.25 403 THR A N 1
ATOM 3248 C CA . THR A 1 403 ? 21.059 -25.346 54.140 1.00 85.25 403 THR A CA 1
ATOM 3249 C C . THR A 1 403 ? 21.805 -25.921 52.924 1.00 85.25 403 THR A C 1
ATOM 3251 O O . THR A 1 403 ? 21.457 -25.620 51.772 1.00 85.25 403 THR A O 1
ATOM 3254 N N . PRO A 1 404 ? 22.822 -26.779 53.129 1.00 84.38 404 PRO A N 1
ATOM 3255 C CA . PRO A 1 404 ? 23.512 -27.465 52.034 1.00 84.38 404 PRO A CA 1
ATOM 3256 C C . PRO A 1 404 ? 22.562 -28.218 51.087 1.00 84.38 404 PRO A C 1
ATOM 3258 O O . PRO A 1 404 ? 22.744 -28.182 49.870 1.00 84.38 404 PRO A O 1
ATOM 3261 N N . GLN A 1 405 ? 21.507 -28.837 51.624 1.00 84.62 405 GLN A N 1
ATOM 3262 C CA . GLN A 1 405 ? 20.508 -29.578 50.853 1.00 84.62 405 GLN A CA 1
ATOM 3263 C C . GLN A 1 405 ? 19.690 -28.663 49.931 1.00 84.62 405 GLN A C 1
ATOM 3265 O O . GLN A 1 405 ? 19.478 -28.996 48.766 1.00 84.62 405 GLN A O 1
ATOM 3270 N N . GLN A 1 406 ? 19.276 -27.485 50.409 1.00 80.25 406 GLN A N 1
ATOM 3271 C CA . GLN A 1 406 ? 18.558 -26.503 49.585 1.00 80.25 406 GLN A CA 1
ATOM 3272 C C . GLN A 1 406 ? 19.435 -25.958 48.455 1.00 80.25 406 GLN A C 1
ATOM 3274 O O . GLN A 1 406 ? 18.959 -25.801 47.330 1.00 80.25 406 GLN A O 1
ATOM 3279 N N . LYS A 1 407 ? 20.729 -25.724 48.721 1.00 78.75 407 LYS A N 1
ATOM 3280 C CA . LYS A 1 407 ? 21.685 -25.333 47.673 1.00 78.75 407 LYS A CA 1
ATOM 3281 C C . LYS A 1 407 ? 21.798 -26.412 46.599 1.00 78.75 407 LYS A C 1
ATOM 3283 O O . LYS A 1 407 ? 21.733 -26.093 45.415 1.00 78.75 407 LYS A O 1
ATOM 3288 N N . PHE A 1 408 ? 21.913 -27.679 46.996 1.00 83.69 408 PHE A N 1
ATOM 3289 C CA . PHE A 1 408 ? 21.994 -28.792 46.050 1.00 83.69 408 PHE A CA 1
ATOM 3290 C C . PHE A 1 408 ? 20.722 -28.919 45.197 1.00 83.69 408 PHE A C 1
ATOM 3292 O O . PHE A 1 408 ? 20.805 -29.035 43.975 1.00 83.69 408 PHE A O 1
ATOM 3299 N N . ALA A 1 409 ? 19.543 -28.806 45.817 1.00 81.56 409 ALA A N 1
ATOM 3300 C CA . ALA A 1 409 ? 18.265 -28.829 45.109 1.00 81.56 409 ALA A CA 1
ATOM 3301 C C . ALA A 1 409 ? 18.131 -27.673 44.099 1.00 81.56 409 ALA A C 1
ATOM 3303 O O . ALA A 1 409 ? 17.689 -27.890 42.971 1.00 81.56 409 ALA A O 1
ATOM 3304 N N . ALA A 1 410 ? 18.564 -26.461 44.463 1.00 74.00 410 ALA A N 1
ATOM 3305 C CA . ALA A 1 410 ? 18.555 -25.310 43.562 1.00 74.00 410 ALA A CA 1
ATOM 3306 C C . ALA A 1 410 ? 19.508 -25.494 42.367 1.00 74.00 410 ALA A C 1
ATOM 3308 O O . ALA A 1 410 ? 19.145 -25.173 41.235 1.00 74.00 410 ALA A O 1
ATOM 3309 N N . VAL A 1 411 ? 20.702 -26.055 42.592 1.00 77.38 411 VAL A N 1
ATOM 3310 C CA . VAL A 1 411 ? 21.656 -26.383 41.518 1.00 77.38 411 VAL A CA 1
ATOM 3311 C C . VAL A 1 411 ? 21.065 -27.419 40.561 1.00 77.38 411 VAL A C 1
ATOM 3313 O O . VAL A 1 411 ? 21.125 -27.226 39.346 1.00 77.38 411 VAL A O 1
ATOM 3316 N N . ALA A 1 412 ? 20.440 -28.474 41.088 1.00 84.19 412 ALA A N 1
ATOM 3317 C CA . ALA A 1 412 ? 19.779 -29.491 40.275 1.00 84.19 412 ALA A CA 1
ATOM 3318 C C . ALA A 1 412 ? 18.614 -28.906 39.454 1.00 84.19 412 ALA A C 1
ATOM 3320 O O . ALA A 1 412 ? 18.505 -29.165 38.255 1.00 84.19 412 ALA A O 1
ATOM 3321 N N . ALA A 1 413 ? 17.781 -28.059 40.066 1.00 78.12 413 ALA A N 1
ATOM 3322 C CA . ALA A 1 413 ? 16.677 -27.389 39.382 1.00 78.12 413 ALA A CA 1
ATOM 3323 C C . ALA A 1 413 ? 17.164 -26.438 38.275 1.00 78.12 413 ALA A C 1
ATOM 3325 O O . ALA A 1 413 ? 16.601 -26.435 37.180 1.00 78.12 413 ALA A O 1
ATOM 3326 N N . LYS A 1 414 ? 18.237 -25.671 38.524 1.00 77.12 414 LYS A N 1
ATOM 3327 C CA . LYS A 1 414 ? 18.873 -24.820 37.506 1.00 77.12 414 LYS A CA 1
ATOM 3328 C C . LYS A 1 414 ? 19.401 -25.655 36.343 1.00 77.12 414 LYS A C 1
ATOM 3330 O O . LYS A 1 414 ? 19.155 -25.306 35.195 1.00 77.12 414 LYS A O 1
ATOM 3335 N N . TYR A 1 415 ? 20.089 -26.758 36.629 1.00 80.19 415 TYR A N 1
ATOM 3336 C CA . TYR A 1 415 ? 20.605 -27.654 35.596 1.00 80.19 415 TYR A CA 1
ATOM 3337 C C . TYR A 1 415 ? 19.481 -28.203 34.705 1.00 80.19 415 TYR A C 1
ATOM 3339 O O . TYR A 1 415 ? 19.578 -28.163 33.479 1.00 80.19 415 TYR A O 1
ATOM 3347 N N . GLU A 1 416 ? 18.378 -28.654 35.309 1.00 82.62 416 GLU A N 1
ATOM 3348 C CA . GLU A 1 416 ? 17.197 -29.118 34.576 1.00 82.62 416 GLU A CA 1
ATOM 3349 C C . GLU A 1 416 ? 16.549 -28.016 33.731 1.00 82.62 416 GLU A C 1
ATOM 3351 O O . GLU A 1 416 ? 16.187 -28.255 32.573 1.00 82.62 416 GLU A O 1
ATOM 3356 N N . PHE A 1 417 ? 16.422 -26.807 34.285 1.00 77.94 417 PHE A N 1
ATOM 3357 C CA . PHE A 1 417 ? 15.917 -25.649 33.554 1.00 77.94 417 PHE A CA 1
ATOM 3358 C C . PHE A 1 417 ? 16.805 -25.326 32.351 1.00 77.94 417 PHE A C 1
ATOM 3360 O O . PHE A 1 417 ? 16.299 -25.283 31.232 1.00 77.94 417 PHE A O 1
ATOM 3367 N N . ASP A 1 418 ? 18.114 -25.171 32.555 1.00 68.56 418 ASP A N 1
ATOM 3368 C CA . ASP A 1 418 ? 19.071 -24.841 31.497 1.00 68.56 418 ASP A CA 1
ATOM 3369 C C . ASP A 1 418 ? 19.053 -25.909 30.397 1.00 68.56 418 ASP A C 1
ATOM 3371 O O . ASP A 1 418 ? 19.020 -25.585 29.210 1.00 68.56 418 ASP A O 1
ATOM 3375 N N . ARG A 1 419 ? 18.992 -27.195 30.769 1.00 82.56 419 ARG A N 1
ATOM 3376 C CA . ARG A 1 419 ? 18.885 -28.310 29.818 1.00 82.56 419 ARG A CA 1
ATOM 3377 C C . ARG A 1 419 ? 17.640 -28.186 28.938 1.00 82.56 419 ARG A C 1
ATOM 3379 O O . ARG A 1 419 ? 17.743 -28.281 27.712 1.00 82.56 419 ARG A O 1
ATOM 3386 N N . LYS A 1 420 ? 16.469 -27.962 29.545 1.00 80.00 420 LYS A N 1
ATOM 3387 C CA . LYS A 1 420 ? 15.192 -27.827 28.823 1.00 80.00 420 LYS A CA 1
ATOM 3388 C C . LYS A 1 420 ? 15.129 -26.540 28.002 1.00 80.00 420 LYS A C 1
ATOM 3390 O O . LYS A 1 420 ? 14.677 -26.574 26.861 1.00 80.00 420 LYS A O 1
ATOM 3395 N N . PHE A 1 421 ? 15.609 -25.426 28.546 1.00 69.62 421 PHE A N 1
ATOM 3396 C CA . PHE A 1 421 ? 15.643 -24.136 27.865 1.00 69.62 421 PHE A CA 1
ATOM 3397 C C . PHE A 1 421 ? 16.561 -24.183 26.642 1.00 69.62 421 PHE A C 1
ATOM 3399 O O . PHE A 1 421 ? 16.132 -23.837 25.546 1.00 69.62 421 PHE A O 1
ATOM 3406 N N . ASN A 1 422 ? 17.775 -24.720 26.781 1.00 72.44 422 ASN A N 1
ATOM 3407 C CA . ASN A 1 422 ? 18.698 -24.894 25.659 1.00 72.44 422 ASN A CA 1
ATOM 3408 C C . ASN A 1 422 ? 18.132 -25.842 24.591 1.00 72.44 422 ASN A C 1
ATOM 3410 O O . ASN A 1 422 ? 18.309 -25.604 23.396 1.00 72.44 422 ASN A O 1
ATOM 3414 N N . ALA A 1 423 ? 17.413 -26.899 24.986 1.00 74.75 423 ALA A N 1
ATOM 3415 C CA . ALA A 1 423 ? 16.688 -27.749 24.041 1.00 74.75 423 ALA A CA 1
ATOM 3416 C C . ALA A 1 423 ? 15.583 -26.976 23.295 1.00 74.75 423 ALA A C 1
ATOM 3418 O O . ALA A 1 423 ? 15.495 -27.070 22.073 1.00 74.75 423 ALA A O 1
ATOM 3419 N N . ALA A 1 424 ? 14.792 -26.160 23.998 1.00 71.88 424 ALA A N 1
ATOM 3420 C CA . ALA A 1 424 ? 13.743 -25.339 23.397 1.00 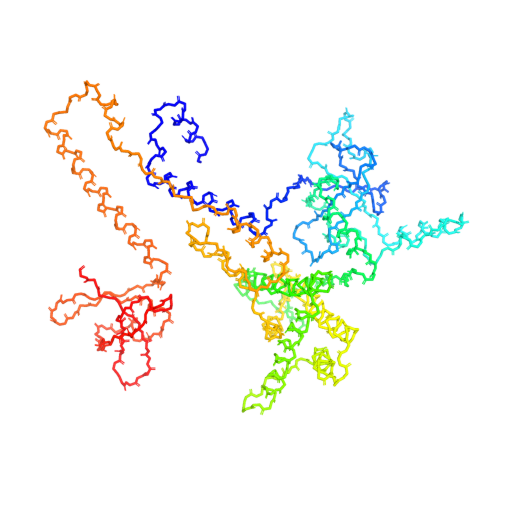71.88 424 ALA A CA 1
ATOM 3421 C C . ALA A 1 424 ? 14.302 -24.258 22.454 1.00 71.88 424 ALA A C 1
ATOM 3423 O O . ALA A 1 424 ? 13.763 -24.060 21.366 1.00 71.88 424 ALA A O 1
ATOM 3424 N N . VAL A 1 425 ? 15.403 -23.595 22.828 1.00 68.00 425 VAL A N 1
ATOM 3425 C CA . VAL A 1 425 ? 16.103 -22.616 21.979 1.00 68.00 425 VAL A CA 1
ATOM 3426 C C . VAL A 1 425 ? 16.627 -23.285 20.710 1.00 68.00 425 VAL A C 1
ATOM 3428 O O . VAL A 1 425 ? 16.399 -22.762 19.619 1.00 68.00 425 VAL A O 1
ATOM 3431 N N . ARG A 1 426 ? 17.257 -24.465 20.824 1.00 73.38 426 ARG A N 1
ATOM 3432 C CA . ARG A 1 426 ? 17.677 -25.259 19.657 1.00 73.38 426 ARG A CA 1
ATOM 3433 C C . ARG A 1 426 ? 16.489 -25.610 18.766 1.00 73.38 426 ARG A C 1
ATOM 3435 O O . ARG A 1 426 ? 16.542 -25.335 17.576 1.00 73.38 426 ARG A O 1
ATOM 3442 N N . ALA A 1 427 ? 15.389 -26.103 19.334 1.00 74.38 427 ALA A N 1
ATOM 3443 C CA . ALA A 1 427 ? 14.173 -26.417 18.581 1.00 74.38 427 ALA A CA 1
ATOM 3444 C C . ALA A 1 427 ? 13.515 -25.181 17.931 1.00 74.38 427 ALA A C 1
ATOM 3446 O O . ALA A 1 427 ? 12.870 -25.296 16.891 1.00 74.38 427 ALA A O 1
ATOM 3447 N N . SER A 1 428 ? 13.647 -23.993 18.529 1.00 71.00 428 SER A N 1
ATOM 3448 C CA . SER A 1 428 ? 13.167 -22.741 17.933 1.00 71.00 428 SER A CA 1
ATOM 3449 C C . SER A 1 428 ? 14.010 -22.336 16.728 1.00 71.00 428 SER A C 1
ATOM 3451 O O . SER A 1 428 ? 13.443 -22.087 15.674 1.00 71.00 428 SER A O 1
ATOM 3453 N N . ARG A 1 429 ? 15.345 -22.335 16.860 1.00 70.62 429 ARG A N 1
ATOM 3454 C CA . ARG A 1 429 ? 16.263 -22.048 15.743 1.00 70.62 429 ARG A CA 1
ATOM 3455 C C . ARG A 1 429 ? 16.073 -23.044 14.605 1.00 70.62 429 ARG A C 1
ATOM 3457 O O . ARG A 1 429 ? 15.952 -22.655 13.454 1.00 70.62 429 ARG A O 1
ATOM 3464 N N . ARG A 1 430 ? 15.940 -24.322 14.958 1.00 72.31 430 ARG A N 1
ATOM 3465 C CA . ARG A 1 430 ? 15.653 -25.415 14.033 1.00 72.31 430 ARG A CA 1
ATOM 3466 C C . ARG A 1 430 ? 14.402 -25.149 13.193 1.00 72.31 430 ARG A C 1
ATOM 3468 O O . ARG A 1 430 ? 14.439 -25.296 11.981 1.00 72.31 430 ARG A O 1
ATOM 3475 N N . ARG A 1 431 ? 13.311 -24.686 13.813 1.00 72.12 431 ARG A N 1
ATOM 3476 C CA . ARG A 1 431 ? 12.057 -24.351 13.112 1.00 72.12 431 ARG A CA 1
ATOM 3477 C C . ARG A 1 431 ? 12.192 -23.232 12.077 1.00 72.12 431 ARG A C 1
ATOM 3479 O O . ARG A 1 431 ? 11.363 -23.167 11.177 1.00 72.12 431 ARG A O 1
ATOM 3486 N N . GLU A 1 432 ? 13.186 -22.355 12.199 1.00 70.19 432 GLU A N 1
ATOM 3487 C CA . GLU A 1 432 ? 13.401 -21.266 11.237 1.00 70.19 432 GLU A CA 1
ATOM 3488 C C . GLU A 1 432 ? 13.989 -21.776 9.912 1.00 70.19 432 GLU A C 1
ATOM 3490 O O . GLU A 1 432 ? 13.730 -21.192 8.861 1.00 70.19 432 GLU A O 1
ATOM 3495 N N . THR A 1 433 ? 14.759 -22.867 9.948 1.00 68.69 433 THR A N 1
ATOM 3496 C CA . THR A 1 433 ? 15.551 -23.359 8.807 1.00 68.69 433 THR A CA 1
ATOM 3497 C C . THR A 1 433 ? 15.194 -24.774 8.356 1.00 68.69 433 THR A C 1
ATOM 3499 O O . THR A 1 433 ? 15.527 -25.177 7.239 1.00 68.69 433 THR A O 1
ATOM 3502 N N . GLU A 1 434 ? 14.518 -25.543 9.205 1.00 75.38 434 GLU A N 1
ATOM 3503 C CA . GLU A 1 434 ? 14.170 -26.939 8.976 1.00 75.38 434 GLU A CA 1
ATOM 3504 C C . GLU A 1 434 ? 12.661 -27.128 9.063 1.00 75.38 434 GLU A C 1
ATOM 3506 O O . GLU A 1 434 ? 12.050 -27.124 10.133 1.00 75.38 434 GLU A O 1
ATOM 3511 N N . SER A 1 435 ? 12.056 -27.281 7.890 1.00 66.38 435 SER A N 1
ATOM 3512 C CA . SER A 1 435 ? 10.617 -27.432 7.727 1.00 66.38 435 SER A CA 1
ATOM 3513 C C . SER A 1 435 ? 10.245 -28.890 7.472 1.00 66.38 435 SER A C 1
ATOM 3515 O O . SER A 1 435 ? 10.837 -29.565 6.627 1.00 66.38 435 SER A O 1
ATOM 3517 N N . GLY A 1 436 ? 9.222 -29.361 8.185 1.00 72.12 436 GLY A N 1
ATOM 3518 C CA . GLY A 1 436 ? 8.678 -30.703 8.013 1.00 72.12 436 GLY A CA 1
ATOM 3519 C C . GLY A 1 436 ? 9.424 -31.805 8.784 1.00 72.12 436 GLY A C 1
ATOM 3520 O O . GLY A 1 436 ? 10.302 -31.523 9.596 1.00 72.12 436 GLY A O 1
ATOM 3521 N N . PRO A 1 437 ? 9.026 -33.070 8.576 1.00 74.81 437 PRO A N 1
ATOM 3522 C CA . PRO A 1 437 ? 9.640 -34.244 9.205 1.00 74.81 437 PRO A CA 1
ATOM 3523 C C . PRO A 1 437 ? 11.150 -34.369 8.938 1.00 74.81 437 PRO A C 1
ATOM 3525 O O . PRO A 1 437 ? 11.617 -34.079 7.833 1.00 74.81 437 PRO A O 1
ATOM 3528 N N . SER A 1 438 ? 11.882 -34.867 9.940 1.00 78.81 438 SER A N 1
ATOM 3529 C CA . SER A 1 438 ? 13.270 -35.335 9.843 1.00 78.81 438 SER A CA 1
ATOM 3530 C C . SER A 1 438 ? 13.342 -36.865 9.929 1.00 78.81 438 SER A C 1
ATOM 3532 O O . SER A 1 438 ? 12.415 -37.516 10.412 1.00 78.81 438 SER A O 1
ATOM 3534 N N . ALA A 1 439 ? 14.440 -37.448 9.450 1.00 76.31 439 ALA A N 1
ATOM 3535 C CA . ALA A 1 439 ? 14.742 -38.869 9.590 1.00 76.31 439 ALA A CA 1
ATOM 3536 C C . ALA A 1 439 ? 16.064 -39.034 10.331 1.00 76.31 439 ALA A C 1
ATOM 3538 O O . ALA A 1 439 ? 17.064 -38.425 9.963 1.00 76.31 439 ALA A O 1
ATOM 3539 N N . ILE A 1 440 ? 16.078 -39.883 11.353 1.00 81.00 440 ILE A N 1
ATOM 3540 C CA . ILE A 1 440 ? 17.315 -40.305 12.007 1.00 81.00 440 ILE A CA 1
ATOM 3541 C C . ILE A 1 440 ? 17.758 -41.590 11.316 1.00 81.00 440 ILE A C 1
ATOM 3543 O O . ILE A 1 440 ? 17.036 -42.585 11.342 1.00 81.00 440 ILE A O 1
ATOM 3547 N N . VAL A 1 441 ? 18.929 -41.562 10.685 1.00 76.56 441 VAL A N 1
ATOM 3548 C CA . VAL A 1 441 ? 19.550 -42.740 10.075 1.00 76.56 441 VAL A CA 1
ATOM 3549 C C . VAL A 1 441 ? 20.753 -43.159 10.905 1.00 76.56 441 VAL A C 1
ATOM 3551 O O . VAL A 1 441 ? 21.524 -42.323 11.372 1.00 76.56 441 VAL A O 1
ATOM 3554 N N . GLN A 1 442 ? 20.914 -44.460 11.102 1.00 80.94 442 GLN A N 1
ATOM 3555 C CA . GLN A 1 442 ? 22.074 -45.025 11.778 1.00 80.94 442 GLN A CA 1
ATOM 3556 C C . GLN A 1 442 ? 23.003 -45.617 10.720 1.00 80.94 442 GLN A C 1
ATOM 3558 O O . GLN A 1 442 ? 22.562 -46.394 9.877 1.00 80.94 442 GLN A O 1
ATOM 3563 N N . THR A 1 443 ? 24.273 -45.217 10.731 1.00 78.19 443 THR A N 1
ATOM 3564 C CA . THR A 1 443 ? 25.296 -45.801 9.859 1.00 78.19 443 THR A CA 1
ATOM 3565 C C . THR A 1 443 ? 25.660 -47.203 10.337 1.00 78.19 443 THR A C 1
ATOM 3567 O O . THR A 1 443 ? 25.494 -47.524 11.515 1.00 78.19 443 THR A O 1
ATOM 3570 N N . ASP A 1 444 ? 26.261 -48.010 9.462 1.00 76.31 444 ASP A N 1
ATOM 3571 C CA . ASP A 1 444 ? 26.769 -49.346 9.820 1.00 76.31 444 ASP A CA 1
ATOM 3572 C C . ASP A 1 444 ? 27.815 -49.297 10.950 1.00 76.31 444 ASP A C 1
ATOM 3574 O O . ASP A 1 444 ? 27.970 -50.243 11.717 1.00 76.31 444 ASP A O 1
ATOM 3578 N N . SER A 1 445 ? 28.504 -48.159 11.100 1.00 79.12 445 SER A N 1
ATOM 3579 C CA . SER A 1 445 ? 29.434 -47.883 12.202 1.00 79.12 445 SER A CA 1
ATOM 3580 C C . SER A 1 445 ? 28.758 -47.455 13.515 1.00 79.12 445 SER A C 1
ATOM 3582 O O . SER A 1 445 ? 29.444 -47.116 14.477 1.00 79.12 445 SER A O 1
ATOM 3584 N N . GLY A 1 446 ? 27.424 -47.425 13.564 1.00 77.06 446 GLY A N 1
ATOM 3585 C CA . GLY A 1 446 ? 26.635 -47.050 14.736 1.00 77.06 446 GLY A CA 1
ATOM 3586 C C . GLY A 1 446 ? 26.451 -45.544 14.952 1.00 77.06 446 GLY A C 1
ATOM 3587 O O . GLY A 1 446 ? 25.831 -45.156 15.941 1.00 77.06 446 GLY A O 1
ATOM 3588 N N . ARG A 1 447 ? 26.942 -44.681 14.051 1.00 79.25 447 ARG A N 1
ATOM 3589 C CA . ARG A 1 447 ? 26.779 -43.222 14.160 1.00 79.25 447 ARG A CA 1
ATOM 3590 C C . ARG A 1 447 ? 25.375 -42.821 13.716 1.00 79.25 447 ARG A C 1
ATOM 3592 O O . ARG A 1 447 ? 24.910 -43.248 12.665 1.00 79.25 447 ARG A O 1
ATOM 3599 N N . GLN A 1 448 ? 24.708 -41.978 14.497 1.00 79.12 448 GLN A N 1
ATOM 3600 C CA . GLN A 1 448 ? 23.413 -41.418 14.115 1.00 79.12 448 GLN A CA 1
ATOM 3601 C C . GLN A 1 448 ? 23.607 -40.126 13.319 1.00 79.12 448 GLN A C 1
ATOM 3603 O O . GLN A 1 448 ? 24.397 -39.261 13.699 1.00 79.12 448 GLN A O 1
ATOM 3608 N N . LEU A 1 449 ? 22.884 -40.007 12.211 1.00 76.44 449 LEU A N 1
ATOM 3609 C CA . LEU A 1 449 ? 22.793 -38.805 11.392 1.00 76.44 449 LEU A CA 1
ATOM 3610 C C . LEU A 1 449 ? 21.332 -38.371 11.348 1.00 76.44 449 LEU A C 1
ATOM 3612 O O . LEU A 1 449 ? 20.442 -39.200 11.156 1.00 76.44 449 LEU A O 1
ATOM 3616 N N . GLU A 1 450 ? 21.083 -37.075 11.503 1.00 78.44 450 GLU A N 1
ATOM 3617 C CA . GLU A 1 450 ? 19.744 -36.520 11.370 1.00 78.44 450 GLU A CA 1
ATOM 3618 C C . GLU A 1 450 ? 19.597 -35.803 10.024 1.00 78.44 450 GLU A C 1
ATOM 3620 O O . GLU A 1 450 ? 20.308 -34.855 9.703 1.00 78.44 450 GLU A O 1
ATOM 3625 N N . ILE A 1 451 ? 18.646 -36.276 9.226 1.00 76.38 451 ILE A N 1
ATOM 3626 C CA . ILE A 1 451 ? 18.331 -35.763 7.899 1.00 76.38 451 ILE A CA 1
ATOM 3627 C C . ILE A 1 451 ? 17.093 -34.878 7.999 1.00 76.38 451 ILE A C 1
ATOM 3629 O O . ILE A 1 451 ? 16.041 -35.328 8.448 1.00 76.38 451 ILE A O 1
ATOM 3633 N N . THR A 1 452 ? 17.192 -33.630 7.557 1.00 75.25 452 THR A N 1
ATOM 3634 C CA . THR A 1 452 ? 16.175 -32.592 7.781 1.00 75.25 452 THR A CA 1
ATOM 3635 C C . THR A 1 452 ? 15.611 -32.098 6.443 1.00 75.25 452 THR A C 1
ATOM 3637 O O . THR A 1 452 ? 16.122 -32.448 5.378 1.00 75.25 452 THR A O 1
ATOM 3640 N N . ASN A 1 453 ? 14.522 -31.315 6.457 1.00 72.88 453 ASN A N 1
ATOM 3641 C CA . ASN A 1 453 ? 13.902 -30.758 5.241 1.00 72.88 453 ASN A CA 1
ATOM 3642 C C . ASN A 1 453 ? 13.453 -31.808 4.194 1.00 72.88 453 ASN A C 1
ATOM 3644 O O . ASN A 1 453 ? 13.481 -31.551 2.987 1.00 72.88 453 ASN A O 1
ATOM 3648 N N . LEU A 1 454 ? 13.015 -32.995 4.629 1.00 73.06 454 LEU A N 1
ATOM 3649 C CA . LEU A 1 454 ? 12.734 -34.123 3.727 1.00 73.06 454 LEU A CA 1
ATOM 3650 C C . LEU A 1 454 ? 11.618 -33.843 2.710 1.00 73.06 454 LEU A C 1
ATOM 3652 O O . LEU A 1 454 ? 11.677 -34.288 1.562 1.00 73.06 454 LEU A O 1
ATOM 3656 N N . THR A 1 455 ? 10.601 -33.083 3.117 1.00 69.31 455 THR A N 1
ATOM 3657 C CA . THR A 1 455 ? 9.465 -32.701 2.265 1.00 69.31 455 THR A CA 1
ATOM 3658 C C . THR A 1 455 ? 9.848 -31.689 1.195 1.00 69.31 455 THR A C 1
ATOM 3660 O O . THR A 1 455 ? 9.286 -31.721 0.105 1.00 69.31 455 THR A O 1
ATOM 3663 N N . ARG A 1 456 ? 10.828 -30.820 1.471 1.00 67.00 456 ARG A N 1
ATOM 3664 C CA . ARG A 1 456 ? 11.263 -29.763 0.549 1.00 67.00 456 ARG A CA 1
ATOM 3665 C C . ARG A 1 456 ? 11.858 -30.324 -0.739 1.00 67.00 456 ARG A C 1
ATOM 3667 O O . ARG A 1 456 ? 11.673 -29.737 -1.800 1.00 67.00 456 ARG A O 1
ATOM 3674 N N . TYR A 1 457 ? 12.579 -31.438 -0.642 1.00 64.06 457 TYR A N 1
ATOM 3675 C CA . TYR A 1 457 ? 13.289 -32.027 -1.778 1.00 64.06 457 TYR A CA 1
ATOM 3676 C C . TYR A 1 457 ? 12.654 -33.322 -2.313 1.00 64.06 457 TYR A C 1
ATOM 3678 O O . TYR A 1 457 ? 13.022 -33.778 -3.393 1.00 64.06 457 TYR A O 1
ATOM 3686 N N . GLY A 1 458 ? 11.684 -33.900 -1.595 1.00 58.81 458 GLY A N 1
ATOM 3687 C CA . GLY A 1 458 ? 10.681 -34.798 -2.173 1.00 58.81 458 GLY A CA 1
ATOM 3688 C C . GLY A 1 458 ? 11.190 -36.113 -2.777 1.00 58.81 458 GLY A C 1
ATOM 3689 O O . GLY A 1 458 ? 10.663 -36.541 -3.801 1.00 58.81 458 GLY A O 1
ATOM 3690 N N . HIS A 1 459 ? 12.184 -36.785 -2.180 1.00 63.59 459 HIS A N 1
ATOM 3691 C CA . HIS A 1 459 ? 12.660 -38.066 -2.722 1.00 63.59 459 HIS A CA 1
ATOM 3692 C C . HIS A 1 459 ? 11.713 -39.232 -2.367 1.00 63.59 459 HIS A C 1
ATOM 3694 O O . HIS A 1 459 ? 11.530 -39.522 -1.186 1.00 63.59 459 HIS A O 1
ATOM 3700 N N . PRO A 1 460 ? 11.167 -39.991 -3.336 1.00 64.94 460 PRO A N 1
ATOM 3701 C CA . PRO A 1 460 ? 10.151 -41.018 -3.070 1.00 64.94 460 PRO A CA 1
ATOM 3702 C C . PRO A 1 460 ? 10.651 -42.186 -2.203 1.00 64.94 460 PRO A C 1
ATOM 3704 O O . PRO A 1 460 ? 9.873 -42.764 -1.446 1.00 64.94 460 PRO A O 1
ATOM 3707 N N . LEU A 1 461 ? 11.944 -42.524 -2.284 1.00 66.94 461 LEU A N 1
ATOM 3708 C CA . LEU A 1 461 ? 12.537 -43.600 -1.475 1.00 66.94 461 LEU A CA 1
ATOM 3709 C C . LEU A 1 461 ? 12.682 -43.255 0.012 1.00 66.94 461 LEU A C 1
ATOM 3711 O O . LEU A 1 461 ? 12.730 -44.172 0.823 1.00 66.94 461 LEU A O 1
ATOM 3715 N N . ILE A 1 462 ? 12.703 -41.975 0.396 1.00 69.12 462 ILE A N 1
ATOM 3716 C CA . ILE A 1 462 ? 12.969 -41.602 1.793 1.00 69.12 462 ILE A CA 1
ATOM 3717 C C . ILE A 1 462 ? 11.851 -42.027 2.749 1.00 69.12 462 ILE A C 1
ATOM 3719 O O . ILE A 1 462 ? 12.094 -42.281 3.921 1.00 69.12 462 ILE A O 1
ATOM 3723 N N . TRP A 1 463 ? 10.631 -42.152 2.225 1.00 71.31 463 TRP A N 1
ATOM 3724 C CA . TRP A 1 463 ? 9.442 -42.530 2.988 1.00 71.31 463 TRP A CA 1
ATOM 3725 C C . TRP A 1 463 ? 9.202 -44.042 3.023 1.00 71.31 463 TRP A C 1
ATOM 3727 O O . TRP A 1 463 ? 8.291 -44.493 3.710 1.00 71.31 463 TRP A O 1
ATOM 3737 N N . LYS A 1 464 ? 9.952 -44.821 2.232 1.00 72.56 464 LYS A N 1
ATOM 3738 C CA . LYS A 1 464 ? 9.661 -46.244 1.978 1.00 72.56 464 LYS A CA 1
ATOM 3739 C C . LYS A 1 464 ? 10.855 -47.175 2.174 1.00 72.56 464 LYS A C 1
ATOM 3741 O O . LYS A 1 464 ? 10.655 -48.376 2.321 1.00 72.56 464 LYS A O 1
ATOM 3746 N N . ALA A 1 465 ? 12.080 -46.661 2.121 1.00 68.94 465 ALA A N 1
ATOM 3747 C CA . ALA A 1 465 ? 13.278 -47.482 2.200 1.00 68.94 465 ALA A CA 1
ATOM 3748 C C . ALA A 1 465 ? 13.645 -47.797 3.657 1.00 68.94 465 ALA A C 1
ATOM 3750 O O . ALA A 1 465 ? 13.657 -46.912 4.507 1.00 68.94 465 ALA A O 1
ATOM 3751 N N . GLN A 1 466 ? 13.983 -49.061 3.923 1.00 72.31 466 GLN A N 1
ATOM 3752 C CA . GLN A 1 466 ? 14.542 -49.499 5.208 1.00 72.31 466 GLN A CA 1
ATOM 3753 C C . GLN A 1 466 ? 16.059 -49.269 5.287 1.00 72.31 466 GLN A C 1
ATOM 3755 O O . GLN A 1 466 ? 16.607 -49.130 6.374 1.00 72.31 466 GLN A O 1
ATOM 3760 N N . THR A 1 467 ? 16.729 -49.203 4.135 1.00 71.88 467 THR A N 1
ATOM 3761 C CA . THR A 1 467 ? 18.161 -48.926 3.998 1.00 71.88 467 THR A CA 1
ATOM 3762 C C . THR A 1 467 ? 18.380 -47.888 2.899 1.00 71.88 467 THR A C 1
ATOM 3764 O O . THR A 1 467 ? 17.719 -47.912 1.858 1.00 71.88 467 THR A O 1
ATOM 3767 N N . LEU A 1 468 ? 19.286 -46.936 3.135 1.00 71.19 468 LEU A N 1
ATOM 3768 C CA . LEU A 1 468 ? 19.581 -45.835 2.216 1.00 71.19 468 LEU A CA 1
ATOM 3769 C C . LEU A 1 468 ? 21.088 -45.767 1.962 1.00 71.19 468 LEU A C 1
ATOM 3771 O O . LEU A 1 468 ? 21.869 -45.629 2.898 1.00 71.19 468 LEU A O 1
ATOM 3775 N N . ASN A 1 469 ? 21.488 -45.794 0.690 1.00 73.00 469 ASN A N 1
ATOM 3776 C CA . ASN A 1 469 ? 22.864 -45.501 0.294 1.00 73.00 469 ASN A CA 1
ATOM 3777 C C . ASN A 1 469 ? 23.013 -43.994 0.105 1.00 73.00 469 ASN A C 1
ATOM 3779 O O . ASN A 1 469 ? 22.526 -43.430 -0.879 1.00 73.00 469 ASN A O 1
ATOM 3783 N N . ILE A 1 470 ? 23.654 -43.357 1.080 1.00 72.75 470 ILE A N 1
ATOM 3784 C CA . ILE A 1 470 ? 23.771 -41.908 1.180 1.00 72.75 470 ILE A CA 1
ATOM 3785 C C . ILE A 1 470 ? 25.228 -41.505 0.969 1.00 72.75 470 ILE A C 1
ATOM 3787 O O . ILE A 1 470 ? 26.122 -41.979 1.666 1.00 72.75 470 ILE A O 1
ATOM 3791 N N . ARG A 1 471 ? 25.461 -40.579 0.043 1.00 74.50 471 ARG A N 1
ATOM 3792 C CA . ARG A 1 471 ? 26.736 -39.881 -0.109 1.00 74.50 471 ARG A CA 1
ATOM 3793 C C . ARG A 1 471 ? 26.629 -38.507 0.536 1.00 74.50 471 ARG A C 1
ATOM 3795 O O . ARG A 1 471 ? 25.718 -37.766 0.186 1.00 74.50 471 ARG A O 1
ATOM 3802 N N . LEU A 1 472 ? 27.554 -38.166 1.432 1.00 73.81 472 LEU A N 1
ATOM 3803 C CA . LEU A 1 472 ? 27.674 -36.829 2.017 1.00 73.81 472 LEU A CA 1
ATOM 3804 C C . LEU A 1 472 ? 28.696 -36.007 1.229 1.00 73.81 472 LEU A C 1
ATOM 3806 O O . LEU A 1 472 ? 29.797 -36.480 0.962 1.00 73.81 472 LEU A O 1
ATOM 3810 N N . ASP A 1 473 ? 28.336 -34.779 0.887 1.00 74.56 473 ASP A N 1
ATOM 3811 C CA . ASP A 1 473 ? 29.199 -33.809 0.223 1.00 74.56 473 ASP A CA 1
ATOM 3812 C C . ASP A 1 473 ? 29.119 -32.468 0.989 1.00 74.56 473 ASP A C 1
ATOM 3814 O O . ASP A 1 473 ? 28.117 -32.164 1.639 1.00 74.56 473 ASP A O 1
ATOM 3818 N N . GLU A 1 474 ? 30.169 -31.649 0.930 1.00 78.62 474 GLU A N 1
ATOM 3819 C CA . GLU A 1 474 ? 30.214 -30.338 1.596 1.00 78.62 474 GLU A CA 1
ATOM 3820 C C . GLU A 1 474 ? 29.880 -29.211 0.604 1.00 78.62 474 GLU A C 1
ATOM 3822 O O . GLU A 1 474 ? 30.367 -29.194 -0.531 1.00 78.62 474 GLU A O 1
ATOM 3827 N N . ILE A 1 475 ? 29.050 -28.246 1.012 1.00 72.12 475 ILE A N 1
ATOM 3828 C CA . ILE A 1 475 ? 28.810 -27.024 0.237 1.00 72.12 475 ILE A CA 1
ATOM 3829 C C . ILE A 1 475 ? 29.747 -25.899 0.676 1.00 72.12 475 ILE A C 1
ATOM 3831 O O . ILE A 1 475 ? 29.938 -25.635 1.858 1.00 72.12 475 ILE A O 1
ATOM 3835 N N . LYS A 1 476 ? 30.274 -25.161 -0.305 1.00 72.50 476 LYS A N 1
ATOM 3836 C CA . LYS A 1 476 ? 31.208 -24.044 -0.076 1.00 72.50 476 LYS A CA 1
ATOM 3837 C C . LYS A 1 476 ? 30.578 -22.814 0.591 1.00 72.50 476 LYS A C 1
ATOM 3839 O O . LYS A 1 476 ? 31.310 -21.932 1.023 1.00 72.50 476 LYS A O 1
ATOM 3844 N N . PHE A 1 477 ? 29.249 -22.715 0.623 1.00 66.44 477 PHE A N 1
ATOM 3845 C CA . PHE A 1 477 ? 28.537 -21.556 1.162 1.00 66.44 477 PHE A CA 1
ATOM 3846 C C . PHE A 1 477 ? 27.171 -21.968 1.715 1.00 66.44 477 PHE A C 1
ATOM 3848 O O . PHE A 1 477 ? 26.448 -22.717 1.054 1.00 66.44 477 PHE A O 1
ATOM 3855 N N . THR A 1 478 ? 26.813 -21.454 2.892 1.00 65.69 478 THR A N 1
ATOM 3856 C CA . THR A 1 478 ? 25.498 -21.644 3.522 1.00 65.69 478 THR A CA 1
ATOM 3857 C C . THR A 1 478 ? 24.631 -20.397 3.340 1.00 65.69 478 THR A C 1
ATOM 3859 O O . THR A 1 478 ? 25.132 -19.277 3.244 1.00 65.69 478 THR A O 1
ATOM 3862 N N . ASN A 1 479 ? 23.316 -20.579 3.247 1.00 65.62 479 ASN A N 1
ATOM 3863 C CA . ASN A 1 479 ? 22.331 -19.493 3.199 1.00 65.62 479 ASN A CA 1
ATOM 3864 C C . ASN A 1 479 ? 20.993 -19.966 3.796 1.00 65.62 479 ASN A C 1
ATOM 3866 O O . ASN A 1 479 ? 20.877 -21.109 4.229 1.00 65.62 479 ASN A O 1
ATOM 3870 N N . SER A 1 480 ? 19.964 -19.116 3.805 1.00 60.41 480 SER A N 1
ATOM 3871 C CA . SER A 1 480 ? 18.630 -19.482 4.316 1.00 60.41 480 SER A CA 1
ATOM 3872 C C . SER A 1 480 ? 17.981 -20.661 3.574 1.00 60.41 480 SER A C 1
ATOM 3874 O O . SER A 1 480 ? 17.128 -21.349 4.128 1.00 60.41 480 SER A O 1
ATOM 3876 N N . GLU A 1 481 ? 18.386 -20.938 2.333 1.00 58.00 481 GLU A N 1
ATOM 3877 C CA . GLU A 1 481 ? 17.924 -22.102 1.573 1.00 58.00 481 GLU A CA 1
ATOM 3878 C C . GLU A 1 481 ? 18.762 -23.364 1.808 1.00 58.00 481 GLU A C 1
ATOM 3880 O O . GLU A 1 481 ? 18.283 -24.467 1.548 1.00 58.00 481 GLU A O 1
ATOM 3885 N N . ARG A 1 482 ? 20.000 -23.207 2.281 1.00 66.12 482 ARG A N 1
ATOM 3886 C CA . ARG A 1 482 ? 20.985 -24.260 2.546 1.00 66.12 482 ARG A CA 1
ATOM 3887 C C . ARG A 1 482 ? 21.684 -23.955 3.872 1.00 66.12 482 ARG A C 1
ATOM 3889 O O . ARG A 1 482 ? 22.818 -23.470 3.870 1.00 66.12 482 ARG A O 1
ATOM 3896 N N . PRO A 1 483 ? 20.985 -24.170 4.996 1.00 65.62 483 PRO A N 1
ATOM 3897 C CA . PRO A 1 483 ? 21.465 -23.743 6.307 1.00 65.62 483 PRO A CA 1
ATOM 3898 C C . PRO A 1 483 ? 22.682 -24.552 6.779 1.00 65.62 483 PRO A C 1
ATOM 3900 O O . PRO A 1 483 ? 23.503 -24.036 7.534 1.00 65.62 483 PRO A O 1
ATOM 3903 N N . HIS A 1 484 ? 22.838 -25.785 6.291 1.00 72.31 484 HIS A N 1
ATOM 3904 C CA . HIS A 1 484 ? 23.864 -26.721 6.742 1.00 72.31 484 HIS A CA 1
ATOM 3905 C C . HIS A 1 484 ? 25.032 -26.818 5.754 1.00 72.31 484 HIS A C 1
ATOM 3907 O O . HIS A 1 484 ? 24.836 -26.764 4.540 1.00 72.31 484 HIS A O 1
ATOM 3913 N N . LYS A 1 485 ? 26.254 -26.996 6.273 1.00 74.12 485 LYS A N 1
ATOM 3914 C CA . LYS A 1 485 ? 27.477 -27.163 5.461 1.00 74.12 485 LYS A CA 1
ATOM 3915 C C . LYS A 1 485 ? 27.535 -28.495 4.720 1.00 74.12 485 LYS A C 1
ATOM 3917 O O . LYS A 1 485 ? 28.205 -28.594 3.697 1.00 74.12 485 LYS A O 1
ATOM 3922 N N . LEU A 1 486 ? 26.851 -29.511 5.233 1.00 71.69 486 LEU A N 1
ATOM 3923 C CA . LEU A 1 486 ? 26.805 -30.832 4.629 1.00 71.69 486 LEU A CA 1
ATOM 3924 C C . LEU A 1 486 ? 25.504 -30.990 3.843 1.00 71.69 486 LEU A C 1
ATOM 3926 O O . LEU A 1 486 ? 24.448 -30.472 4.193 1.00 71.69 486 LEU A O 1
ATOM 3930 N N . PHE A 1 487 ? 25.569 -31.713 2.740 1.00 71.94 487 PHE A N 1
ATOM 3931 C CA . PHE A 1 487 ? 24.395 -32.158 2.012 1.00 71.94 487 PHE A CA 1
ATOM 3932 C C . PHE A 1 487 ? 24.579 -33.602 1.596 1.00 71.94 487 PHE A C 1
ATOM 3934 O O . PHE A 1 487 ? 25.676 -34.148 1.693 1.00 71.94 487 PHE A O 1
ATOM 3941 N N . TRP A 1 488 ? 23.498 -34.237 1.164 1.00 66.94 488 TRP A N 1
ATOM 3942 C CA . TRP A 1 488 ? 23.534 -35.643 0.835 1.00 66.94 488 TRP A CA 1
ATOM 3943 C C . TRP A 1 488 ? 22.854 -35.977 -0.490 1.00 66.94 488 TRP A C 1
ATOM 3945 O O . TRP A 1 488 ? 21.920 -35.324 -0.957 1.00 66.94 488 TRP A O 1
ATOM 3955 N N . THR A 1 489 ? 23.339 -37.024 -1.137 1.00 63.56 489 THR A N 1
ATOM 3956 C CA . THR A 1 489 ? 22.766 -37.530 -2.381 1.00 63.56 489 THR A CA 1
ATOM 3957 C C . THR A 1 489 ? 22.539 -39.029 -2.277 1.00 63.56 489 THR A C 1
ATOM 3959 O O . THR A 1 489 ? 23.331 -39.747 -1.668 1.00 63.56 489 THR A O 1
ATOM 3962 N N . LEU A 1 490 ? 21.424 -39.500 -2.838 1.00 62.00 490 LEU A N 1
ATOM 3963 C CA . LEU A 1 490 ? 21.149 -40.928 -2.974 1.00 62.00 490 LEU A CA 1
ATOM 3964 C C . LEU A 1 490 ? 21.773 -41.422 -4.290 1.00 62.00 490 LEU A C 1
ATOM 3966 O O . LEU A 1 490 ? 21.613 -40.770 -5.325 1.00 62.00 490 LEU A O 1
ATOM 3970 N N . ASP A 1 491 ? 22.506 -42.535 -4.263 1.00 55.28 491 ASP A N 1
ATOM 3971 C CA . ASP A 1 491 ? 23.401 -42.905 -5.367 1.00 55.28 491 ASP A CA 1
ATOM 3972 C C . ASP A 1 491 ? 22.699 -43.181 -6.732 1.00 55.28 491 ASP A C 1
ATOM 3974 O O . ASP A 1 491 ? 21.756 -43.963 -6.872 1.00 55.28 491 ASP A O 1
ATOM 3978 N N . LYS A 1 492 ? 23.205 -42.457 -7.739 1.00 43.41 492 LYS A N 1
ATOM 3979 C CA . LYS A 1 492 ? 23.249 -42.556 -9.219 1.00 43.41 492 LYS A CA 1
ATOM 3980 C C . LYS A 1 492 ? 22.224 -43.281 -10.116 1.00 43.41 492 LYS A C 1
ATOM 3982 O O . LYS A 1 492 ? 22.531 -43.421 -11.300 1.00 43.41 492 LYS A O 1
ATOM 3987 N N . LYS A 1 493 ? 20.996 -43.629 -9.710 1.00 41.31 493 LYS A N 1
ATOM 3988 C CA . LYS A 1 493 ? 19.951 -44.001 -10.713 1.00 41.31 493 LYS A CA 1
ATOM 3989 C C . LYS A 1 493 ? 18.779 -43.031 -10.892 1.00 41.31 493 LYS A C 1
ATOM 3991 O O . LYS A 1 493 ? 18.088 -43.144 -11.898 1.00 41.31 493 LYS A O 1
ATOM 3996 N N . THR A 1 494 ? 18.583 -42.041 -10.016 1.00 39.72 494 THR A N 1
ATOM 3997 C CA . THR A 1 494 ? 17.380 -41.171 -10.075 1.00 39.72 494 THR A CA 1
ATOM 3998 C C . THR A 1 494 ? 17.610 -39.669 -9.837 1.00 39.72 494 THR A C 1
ATOM 4000 O O . THR A 1 494 ? 16.653 -38.929 -9.624 1.00 39.72 494 THR A O 1
ATOM 4003 N N . GLY A 1 495 ? 18.849 -39.170 -9.925 1.00 37.12 495 GLY A N 1
ATOM 4004 C CA . GLY A 1 495 ? 19.120 -37.741 -10.174 1.00 37.12 495 GLY A CA 1
ATOM 4005 C C . GLY A 1 495 ? 18.454 -36.718 -9.236 1.00 37.12 495 GLY A C 1
ATOM 4006 O O . GLY A 1 495 ? 18.030 -35.667 -9.708 1.00 37.12 495 GLY A O 1
ATOM 4007 N N . SER A 1 496 ? 18.359 -36.988 -7.931 1.00 40.78 496 SER A N 1
ATOM 4008 C CA . SER A 1 496 ? 17.650 -36.122 -6.969 1.00 40.78 496 SER A CA 1
ATOM 4009 C C . SER A 1 496 ? 18.520 -35.782 -5.740 1.00 40.78 496 SER A C 1
ATOM 4011 O O . SER A 1 496 ? 19.280 -36.624 -5.267 1.00 40.78 496 SER A O 1
ATOM 4013 N N . ARG A 1 497 ? 18.451 -34.522 -5.267 1.00 42.75 497 ARG A N 1
ATOM 4014 C CA . ARG A 1 497 ? 19.416 -33.822 -4.374 1.00 42.75 497 ARG A CA 1
ATOM 4015 C C . ARG A 1 497 ? 18.757 -33.383 -3.048 1.00 42.75 497 ARG A C 1
ATOM 4017 O O . ARG A 1 497 ? 17.715 -32.746 -3.155 1.00 42.75 497 ARG A O 1
ATOM 4024 N N . ILE A 1 498 ? 19.340 -33.624 -1.855 1.00 48.56 498 ILE A N 1
ATOM 4025 C CA . ILE A 1 498 ? 18.784 -33.211 -0.526 1.00 48.56 498 ILE A CA 1
ATOM 4026 C C . ILE A 1 498 ? 19.913 -32.769 0.460 1.00 48.56 498 ILE A C 1
ATOM 4028 O O . ILE A 1 498 ? 21.068 -33.104 0.256 1.00 48.56 498 ILE A O 1
ATOM 4032 N N . VAL A 1 499 ? 19.647 -31.964 1.505 1.00 46.16 499 VAL A N 1
ATOM 4033 C CA . VAL A 1 499 ? 20.649 -31.377 2.448 1.00 46.16 499 VAL A CA 1
ATOM 4034 C C . VAL A 1 499 ? 20.601 -32.039 3.852 1.00 46.16 499 VAL A C 1
ATOM 4036 O O . VAL A 1 499 ? 19.543 -32.534 4.223 1.00 46.16 499 VAL A O 1
ATOM 4039 N N . CYS A 1 500 ? 21.717 -32.099 4.609 1.00 41.62 500 CYS A N 1
ATOM 4040 C CA . CYS A 1 500 ? 21.863 -32.811 5.907 1.00 41.62 500 CYS A CA 1
ATOM 4041 C C . CYS A 1 500 ? 22.627 -31.993 6.970 1.00 41.62 500 CYS A C 1
ATOM 4043 O O . CYS A 1 500 ? 23.516 -31.229 6.616 1.00 41.62 500 CYS A O 1
ATOM 4045 N N . GLU A 1 501 ? 22.404 -32.246 8.265 1.00 38.88 501 GLU A N 1
ATOM 4046 C CA . GLU A 1 501 ? 23.276 -31.754 9.349 1.00 38.88 501 GLU A CA 1
ATOM 4047 C C . GLU A 1 501 ? 23.872 -32.906 10.173 1.00 38.88 501 GLU A C 1
ATOM 4049 O O . GLU A 1 501 ? 23.308 -33.996 10.265 1.00 38.88 501 GLU A O 1
ATOM 4054 N N . GLN A 1 502 ? 25.046 -32.667 10.757 1.00 34.62 502 GLN A N 1
ATOM 4055 C CA . GLN A 1 502 ? 25.743 -33.583 11.654 1.00 34.62 502 GLN A CA 1
ATOM 4056 C C . GLN A 1 502 ? 25.747 -32.949 13.052 1.00 34.62 502 GLN A C 1
ATOM 4058 O O . GLN A 1 502 ? 26.276 -31.853 13.216 1.00 34.62 502 GLN A O 1
ATOM 4063 N N . ASN A 1 503 ? 25.151 -33.613 14.044 1.00 31.53 503 ASN A N 1
ATOM 4064 C CA . ASN A 1 503 ? 25.280 -33.209 15.446 1.00 31.53 503 ASN A CA 1
ATOM 4065 C C . ASN A 1 503 ? 26.584 -33.802 16.012 1.00 31.53 503 ASN A C 1
ATOM 4067 O O . ASN A 1 503 ? 26.786 -35.017 15.924 1.00 31.53 503 ASN A O 1
ATOM 4071 N N . GLU A 1 504 ? 27.453 -32.954 16.567 1.00 27.55 504 GLU A N 1
ATOM 4072 C CA . GLU A 1 504 ? 28.491 -33.346 17.538 1.00 27.55 504 GLU A CA 1
ATOM 4073 C C . GLU A 1 504 ? 27.989 -33.144 18.968 1.00 27.55 504 GLU A C 1
ATOM 4075 O O . GLU A 1 504 ? 27.334 -32.105 19.233 1.00 27.55 504 GLU A O 1
#